Protein AF-A0A3M1ZW64-F1 (afdb_monomer_lite)

Radius of gyration: 29.31 Å; chains: 1; bounding box: 55×46×93 Å

Structure (mmCIF, N/CA/C/O backbone):
data_AF-A0A3M1ZW64-F1
#
_entry.id   AF-A0A3M1ZW64-F1
#
loop_
_atom_site.group_PDB
_atom_site.id
_atom_site.type_symbol
_atom_site.label_atom_id
_atom_site.label_alt_id
_atom_site.label_comp_id
_atom_site.label_asym_id
_atom_site.label_entity_id
_atom_site.label_seq_id
_atom_site.pdbx_PDB_ins_code
_atom_site.Cartn_x
_atom_site.Cartn_y
_atom_site.Cartn_z
_atom_site.occupancy
_atom_site.B_iso_or_equiv
_atom_site.auth_seq_id
_atom_site.auth_comp_id
_atom_site.auth_asym_id
_atom_site.auth_atom_id
_atom_site.pdbx_PDB_model_num
ATOM 1 N N . MET A 1 1 ? -16.477 -4.668 2.508 1.00 58.06 1 MET A N 1
ATOM 2 C CA . MET A 1 1 ? -15.696 -4.238 3.694 1.00 58.06 1 MET A CA 1
ATOM 3 C C . ME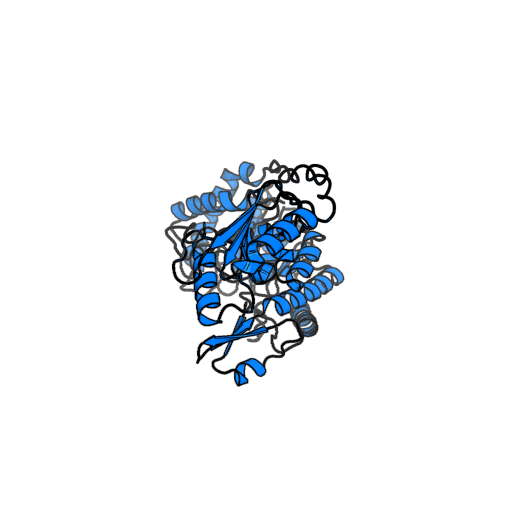T A 1 1 ? -16.080 -2.798 3.993 1.00 58.06 1 MET A C 1
ATOM 5 O O . MET A 1 1 ? -16.577 -2.151 3.082 1.00 58.06 1 MET A O 1
ATOM 9 N N . LEU A 1 2 ? -15.962 -2.327 5.237 1.00 82.50 2 LEU A N 1
ATOM 10 C CA . LEU A 1 2 ? -16.325 -0.945 5.584 1.00 82.50 2 LEU A CA 1
ATOM 11 C C . LEU A 1 2 ? -15.048 -0.119 5.725 1.00 82.50 2 LEU A C 1
ATOM 13 O O . LEU A 1 2 ? -14.116 -0.559 6.391 1.00 82.50 2 LEU A O 1
ATOM 17 N N . PHE A 1 3 ? -15.003 1.058 5.106 1.00 91.94 3 PHE A N 1
ATOM 18 C CA . PHE A 1 3 ? -13.885 1.981 5.274 1.00 91.94 3 PHE A CA 1
ATOM 19 C C . PHE A 1 3 ? -13.947 2.650 6.655 1.00 91.94 3 PHE A C 1
ATOM 21 O O . PHE A 1 3 ? -15.026 2.994 7.142 1.00 91.94 3 PHE A O 1
ATOM 28 N N . SER A 1 4 ? -12.791 2.870 7.282 1.00 96.00 4 SER A N 1
ATOM 29 C CA . SER A 1 4 ? -12.688 3.612 8.540 1.00 96.00 4 SER A CA 1
ATOM 30 C C . SER A 1 4 ? -11.299 4.228 8.726 1.00 96.00 4 SER A C 1
ATOM 32 O O . SER A 1 4 ? -10.337 3.849 8.052 1.00 96.00 4 SER A O 1
ATOM 34 N N . PHE A 1 5 ? -11.189 5.161 9.670 1.00 98.19 5 PHE A N 1
ATOM 35 C CA . PHE A 1 5 ? -9.908 5.689 10.129 1.00 98.19 5 PHE A CA 1
ATOM 36 C C . PHE A 1 5 ? -9.487 5.034 11.441 1.00 98.19 5 PHE A C 1
ATOM 38 O O . PHE A 1 5 ? -10.305 4.738 12.312 1.00 98.19 5 PHE A O 1
ATOM 45 N N . GLY A 1 6 ? -8.183 4.851 11.584 1.00 98.31 6 GLY A N 1
ATOM 46 C CA . GLY A 1 6 ? -7.541 4.387 12.801 1.00 98.31 6 GLY A CA 1
ATOM 47 C C . GLY A 1 6 ? -6.238 5.126 13.034 1.00 98.31 6 GLY A C 1
ATOM 48 O O . GLY A 1 6 ? -6.012 6.191 12.465 1.00 98.31 6 GLY A O 1
ATOM 49 N N . PHE A 1 7 ? -5.355 4.538 13.830 1.00 98.69 7 PHE A N 1
ATOM 50 C CA . PHE A 1 7 ? -4.045 5.118 14.112 1.00 98.69 7 PHE A CA 1
ATOM 51 C C . PHE A 1 7 ? -2.925 4.125 13.833 1.00 98.69 7 PHE A C 1
ATOM 53 O O . PHE A 1 7 ? -3.072 2.917 14.047 1.00 98.69 7 PHE A O 1
ATOM 60 N N . HIS A 1 8 ? -1.795 4.669 13.389 1.00 98.50 8 HIS A N 1
ATOM 61 C CA . HIS A 1 8 ? -0.516 3.985 13.378 1.00 98.50 8 HIS A CA 1
ATOM 62 C C . HIS A 1 8 ? 0.183 4.230 14.724 1.00 98.50 8 HIS A C 1
ATOM 64 O O . HIS A 1 8 ? 0.321 5.364 15.186 1.00 98.50 8 HIS A O 1
ATOM 70 N N . THR A 1 9 ? 0.610 3.155 15.377 1.00 97.69 9 THR A N 1
ATOM 71 C CA . THR A 1 9 ? 1.338 3.147 16.652 1.00 97.69 9 THR A CA 1
ATOM 72 C C . THR A 1 9 ? 2.708 2.489 16.504 1.00 97.69 9 THR A C 1
ATOM 74 O O . THR A 1 9 ? 2.943 1.740 15.563 1.00 97.69 9 THR A O 1
ATOM 77 N N . GLY A 1 10 ? 3.597 2.723 17.462 1.00 95.69 10 GLY A N 1
ATOM 78 C CA . GLY A 1 10 ? 4.817 1.938 17.587 1.00 95.69 10 GLY A CA 1
ATOM 79 C C . GLY A 1 10 ? 5.616 2.317 18.823 1.00 95.69 10 GLY A C 1
ATOM 80 O O . GLY A 1 10 ? 5.103 2.987 19.727 1.00 95.69 10 GLY A O 1
ATOM 81 N N . SER A 1 11 ? 6.862 1.860 18.882 1.00 94.06 11 SER A N 1
ATOM 82 C CA . SER A 1 11 ? 7.705 1.945 20.079 1.00 94.06 11 SER A CA 1
ATOM 83 C C . SER A 1 11 ? 7.890 3.375 20.598 1.00 94.06 11 SER A C 1
ATOM 85 O O . SER A 1 11 ? 8.070 4.316 19.829 1.00 94.06 11 SER A O 1
ATOM 87 N N . GLY A 1 12 ? 7.888 3.543 21.925 1.00 92.12 12 GLY A N 1
ATOM 88 C CA . GLY A 1 12 ? 8.275 4.794 22.592 1.00 92.12 12 GLY A CA 1
ATOM 89 C C . GLY A 1 12 ? 7.273 5.954 22.514 1.00 92.12 12 GLY A C 1
ATOM 90 O O . GLY A 1 12 ? 7.659 7.090 22.784 1.00 92.12 12 GLY A O 1
ATOM 91 N N . GLY A 1 13 ? 6.018 5.704 22.128 1.00 92.56 13 GLY A N 1
ATOM 92 C CA . GLY A 1 13 ? 4.963 6.723 22.108 1.00 92.56 13 GLY A CA 1
ATOM 93 C C . GLY A 1 13 ? 3.797 6.423 23.051 1.00 92.56 13 GLY A C 1
ATOM 94 O O . GLY A 1 13 ? 3.921 5.636 23.985 1.00 92.56 13 GLY A O 1
ATOM 95 N N . THR A 1 14 ? 2.664 7.089 22.830 1.00 93.50 14 THR A N 1
ATOM 96 C CA . THR A 1 14 ? 1.484 7.004 23.712 1.00 93.50 14 THR A CA 1
ATOM 97 C C . THR A 1 14 ? 0.597 5.801 23.422 1.00 93.50 14 THR A C 1
ATOM 99 O O . THR A 1 14 ? -0.190 5.417 24.282 1.00 93.50 14 THR A O 1
ATOM 102 N N . GLY A 1 15 ? 0.691 5.230 22.216 1.00 94.81 15 GLY A N 1
ATOM 103 C CA . GLY A 1 15 ? -0.252 4.215 21.751 1.00 94.81 15 GLY A CA 1
ATOM 104 C C . GLY A 1 15 ? -1.687 4.744 21.629 1.00 94.81 15 GLY A C 1
ATOM 105 O O . GLY A 1 15 ? -1.949 5.938 21.799 1.00 94.81 15 GLY A O 1
ATOM 106 N N . VAL A 1 16 ? -2.614 3.838 21.315 1.00 96.88 16 VAL A N 1
ATOM 107 C CA . VAL A 1 16 ? -4.061 4.102 21.311 1.00 96.88 16 VAL A CA 1
ATOM 108 C C . VAL A 1 16 ? -4.641 3.560 22.617 1.00 96.88 16 VAL A C 1
ATOM 110 O O . VAL A 1 16 ? -4.397 2.392 22.927 1.00 96.88 16 VAL A O 1
ATOM 113 N N . PRO A 1 17 ? -5.410 4.348 23.386 1.00 97.12 17 PRO A N 1
ATOM 114 C CA . PRO A 1 17 ? -6.016 3.861 24.613 1.00 97.12 17 PRO A CA 1
ATOM 115 C C . PRO A 1 17 ? -7.059 2.785 24.305 1.00 97.12 17 PRO A C 1
ATOM 117 O O . PRO A 1 17 ? -7.836 2.912 23.359 1.00 97.12 17 PRO A O 1
ATOM 120 N N . LYS A 1 18 ? -7.140 1.758 25.157 1.00 96.62 18 LYS A N 1
ATOM 121 C CA . LYS A 1 18 ? -8.123 0.672 25.032 1.00 96.62 18 LYS A CA 1
ATOM 122 C C . LYS A 1 18 ? -9.567 1.176 24.895 1.00 96.62 18 LYS A C 1
ATOM 124 O O . LYS A 1 18 ? -10.340 0.616 24.123 1.00 96.62 18 LYS A O 1
ATOM 129 N N . SER A 1 19 ? -9.909 2.277 25.570 1.00 97.44 19 SER A N 1
ATOM 130 C CA . SER A 1 19 ? -11.230 2.914 25.478 1.00 97.44 19 SER A CA 1
ATOM 131 C C . SER A 1 19 ? -11.608 3.336 24.055 1.00 97.44 19 SER A C 1
ATOM 133 O O . SER A 1 19 ? -12.792 3.340 23.722 1.00 97.44 19 SER A O 1
ATOM 135 N N . PHE A 1 20 ? -10.631 3.648 23.194 1.00 98.00 20 PHE A N 1
ATOM 136 C CA . PHE A 1 20 ? -10.895 3.937 21.787 1.00 98.00 20 PHE A CA 1
ATOM 137 C C . PHE A 1 20 ? -11.525 2.727 21.091 1.00 98.00 20 PHE A C 1
ATOM 139 O O . PHE A 1 20 ? -12.571 2.844 20.449 1.00 98.00 20 PHE A O 1
ATOM 146 N N . TYR A 1 21 ? -10.906 1.559 21.274 1.00 97.94 21 TYR A N 1
ATOM 147 C CA . TYR A 1 21 ? -11.357 0.294 20.706 1.00 97.94 21 TYR A CA 1
ATOM 148 C C . TYR A 1 21 ? -12.657 -0.191 21.344 1.00 97.94 21 TYR A C 1
ATOM 150 O O . TYR A 1 21 ? -13.556 -0.610 20.622 1.00 97.94 21 TYR A O 1
ATOM 158 N N . ASP A 1 22 ? -12.782 -0.084 22.669 1.00 97.19 22 ASP A N 1
ATOM 159 C CA . ASP A 1 22 ? -13.968 -0.535 23.402 1.00 97.19 22 ASP A CA 1
ATOM 160 C C . ASP A 1 22 ? -15.234 0.189 22.936 1.00 97.19 22 ASP A C 1
ATOM 162 O O . ASP A 1 22 ? -16.256 -0.450 22.702 1.00 97.19 22 ASP A O 1
ATOM 166 N N . VAL A 1 23 ? -15.167 1.509 22.736 1.00 97.06 23 VAL A N 1
ATOM 167 C CA . VAL A 1 23 ? -16.308 2.287 22.231 1.00 97.06 23 VAL A CA 1
ATOM 168 C C . VAL A 1 23 ? -16.680 1.848 20.817 1.00 97.06 23 VAL A C 1
ATOM 170 O O . VAL A 1 23 ? -17.849 1.561 20.560 1.00 97.06 23 VAL A O 1
ATOM 173 N N . LEU A 1 24 ? -15.712 1.746 19.899 1.00 96.00 24 LEU A N 1
ATOM 174 C CA . LEU A 1 24 ? -15.998 1.358 18.514 1.00 96.00 24 LEU A CA 1
ATOM 175 C C . LEU A 1 24 ? -16.513 -0.083 18.403 1.00 96.00 24 LEU A C 1
ATOM 177 O O . LEU A 1 24 ? -17.384 -0.344 17.574 1.00 96.00 24 LEU A O 1
ATOM 181 N N . ALA A 1 25 ? -16.059 -0.988 19.273 1.00 95.75 25 ALA A N 1
ATOM 182 C CA . ALA A 1 25 ? -16.512 -2.378 19.326 1.00 95.75 25 ALA A CA 1
ATOM 183 C C . ALA A 1 25 ? -18.003 -2.525 19.686 1.00 95.75 25 ALA A C 1
ATOM 185 O O . ALA A 1 25 ? -18.603 -3.552 19.380 1.00 95.75 25 ALA A O 1
ATOM 186 N N . THR A 1 26 ? -18.623 -1.504 20.291 1.00 94.75 26 THR A N 1
ATOM 187 C CA . THR A 1 26 ? -20.081 -1.468 20.532 1.00 94.75 26 THR A CA 1
ATOM 188 C C . THR A 1 26 ? -20.895 -1.020 19.313 1.00 94.75 26 THR A C 1
ATOM 190 O O . THR A 1 26 ? -22.124 -0.948 19.368 1.00 94.75 26 THR A O 1
ATOM 193 N N . THR A 1 27 ? -20.225 -0.708 18.203 1.00 92.81 27 THR A N 1
ATOM 194 C CA . THR A 1 27 ? -20.828 -0.207 16.965 1.00 92.81 27 THR A CA 1
ATOM 195 C C . THR A 1 27 ? -20.559 -1.161 15.798 1.00 92.81 27 THR A C 1
ATOM 197 O O . THR A 1 27 ? -19.902 -2.187 15.944 1.00 92.81 27 THR A O 1
ATOM 200 N N . ASP A 1 28 ? -21.062 -0.831 14.609 1.00 90.31 28 ASP A N 1
ATOM 201 C CA . ASP A 1 28 ? -20.736 -1.534 13.362 1.00 90.31 28 ASP A CA 1
ATOM 202 C C . ASP A 1 28 ? -19.615 -0.854 12.554 1.00 90.31 28 ASP A C 1
ATOM 204 O O . ASP A 1 28 ? -19.359 -1.274 11.421 1.00 90.31 28 ASP A O 1
ATOM 208 N N . ILE A 1 29 ? -18.959 0.167 13.120 1.00 93.12 29 ILE A N 1
ATOM 209 C CA . ILE A 1 29 ? -17.797 0.838 12.529 1.00 93.12 29 ILE A CA 1
ATOM 210 C C . ILE A 1 29 ? -16.619 -0.135 12.538 1.00 93.12 29 ILE A C 1
ATOM 212 O O . ILE A 1 29 ? -16.342 -0.786 13.544 1.00 93.12 29 ILE A O 1
ATOM 216 N N . GLN A 1 30 ? -15.900 -0.224 11.418 1.00 94.06 30 GLN A N 1
ATOM 217 C CA . GLN A 1 30 ? -14.687 -1.029 11.361 1.00 94.06 30 GLN A CA 1
ATOM 218 C C . GLN A 1 30 ? -13.573 -0.377 12.187 1.00 94.06 30 GLN A C 1
ATOM 220 O O . GLN A 1 30 ? -13.238 0.793 12.001 1.00 94.06 30 GLN A O 1
ATOM 225 N N . ILE A 1 31 ? -12.967 -1.148 13.076 1.00 96.75 31 ILE A N 1
ATOM 226 C CA . ILE A 1 31 ? -11.783 -0.753 13.828 1.00 96.75 31 ILE A CA 1
ATOM 227 C C . ILE A 1 31 ? -10.570 -0.874 12.913 1.00 96.75 31 ILE A C 1
ATOM 229 O O . ILE A 1 31 ? -10.338 -1.921 12.315 1.00 96.75 31 ILE A O 1
ATOM 233 N N . VAL A 1 32 ? -9.774 0.185 12.821 1.00 98.06 32 VAL A N 1
ATOM 234 C CA . VAL A 1 32 ? -8.512 0.183 12.080 1.00 98.06 32 VAL A CA 1
ATOM 235 C C . VAL A 1 32 ? -7.373 0.388 13.067 1.00 98.06 32 VAL A C 1
ATOM 237 O O . VAL A 1 32 ? -7.401 1.314 13.878 1.00 98.06 32 VAL A O 1
ATOM 240 N N . ALA A 1 33 ? -6.369 -0.479 13.004 1.00 98.31 33 ALA A N 1
ATOM 241 C CA . ALA A 1 33 ? -5.167 -0.360 13.817 1.00 98.31 33 ALA A CA 1
ATOM 242 C C . ALA A 1 33 ? -3.956 -0.796 13.000 1.00 98.31 33 ALA A C 1
ATOM 244 O O . ALA A 1 33 ? -3.936 -1.904 12.468 1.00 98.31 33 ALA A O 1
ATOM 245 N N . LYS A 1 34 ? -2.939 0.060 12.932 1.00 98.25 34 LYS A N 1
ATOM 246 C CA . LYS A 1 34 ? -1.621 -0.293 12.409 1.00 98.25 34 LYS A CA 1
ATOM 247 C C . LYS A 1 34 ? -0.609 -0.166 13.538 1.00 98.25 34 LYS A C 1
ATOM 249 O O . LYS A 1 34 ? -0.634 0.809 14.295 1.00 98.25 34 LYS A O 1
ATOM 254 N N . SER A 1 35 ? 0.294 -1.128 13.658 1.00 97.88 35 SER A N 1
ATOM 255 C CA . SER A 1 35 ? 1.419 -0.995 14.574 1.00 97.88 35 SER A CA 1
ATOM 256 C C . SER A 1 35 ? 2.728 -1.517 14.008 1.00 97.88 35 SER A C 1
ATOM 258 O O . SER A 1 35 ? 2.735 -2.528 13.302 1.00 97.88 35 SER A O 1
ATOM 260 N N . ALA A 1 36 ? 3.812 -0.823 14.347 1.00 96.81 36 ALA A N 1
ATOM 261 C CA . ALA A 1 36 ? 5.185 -1.226 14.093 1.00 96.81 36 ALA A CA 1
ATOM 262 C C . ALA A 1 36 ? 5.907 -1.513 15.421 1.00 96.81 36 ALA A C 1
ATOM 264 O O . ALA A 1 36 ? 5.884 -0.690 16.338 1.00 96.81 36 ALA A O 1
ATOM 265 N N . ASP A 1 37 ? 6.540 -2.684 15.522 1.00 95.69 37 ASP A N 1
ATOM 266 C CA . ASP A 1 37 ? 7.327 -3.194 16.662 1.00 95.69 37 ASP A CA 1
ATOM 267 C C . ASP A 1 37 ? 6.576 -3.402 17.994 1.00 95.69 37 ASP A C 1
ATOM 269 O O . ASP A 1 37 ? 6.985 -4.236 18.798 1.00 95.69 37 ASP A O 1
ATOM 273 N N . VAL A 1 38 ? 5.459 -2.712 18.234 1.00 94.75 38 VAL A N 1
ATOM 274 C CA . VAL A 1 38 ? 4.602 -2.896 19.415 1.00 94.75 38 VAL A CA 1
ATOM 275 C C . VAL A 1 38 ? 3.357 -3.667 19.005 1.00 94.75 38 VAL A C 1
ATOM 277 O O . VAL A 1 38 ? 2.623 -3.259 18.117 1.00 94.75 38 VAL A O 1
ATOM 280 N N . TYR A 1 39 ? 3.086 -4.808 19.627 1.00 96.56 39 TYR A N 1
ATOM 281 C CA . TYR A 1 39 ? 1.941 -5.610 19.208 1.00 96.56 39 TYR A CA 1
ATOM 282 C C . TYR A 1 39 ? 0.598 -4.984 19.661 1.00 96.56 39 TYR A C 1
ATOM 284 O O . TYR A 1 39 ? 0.435 -4.725 20.857 1.00 96.56 39 TYR A O 1
ATOM 292 N N . PRO A 1 40 ? -0.391 -4.743 18.766 1.00 96.56 40 PRO A N 1
ATOM 293 C CA . PRO A 1 40 ? -1.638 -4.047 19.104 1.00 96.56 40 PRO A CA 1
ATOM 294 C C . PRO A 1 40 ? -2.668 -4.989 19.757 1.00 96.56 40 PRO A C 1
ATOM 296 O O . PRO A 1 40 ? -3.752 -5.234 19.219 1.00 96.56 40 PRO A O 1
ATOM 299 N N . ILE A 1 41 ? -2.331 -5.528 20.933 1.00 97.31 41 ILE A N 1
ATOM 300 C CA . ILE A 1 41 ? -3.105 -6.587 21.599 1.00 97.31 41 ILE A CA 1
ATOM 301 C C . ILE A 1 41 ? -4.551 -6.184 21.920 1.00 97.31 41 ILE A C 1
ATOM 303 O O . ILE A 1 41 ? -5.463 -6.992 21.754 1.00 97.31 41 ILE A O 1
ATOM 307 N N . ASP A 1 42 ? -4.792 -4.929 22.308 1.00 97.75 42 ASP A N 1
ATOM 308 C CA . ASP A 1 42 ? -6.142 -4.445 22.622 1.00 97.75 42 ASP A CA 1
ATOM 309 C C . ASP A 1 42 ? -7.054 -4.442 21.389 1.00 97.75 42 ASP A C 1
ATOM 311 O O . ASP A 1 42 ? -8.196 -4.900 21.466 1.00 97.75 42 ASP A O 1
ATOM 315 N N . ALA A 1 43 ? -6.536 -4.006 20.235 1.00 97.75 43 ALA A N 1
ATOM 316 C CA . ALA A 1 43 ? -7.265 -4.057 18.971 1.00 97.75 43 ALA A CA 1
ATOM 317 C C . ALA A 1 43 ? -7.565 -5.510 18.576 1.00 97.75 43 ALA A C 1
ATOM 319 O O . ALA A 1 43 ? -8.681 -5.838 18.169 1.00 97.75 43 ALA A O 1
ATOM 320 N N . GLN A 1 44 ? -6.589 -6.409 18.742 1.00 97.75 44 GLN A N 1
ATOM 321 C CA . GLN A 1 44 ? -6.797 -7.828 18.470 1.00 97.75 44 GLN A CA 1
ATOM 322 C C . GLN A 1 44 ? -7.890 -8.425 19.360 1.00 97.75 44 GLN A C 1
ATOM 324 O O . GLN A 1 44 ? -8.749 -9.156 18.866 1.00 97.75 44 GLN A O 1
ATOM 329 N N . ASN A 1 45 ? -7.884 -8.120 20.655 1.00 98.00 45 ASN A N 1
ATOM 330 C CA . ASN A 1 45 ? -8.844 -8.687 21.596 1.00 98.00 45 ASN A CA 1
ATOM 331 C C . ASN A 1 45 ? -10.287 -8.310 21.242 1.00 98.00 45 ASN A C 1
ATOM 333 O O . ASN A 1 45 ? -11.161 -9.177 21.270 1.00 98.00 45 ASN A O 1
ATOM 337 N N . VAL A 1 46 ? -10.539 -7.063 20.830 1.00 97.31 46 VAL A N 1
ATOM 338 C CA . VAL A 1 46 ? -11.883 -6.671 20.374 1.00 97.31 46 VAL A CA 1
ATOM 339 C C . VAL A 1 46 ? -12.261 -7.329 19.042 1.00 97.31 46 VAL A C 1
ATOM 341 O O . VAL A 1 46 ? -13.414 -7.717 18.867 1.00 97.31 46 VAL A O 1
ATOM 344 N N . ALA A 1 47 ? -11.305 -7.553 18.130 1.00 96.31 47 ALA A N 1
ATOM 345 C CA . ALA A 1 47 ? -11.560 -8.304 16.896 1.00 96.31 47 ALA A CA 1
ATOM 346 C C . ALA A 1 47 ? -11.932 -9.768 17.175 1.00 96.31 47 ALA A C 1
ATOM 348 O O . ALA A 1 47 ? -12.883 -10.289 16.597 1.00 96.31 47 ALA A O 1
ATOM 349 N N . LYS A 1 48 ? -11.235 -10.423 18.112 1.00 96.56 48 LYS A N 1
ATOM 350 C CA . LYS A 1 48 ? -11.557 -11.792 18.556 1.00 96.56 48 LYS A CA 1
ATOM 351 C C . LYS A 1 48 ? -12.919 -11.879 19.243 1.00 96.56 48 LYS A C 1
ATOM 353 O O . LYS A 1 48 ? -13.573 -12.912 19.154 1.00 96.56 48 LYS A O 1
ATOM 358 N N . ALA A 1 49 ? -13.358 -10.797 19.884 1.00 96.50 49 ALA A N 1
ATOM 359 C CA . ALA A 1 49 ? -14.698 -10.674 20.450 1.00 96.50 49 ALA A CA 1
ATOM 360 C C . ALA A 1 49 ? -15.796 -10.419 19.392 1.00 96.50 49 ALA A C 1
ATOM 362 O O . ALA A 1 49 ? -16.967 -10.315 19.749 1.00 96.50 49 ALA A O 1
ATOM 363 N N . GLY A 1 50 ? -15.444 -10.339 18.103 1.00 94.19 50 GLY A N 1
ATOM 364 C CA . GLY A 1 50 ? -16.387 -10.211 16.991 1.00 94.19 50 GLY A CA 1
ATOM 365 C C . GLY A 1 50 ? -16.546 -8.794 16.438 1.00 94.19 50 GLY A C 1
ATOM 366 O O . GLY A 1 50 ? -17.356 -8.597 15.531 1.00 94.19 50 GLY A O 1
ATOM 367 N N . ALA A 1 51 ? -15.783 -7.811 16.932 1.00 94.44 51 ALA A N 1
ATOM 368 C CA . ALA A 1 51 ? -15.780 -6.480 16.332 1.00 94.44 51 ALA A CA 1
ATOM 369 C C . ALA A 1 51 ? -15.254 -6.543 14.889 1.00 94.44 51 ALA A C 1
ATOM 371 O O . ALA A 1 51 ? -14.301 -7.266 14.581 1.00 94.44 51 ALA A O 1
ATOM 372 N N . LYS A 1 52 ? -15.862 -5.758 13.992 1.00 92.81 52 LYS A N 1
ATOM 373 C CA . LYS A 1 52 ? -15.347 -5.589 12.629 1.00 92.81 52 LYS A CA 1
ATOM 374 C C . LYS A 1 52 ? -14.009 -4.871 12.715 1.00 92.81 52 LYS A C 1
ATOM 376 O O . LYS A 1 52 ? -13.967 -3.743 13.194 1.00 92.81 52 LYS A O 1
ATOM 381 N N . SER A 1 53 ? -12.945 -5.487 12.212 1.00 95.00 53 SER A N 1
ATOM 382 C CA . SER A 1 53 ? -11.596 -4.954 12.394 1.00 95.00 53 SER A CA 1
ATOM 383 C C . SER A 1 53 ? -10.698 -5.205 11.187 1.00 95.00 53 SER A C 1
ATOM 385 O O . SER A 1 53 ? -10.790 -6.239 10.527 1.00 95.00 53 SER A O 1
ATOM 387 N N . PHE A 1 54 ? -9.786 -4.269 10.949 1.00 97.12 54 PHE A N 1
ATOM 388 C CA . PHE A 1 54 ? -8.656 -4.395 10.042 1.00 97.12 54 PHE A CA 1
ATOM 389 C C . PHE A 1 54 ? -7.390 -4.000 10.807 1.00 97.12 54 PHE A C 1
ATOM 391 O O . PHE A 1 54 ? -7.083 -2.821 10.994 1.00 97.12 54 PHE A O 1
ATOM 398 N N . ILE A 1 55 ? -6.712 -5.016 11.336 1.00 98.31 55 ILE A N 1
ATOM 399 C CA . ILE A 1 55 ? -5.553 -4.862 12.215 1.00 98.31 55 ILE A CA 1
ATOM 400 C C . ILE A 1 55 ? -4.327 -5.284 11.437 1.00 98.31 55 ILE A C 1
ATOM 402 O O . ILE A 1 55 ? -4.311 -6.374 10.872 1.00 98.31 55 ILE A O 1
ATOM 406 N N . VAL A 1 56 ? -3.314 -4.431 11.432 1.00 98.62 56 VAL A N 1
ATOM 407 C CA . VAL A 1 56 ? -2.057 -4.657 10.736 1.00 98.62 56 VAL A CA 1
ATOM 408 C C . VAL A 1 56 ? -0.912 -4.531 11.722 1.00 98.62 56 VAL A C 1
ATOM 410 O O . VAL A 1 56 ? -0.801 -3.543 12.451 1.00 98.62 56 VAL A O 1
ATOM 413 N N . TYR A 1 57 ? -0.031 -5.516 11.705 1.00 98.56 57 TYR A N 1
ATOM 414 C CA . TYR A 1 57 ? 1.204 -5.518 12.465 1.00 98.56 57 TYR A CA 1
ATOM 415 C C . TYR A 1 57 ? 2.404 -5.619 11.520 1.00 98.56 57 TYR A C 1
ATOM 417 O O . TYR A 1 57 ? 2.355 -6.345 10.527 1.00 98.56 57 TYR A O 1
ATOM 425 N N . ARG A 1 58 ? 3.472 -4.882 11.829 1.00 97.69 58 ARG A N 1
ATOM 426 C CA . ARG A 1 58 ? 4.791 -5.013 11.202 1.00 97.69 58 ARG A CA 1
ATOM 427 C C . ARG A 1 58 ? 5.856 -5.121 12.285 1.00 97.69 58 ARG A C 1
ATOM 429 O O . ARG A 1 58 ? 5.906 -4.286 13.184 1.00 97.69 58 ARG A O 1
ATOM 436 N N . GLN A 1 59 ? 6.736 -6.104 12.165 1.00 96.94 59 GLN A N 1
ATOM 437 C CA . GLN A 1 59 ? 7.997 -6.112 12.900 1.00 96.94 59 GLN A CA 1
ATOM 438 C C . GLN A 1 59 ? 9.048 -5.425 12.020 1.00 96.94 59 GLN A C 1
ATOM 440 O O . GLN A 1 59 ? 9.468 -5.986 11.013 1.00 96.94 59 GLN A O 1
ATOM 445 N N . SER A 1 60 ? 9.433 -4.197 12.359 1.00 94.38 60 SER A N 1
ATOM 446 C CA . SER A 1 60 ? 10.425 -3.419 11.602 1.00 94.38 60 SER A CA 1
ATOM 447 C C . SER A 1 60 ? 11.843 -3.827 11.990 1.00 94.38 60 SER A C 1
ATOM 449 O O .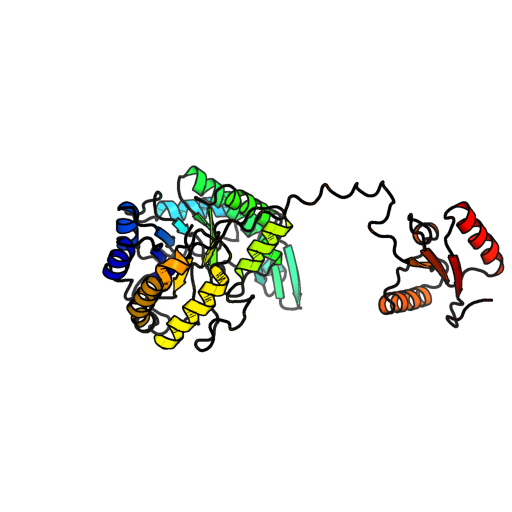 SER A 1 60 ? 12.702 -3.991 11.123 1.00 94.38 60 SER A O 1
ATOM 451 N N . GLN A 1 61 ? 12.091 -4.037 13.285 1.00 92.62 61 GLN A N 1
ATOM 452 C CA . GLN A 1 61 ? 13.434 -4.314 13.790 1.00 92.62 61 GLN A CA 1
ATOM 453 C C . GLN A 1 61 ? 13.449 -5.211 15.026 1.00 92.62 61 GLN A C 1
ATOM 455 O O . GLN A 1 61 ? 12.605 -5.091 15.911 1.00 92.62 61 GLN A O 1
ATOM 460 N N . ILE A 1 62 ? 14.475 -6.057 15.130 1.00 90.88 62 ILE A N 1
ATOM 461 C CA . ILE A 1 62 ? 14.801 -6.816 16.345 1.00 90.88 62 ILE A CA 1
ATOM 462 C C . ILE A 1 62 ? 16.308 -6.774 16.562 1.00 90.88 62 ILE A C 1
ATOM 464 O O . ILE A 1 62 ? 17.084 -7.015 15.641 1.00 90.88 62 ILE A O 1
ATOM 468 N N . ASN A 1 63 ? 16.737 -6.468 17.791 1.00 89.31 63 ASN A N 1
ATOM 469 C CA . ASN A 1 63 ? 18.154 -6.429 18.181 1.00 89.31 63 ASN A CA 1
ATOM 470 C C . ASN A 1 63 ? 19.037 -5.575 17.242 1.00 89.31 63 ASN A C 1
ATOM 472 O O . ASN A 1 63 ? 20.193 -5.907 16.995 1.00 89.31 63 ASN A O 1
ATOM 476 N N . GLY A 1 64 ? 18.485 -4.482 16.702 1.00 85.38 64 GLY A N 1
ATOM 477 C CA . GLY A 1 64 ? 19.178 -3.583 15.773 1.00 85.38 64 GLY A CA 1
ATOM 478 C C . GLY A 1 64 ? 19.251 -4.071 14.321 1.00 85.38 64 GLY A C 1
ATOM 479 O O . GLY A 1 64 ? 19.750 -3.339 13.470 1.00 85.38 64 GLY A O 1
ATOM 480 N N . GLN A 1 65 ? 18.740 -5.265 14.010 1.00 89.06 65 GLN A N 1
ATOM 481 C CA . GLN A 1 65 ? 18.553 -5.724 12.636 1.00 89.06 65 GLN A CA 1
ATOM 482 C C . GLN A 1 65 ? 17.191 -5.247 12.123 1.00 89.06 65 GLN A C 1
ATOM 484 O O . GLN A 1 65 ? 16.161 -5.628 12.679 1.00 89.06 65 GLN A O 1
ATOM 489 N N . SER A 1 66 ? 17.191 -4.434 11.064 1.00 93.00 66 SER A N 1
ATOM 490 C CA . SER A 1 66 ? 15.969 -4.032 10.356 1.00 93.00 66 SER A CA 1
ATOM 491 C C . SER A 1 66 ? 15.566 -5.082 9.318 1.00 93.00 66 SER A C 1
ATOM 493 O O . SER A 1 66 ? 16.422 -5.691 8.671 1.00 93.00 66 SER A O 1
ATOM 495 N N . ALA A 1 67 ? 14.259 -5.259 9.154 1.00 94.50 67 ALA A N 1
ATOM 496 C CA . ALA A 1 67 ? 13.623 -6.078 8.130 1.00 94.50 67 ALA A CA 1
ATOM 497 C C . ALA A 1 67 ? 12.570 -5.291 7.331 1.00 94.50 67 ALA A C 1
ATOM 499 O O . ALA A 1 67 ? 11.733 -5.895 6.662 1.00 94.50 67 ALA A O 1
ATOM 500 N N . ASP A 1 68 ? 12.609 -3.954 7.373 1.00 95.12 68 ASP A N 1
ATOM 501 C CA . ASP A 1 68 ? 11.671 -3.095 6.634 1.00 95.12 68 ASP A CA 1
ATOM 502 C C . ASP A 1 68 ? 11.805 -3.241 5.112 1.00 95.12 68 ASP A C 1
ATOM 504 O O . ASP A 1 68 ? 10.844 -3.026 4.378 1.00 95.12 68 ASP A O 1
ATOM 508 N N . VAL A 1 69 ? 12.972 -3.653 4.619 1.00 96.25 69 VAL A N 1
ATOM 509 C CA . VAL A 1 69 ? 13.190 -3.946 3.200 1.00 96.25 69 VAL A CA 1
ATOM 510 C C . VAL A 1 69 ? 13.795 -5.338 3.025 1.00 96.25 69 VAL A C 1
ATOM 512 O O . VAL A 1 69 ? 14.563 -5.787 3.882 1.00 96.25 69 VAL A O 1
ATOM 515 N N . PRO A 1 70 ? 13.466 -6.048 1.934 1.00 95.50 70 PRO A N 1
ATOM 516 C CA . PRO A 1 70 ? 14.110 -7.314 1.628 1.00 95.50 70 PRO A CA 1
ATOM 517 C C . PRO A 1 70 ? 15.543 -7.100 1.120 1.00 95.50 70 PRO A C 1
ATOM 519 O O . PRO A 1 70 ? 15.926 -6.005 0.707 1.00 95.50 70 PRO A O 1
ATOM 522 N N . ASP A 1 71 ? 16.336 -8.170 1.108 1.00 95.62 71 ASP A N 1
ATOM 523 C CA . ASP A 1 71 ? 17.686 -8.131 0.550 1.00 95.62 71 ASP A CA 1
ATOM 524 C C . ASP A 1 71 ? 17.638 -8.081 -0.985 1.00 95.62 71 ASP A C 1
ATOM 526 O O . ASP A 1 71 ? 17.438 -9.093 -1.664 1.00 95.62 71 ASP A O 1
ATOM 530 N N . TYR A 1 72 ? 17.838 -6.884 -1.539 1.00 95.12 72 TYR A N 1
ATOM 531 C CA . TYR A 1 72 ? 17.838 -6.653 -2.982 1.00 95.12 72 TYR A CA 1
ATOM 532 C C . TYR A 1 72 ? 19.005 -7.329 -3.720 1.00 95.12 72 TYR A C 1
ATOM 534 O O . TYR A 1 72 ? 18.968 -7.369 -4.952 1.00 95.12 72 TYR A O 1
ATOM 542 N N . MET A 1 73 ? 20.014 -7.862 -3.021 1.00 94.88 73 MET A N 1
ATOM 543 C CA . MET A 1 73 ? 21.133 -8.593 -3.632 1.00 94.88 73 MET A CA 1
ATOM 544 C C . MET A 1 73 ? 20.770 -10.022 -4.036 1.00 94.88 73 MET A C 1
ATOM 546 O O . MET A 1 73 ? 21.525 -10.658 -4.772 1.00 94.88 73 MET A O 1
ATOM 550 N N . LEU A 1 74 ? 19.653 -10.544 -3.534 1.00 95.88 74 LEU A N 1
ATOM 551 C CA . LEU A 1 74 ? 19.221 -11.910 -3.785 1.00 95.88 74 LEU A CA 1
ATOM 552 C C . LEU A 1 74 ? 18.257 -11.990 -4.974 1.00 95.88 74 LEU A C 1
ATOM 554 O O . LEU A 1 74 ? 17.611 -11.013 -5.368 1.00 95.88 74 LEU A O 1
ATOM 558 N N . ASP A 1 75 ? 18.116 -13.209 -5.495 1.00 96.06 75 ASP A N 1
ATOM 559 C CA . ASP A 1 75 ? 17.001 -13.560 -6.372 1.00 96.06 75 ASP A CA 1
ATOM 560 C C . ASP A 1 75 ? 15.677 -13.224 -5.668 1.00 96.06 75 ASP A C 1
ATOM 562 O O . ASP A 1 75 ? 15.563 -13.507 -4.473 1.00 96.06 75 ASP A O 1
ATOM 566 N N . PRO A 1 76 ? 14.674 -12.639 -6.351 1.00 97.69 76 PRO A N 1
ATOM 567 C CA . PRO A 1 76 ? 13.445 -12.199 -5.689 1.00 97.69 76 PRO A CA 1
ATOM 568 C C . PRO A 1 76 ? 12.709 -13.335 -4.966 1.00 97.69 76 PRO A C 1
ATOM 570 O O . PRO A 1 76 ? 12.108 -13.103 -3.918 1.00 97.69 76 PRO A O 1
ATOM 573 N N . THR A 1 77 ? 12.796 -14.568 -5.471 1.00 97.62 77 THR A N 1
ATOM 574 C CA . THR A 1 77 ? 12.188 -15.749 -4.838 1.00 97.62 77 THR A CA 1
ATOM 575 C C . THR A 1 77 ? 12.926 -16.118 -3.551 1.00 97.62 77 THR A C 1
ATOM 577 O O . THR A 1 77 ? 12.311 -16.386 -2.519 1.00 97.62 77 THR A O 1
ATOM 580 N N . GLU A 1 78 ? 14.259 -16.126 -3.593 1.00 98.00 78 GLU A N 1
ATOM 581 C CA . GLU A 1 78 ? 15.084 -16.430 -2.421 1.00 98.00 78 GLU A CA 1
ATOM 582 C C . GLU A 1 78 ? 14.973 -15.327 -1.362 1.00 98.00 78 GLU A C 1
ATOM 584 O O . GLU A 1 78 ? 14.827 -15.619 -0.173 1.00 98.00 78 GLU A O 1
ATOM 589 N N . ALA A 1 79 ? 14.970 -14.062 -1.790 1.00 98.12 79 ALA A N 1
ATOM 590 C CA . ALA A 1 79 ? 14.715 -12.916 -0.931 1.00 98.12 79 ALA A CA 1
ATOM 591 C C . ALA A 1 79 ? 13.362 -13.053 -0.225 1.00 98.12 79 ALA A C 1
ATOM 593 O O . ALA A 1 79 ? 13.305 -12.902 0.994 1.00 98.12 79 ALA A O 1
ATOM 594 N N . ALA A 1 80 ? 12.296 -13.393 -0.962 1.00 98.69 80 ALA A N 1
ATOM 595 C CA . ALA A 1 80 ? 10.960 -13.606 -0.407 1.00 98.69 80 ALA A CA 1
ATOM 596 C C . ALA A 1 80 ? 10.959 -14.692 0.668 1.00 98.69 80 ALA A C 1
ATOM 598 O O . ALA A 1 80 ? 10.447 -14.474 1.764 1.00 98.69 80 ALA A O 1
ATOM 599 N N . ARG A 1 81 ? 11.594 -15.838 0.406 1.00 98.69 81 ARG A N 1
ATOM 600 C CA . ARG A 1 81 ? 11.666 -16.947 1.369 1.00 98.69 81 ARG A CA 1
ATOM 601 C C . ARG A 1 81 ? 12.421 -16.575 2.634 1.00 98.69 81 ARG A C 1
ATOM 603 O O . ARG A 1 81 ? 11.924 -16.839 3.726 1.00 98.69 81 ARG A O 1
ATOM 610 N N . ARG A 1 82 ? 13.595 -15.949 2.505 1.00 98.44 82 ARG A N 1
ATOM 611 C CA . ARG A 1 82 ? 14.399 -15.536 3.667 1.00 98.44 82 ARG A CA 1
ATOM 612 C C . ARG A 1 82 ? 13.708 -14.459 4.483 1.00 98.44 82 ARG A C 1
ATOM 614 O O . ARG A 1 82 ? 13.677 -14.550 5.705 1.00 98.44 82 ARG A O 1
ATOM 621 N N . HIS A 1 83 ? 13.150 -13.459 3.810 1.00 98.25 83 HIS A N 1
ATOM 622 C CA . HIS A 1 83 ? 12.462 -12.349 4.457 1.00 98.25 83 HIS A CA 1
ATOM 623 C C . HIS A 1 83 ? 11.190 -12.825 5.161 1.00 98.25 83 HIS A C 1
ATOM 625 O O . HIS A 1 83 ? 10.992 -12.529 6.336 1.00 98.25 83 HIS A O 1
ATOM 631 N N . TRP A 1 84 ? 10.387 -13.660 4.500 1.00 98.62 84 TRP A N 1
ATOM 632 C CA . TRP A 1 84 ? 9.213 -14.284 5.107 1.00 98.62 84 TRP A CA 1
ATOM 633 C C . TRP A 1 84 ? 9.570 -15.156 6.312 1.00 98.62 84 TRP A C 1
ATOM 635 O O . TRP A 1 84 ? 8.926 -15.057 7.356 1.00 98.62 84 TRP A O 1
ATOM 645 N N . GLN A 1 85 ? 10.612 -15.986 6.194 1.00 98.25 85 GLN A N 1
ATOM 646 C CA . GLN A 1 85 ? 11.067 -16.827 7.298 1.00 98.25 85 GLN A CA 1
ATOM 647 C C . GLN A 1 85 ? 11.525 -15.985 8.491 1.00 98.25 85 GLN A C 1
ATOM 649 O O . GLN A 1 85 ? 11.110 -16.267 9.611 1.00 98.25 85 GLN A O 1
ATOM 654 N N . TRP A 1 86 ? 12.284 -14.910 8.246 1.00 97.88 86 TRP A N 1
ATOM 655 C CA . TRP A 1 86 ? 12.675 -13.974 9.297 1.00 97.88 86 TRP A CA 1
ATOM 656 C C . TRP A 1 86 ? 11.453 -13.418 10.025 1.00 97.88 86 TRP A C 1
ATOM 658 O O . TRP A 1 86 ? 11.422 -13.444 11.250 1.00 97.88 86 TRP A O 1
ATOM 668 N N . HIS A 1 87 ? 10.421 -12.969 9.302 1.00 98.06 87 HIS A N 1
ATOM 669 C CA . HIS A 1 87 ? 9.212 -12.443 9.942 1.00 98.06 87 HIS A CA 1
ATOM 670 C C . HIS A 1 87 ? 8.512 -13.505 10.787 1.00 98.06 87 HIS A C 1
ATOM 672 O O . HIS A 1 87 ? 8.171 -13.223 11.930 1.00 98.06 87 HIS A O 1
ATOM 678 N N . LYS A 1 88 ? 8.364 -14.736 10.283 1.00 97.00 88 LYS A N 1
ATOM 679 C CA . LYS A 1 88 ? 7.751 -15.839 11.043 1.00 97.00 88 LYS A CA 1
ATOM 680 C C . LYS A 1 88 ? 8.493 -16.172 12.331 1.00 97.00 88 LYS A C 1
ATOM 682 O O . LYS A 1 88 ? 7.847 -16.366 13.358 1.00 97.00 88 LYS A O 1
ATOM 687 N N . ASP A 1 89 ? 9.820 -16.215 12.280 1.00 96.50 89 ASP A N 1
ATOM 688 C CA . ASP A 1 89 ? 10.660 -16.529 13.442 1.00 96.50 89 ASP A CA 1
ATOM 689 C C . ASP A 1 89 ? 10.585 -15.448 14.530 1.00 96.50 89 ASP A C 1
ATOM 691 O O . ASP A 1 89 ? 10.926 -15.693 15.686 1.00 96.50 89 ASP A O 1
ATOM 695 N N . ASN A 1 90 ? 10.116 -14.258 14.156 1.00 96.69 90 ASN A N 1
ATOM 696 C CA . ASN A 1 90 ? 10.116 -13.058 14.976 1.00 96.69 90 ASN A CA 1
ATOM 697 C C . ASN A 1 90 ? 8.709 -12.516 15.268 1.00 96.69 90 ASN A C 1
ATOM 699 O O . ASN A 1 90 ? 8.571 -11.424 15.818 1.00 96.69 90 ASN A O 1
ATOM 703 N N . LEU A 1 91 ? 7.655 -13.267 14.932 1.00 96.06 91 LEU A N 1
ATOM 704 C CA . LEU A 1 91 ? 6.295 -12.885 15.295 1.00 96.06 91 LEU A CA 1
ATOM 705 C C . LEU A 1 91 ? 6.117 -12.895 16.825 1.00 96.06 91 LEU A C 1
ATOM 707 O O . LEU A 1 91 ? 6.556 -13.836 17.495 1.00 96.06 91 LEU A O 1
ATOM 711 N N . PRO A 1 92 ? 5.408 -11.902 17.394 1.00 95.75 92 PRO A N 1
ATOM 712 C CA . PRO A 1 92 ? 4.975 -11.951 18.784 1.00 95.75 92 PRO A CA 1
ATOM 713 C C . PRO A 1 92 ? 4.175 -13.223 19.063 1.00 95.75 92 PRO A C 1
ATOM 715 O O . PRO A 1 92 ? 3.388 -13.669 18.227 1.00 95.75 92 PRO A O 1
ATOM 718 N N . LYS A 1 93 ? 4.317 -13.785 20.267 1.00 96.31 93 LYS A N 1
ATOM 719 C CA . LYS A 1 93 ? 3.593 -15.009 20.665 1.00 96.31 93 LYS A CA 1
ATOM 720 C C . LYS A 1 93 ? 2.079 -14.818 20.641 1.00 96.31 93 LYS A C 1
ATOM 722 O O . LYS A 1 93 ? 1.329 -15.773 20.473 1.00 96.31 93 LYS A O 1
ATOM 727 N N . GLU A 1 94 ? 1.643 -13.584 20.842 1.00 96.31 94 GLU A N 1
ATOM 728 C CA . GLU A 1 94 ? 0.254 -13.165 20.847 1.00 96.31 94 GLU A CA 1
ATOM 729 C C . GLU A 1 94 ? -0.327 -13.032 19.434 1.00 96.31 94 GLU A C 1
ATOM 731 O O . GLU A 1 94 ? -1.538 -12.850 19.313 1.00 96.31 94 GLU A O 1
ATOM 736 N N . PHE A 1 95 ? 0.490 -13.103 18.375 1.00 97.88 95 PHE A N 1
ATOM 737 C CA . PHE A 1 95 ? 0.033 -12.920 17.001 1.00 97.88 95 PHE A CA 1
ATOM 738 C C . PHE A 1 95 ? -1.054 -13.932 16.616 1.00 97.88 95 PHE A C 1
ATOM 740 O O . PHE A 1 95 ? -0.802 -15.135 16.574 1.00 97.88 95 PHE A O 1
ATOM 747 N N . ASP A 1 96 ? -2.258 -13.446 16.289 1.00 97.19 96 ASP A N 1
ATOM 748 C CA . ASP A 1 96 ? -3.358 -14.289 15.815 1.00 97.19 96 ASP A CA 1
ATOM 749 C C . ASP A 1 96 ? -3.619 -14.068 14.308 1.00 97.19 96 ASP A C 1
ATOM 751 O O . ASP A 1 96 ? -4.213 -13.052 13.914 1.00 97.19 96 ASP A O 1
ATOM 755 N N . PRO A 1 97 ? -3.231 -15.017 13.431 1.00 96.12 97 PRO A N 1
ATOM 756 C CA . PRO A 1 97 ? -3.416 -14.881 11.983 1.00 96.12 97 PRO A CA 1
ATOM 757 C C . PRO A 1 97 ? -4.896 -14.847 11.564 1.00 96.12 97 PRO A C 1
ATOM 759 O O . PRO A 1 97 ? -5.240 -14.373 10.470 1.00 96.12 97 PRO A O 1
ATOM 762 N N . ALA A 1 98 ? -5.810 -15.309 12.427 1.00 95.38 98 ALA A N 1
ATOM 763 C CA . ALA A 1 98 ? -7.238 -15.301 12.139 1.00 95.38 98 ALA A CA 1
ATOM 764 C C . ALA A 1 98 ? -7.820 -13.883 12.112 1.00 95.38 98 ALA A C 1
ATOM 766 O O . ALA A 1 98 ? -8.811 -13.654 11.415 1.00 95.38 98 ALA A O 1
ATOM 767 N N . VAL A 1 99 ? -7.177 -12.904 12.757 1.00 96.06 99 VAL A N 1
ATOM 768 C CA . VAL A 1 99 ? -7.688 -11.522 12.855 1.00 96.06 99 VAL A CA 1
ATOM 769 C C . VAL A 1 99 ? -6.661 -10.441 12.513 1.00 96.06 99 VAL A C 1
ATOM 771 O O . VAL A 1 99 ? -7.067 -9.360 12.093 1.00 96.06 99 VAL A O 1
ATOM 774 N N . CYS A 1 100 ? -5.361 -10.729 12.595 1.00 98.31 100 CYS A N 1
ATOM 775 C CA . CYS A 1 100 ? -4.299 -9.771 12.293 1.00 98.31 100 CYS A CA 1
ATOM 776 C C . CYS A 1 100 ? -3.683 -10.009 10.904 1.00 98.31 100 CYS A C 1
ATOM 778 O O . CYS A 1 100 ? -3.465 -11.148 10.485 1.00 98.31 100 CYS A O 1
ATOM 780 N N . TRP A 1 101 ? -3.415 -8.921 10.187 1.00 98.69 101 TRP A N 1
ATOM 781 C CA . TRP A 1 101 ? -2.629 -8.900 8.959 1.00 98.69 101 TRP A CA 1
ATOM 782 C C . TRP A 1 101 ? -1.167 -8.625 9.283 1.00 98.69 101 TRP A C 1
ATOM 784 O O . TRP A 1 101 ? -0.851 -7.771 10.112 1.00 98.69 101 TRP A O 1
ATOM 794 N N . LEU A 1 102 ? -0.279 -9.322 8.587 1.00 98.69 102 LEU A N 1
ATOM 795 C CA . LEU A 1 102 ? 1.151 -9.085 8.631 1.00 98.69 102 LEU A CA 1
ATOM 796 C C . LEU A 1 102 ? 1.559 -8.210 7.444 1.00 98.69 102 LEU A C 1
ATOM 798 O O . LEU A 1 102 ? 1.306 -8.549 6.292 1.00 98.69 102 LEU A O 1
ATOM 802 N N . GLU A 1 103 ? 2.212 -7.094 7.717 1.00 98.56 103 GLU A N 1
ATOM 803 C CA . GLU A 1 103 ? 2.929 -6.312 6.714 1.00 98.56 103 GLU A CA 1
ATOM 804 C C . GLU A 1 103 ? 4.418 -6.523 6.958 1.00 98.56 103 GLU A C 1
ATOM 806 O O . GLU A 1 103 ? 4.890 -6.339 8.078 1.00 98.56 103 GLU A O 1
ATOM 811 N N . THR A 1 104 ? 5.151 -6.944 5.931 1.00 97.75 104 THR A N 1
ATOM 812 C CA . THR A 1 104 ? 6.561 -7.325 6.092 1.00 97.75 104 THR A CA 1
ATOM 813 C C . THR A 1 104 ? 7.532 -6.259 5.610 1.00 97.75 104 THR A C 1
ATOM 815 O O . THR A 1 104 ? 8.719 -6.375 5.883 1.00 97.75 104 THR A O 1
ATOM 818 N N . MET A 1 105 ? 7.061 -5.234 4.897 1.00 96.00 105 MET A N 1
ATOM 819 C CA . MET A 1 105 ? 7.929 -4.254 4.250 1.00 96.00 105 MET A CA 1
ATOM 820 C C . MET A 1 105 ? 7.401 -2.824 4.364 1.00 96.00 105 MET A C 1
ATOM 822 O O . MET A 1 105 ? 6.204 -2.617 4.554 1.00 96.00 105 MET A O 1
ATOM 826 N N . ASN A 1 106 ? 8.310 -1.860 4.251 1.00 96.81 106 ASN A N 1
ATOM 827 C CA . ASN A 1 106 ? 8.084 -0.439 4.470 1.00 96.81 106 ASN A CA 1
ATOM 828 C C . ASN A 1 106 ? 9.027 0.390 3.599 1.00 96.81 106 ASN A C 1
ATOM 830 O O . ASN A 1 106 ? 10.237 0.183 3.648 1.00 96.81 106 ASN A O 1
ATOM 834 N N . GLU A 1 107 ? 8.476 1.351 2.860 1.00 94.06 107 GLU A N 1
ATOM 835 C CA . GLU A 1 107 ? 9.230 2.321 2.054 1.00 94.06 107 GLU A CA 1
ATOM 836 C C . GLU A 1 107 ? 10.275 1.652 1.150 1.00 94.06 107 GLU A C 1
ATOM 838 O O . GLU A 1 107 ? 11.440 2.042 1.070 1.00 94.06 107 GLU A O 1
ATOM 843 N N . ILE A 1 108 ? 9.840 0.584 0.480 1.00 94.56 108 ILE A N 1
ATOM 844 C CA . ILE A 1 108 ? 10.678 -0.174 -0.442 1.00 94.56 108 ILE A CA 1
ATOM 845 C C . ILE A 1 108 ? 11.201 0.693 -1.592 1.00 94.56 108 ILE A C 1
ATOM 847 O O . ILE A 1 108 ? 10.561 1.636 -2.050 1.00 94.56 108 ILE A O 1
ATOM 851 N N . ALA A 1 109 ? 12.372 0.326 -2.104 1.00 92.88 109 ALA A N 1
ATOM 852 C CA . ALA A 1 109 ? 13.041 1.080 -3.146 1.00 92.88 109 ALA A CA 1
ATOM 853 C C . ALA A 1 109 ? 12.446 0.740 -4.516 1.00 92.88 109 ALA A C 1
ATOM 855 O O . ALA A 1 109 ? 12.663 -0.356 -5.045 1.00 92.88 109 ALA A O 1
ATOM 856 N N . LYS A 1 110 ? 11.746 1.700 -5.126 1.00 91.38 110 LYS A N 1
ATOM 857 C CA . LYS A 1 110 ? 11.272 1.596 -6.516 1.00 91.38 110 LYS A CA 1
ATOM 858 C C . LYS A 1 110 ? 12.414 1.452 -7.521 1.00 91.38 110 LYS A C 1
ATOM 860 O O . LYS A 1 110 ? 12.263 0.789 -8.545 1.00 91.38 110 LYS A O 1
ATOM 865 N N . HIS A 1 111 ? 13.563 2.042 -7.220 1.00 93.94 111 HIS A N 1
ATOM 866 C CA . HIS A 1 111 ? 14.786 1.907 -7.989 1.00 93.94 111 HIS A CA 1
ATOM 867 C C . HIS A 1 111 ? 16.012 2.033 -7.082 1.00 93.94 111 HIS A C 1
ATOM 869 O O . HIS A 1 111 ? 15.918 2.545 -5.968 1.00 93.94 111 HIS A O 1
ATOM 875 N N . LEU A 1 112 ? 17.163 1.575 -7.569 1.00 94.25 112 LEU A N 1
ATOM 876 C CA . LEU A 1 112 ? 18.453 1.698 -6.894 1.00 94.25 112 LEU A CA 1
ATOM 877 C C . LEU A 1 112 ? 19.381 2.566 -7.743 1.00 94.25 112 LEU A C 1
ATOM 879 O O . LEU A 1 112 ? 19.616 2.258 -8.911 1.00 94.25 112 LEU A O 1
ATOM 883 N N . ASP A 1 113 ? 19.910 3.631 -7.154 1.00 95.44 113 ASP A N 1
ATOM 884 C CA . ASP A 1 113 ? 20.718 4.629 -7.851 1.00 95.44 113 ASP A CA 1
ATOM 885 C C . ASP A 1 113 ? 22.207 4.497 -7.495 1.00 95.44 113 ASP A C 1
ATOM 887 O O . ASP A 1 113 ? 22.582 4.361 -6.330 1.00 95.44 113 ASP A O 1
ATOM 891 N N . TYR A 1 114 ? 23.069 4.561 -8.512 1.00 96.31 114 TYR A N 1
ATOM 892 C CA . TYR A 1 114 ? 24.519 4.403 -8.398 1.00 96.31 114 TYR A CA 1
ATOM 893 C C . TYR A 1 114 ? 25.265 5.481 -9.188 1.00 96.31 114 TYR A C 1
ATOM 895 O O . TYR A 1 114 ? 24.868 5.814 -10.302 1.00 96.31 114 TYR A O 1
ATOM 903 N N . PRO A 1 115 ? 26.413 5.972 -8.691 1.00 96.56 115 PRO A N 1
ATOM 904 C CA . PRO A 1 115 ? 27.181 7.000 -9.392 1.00 96.56 115 PRO A CA 1
ATOM 905 C C . PRO A 1 115 ? 27.895 6.475 -10.645 1.00 96.56 115 PRO A C 1
ATOM 907 O O . PRO A 1 115 ? 28.287 7.245 -11.515 1.00 96.56 115 PRO A O 1
ATOM 910 N N . THR A 1 116 ? 28.104 5.159 -10.743 1.00 95.06 116 THR A N 1
ATOM 911 C CA . THR A 1 116 ? 28.838 4.529 -11.847 1.00 95.06 116 THR A CA 1
ATOM 912 C C . THR A 1 116 ? 28.149 3.253 -12.305 1.00 95.06 116 THR A C 1
ATOM 914 O O . THR A 1 116 ? 27.546 2.538 -11.501 1.00 95.06 116 THR A O 1
ATOM 917 N N . ARG A 1 117 ? 28.326 2.918 -13.588 1.00 93.19 117 ARG A N 1
ATOM 918 C CA . ARG A 1 117 ? 27.843 1.661 -14.169 1.00 93.19 117 ARG A CA 1
ATOM 919 C C . ARG A 1 117 ? 28.375 0.443 -13.419 1.00 93.19 117 ARG A C 1
ATOM 921 O O . ARG A 1 117 ? 27.605 -0.434 -13.065 1.00 93.19 117 ARG A O 1
ATOM 928 N N . ALA A 1 118 ? 29.674 0.438 -13.114 1.00 93.88 118 ALA A N 1
ATOM 929 C CA . ALA A 1 118 ? 30.318 -0.650 -12.381 1.00 93.88 118 ALA A CA 1
ATOM 930 C C . ALA A 1 118 ? 29.754 -0.825 -10.960 1.00 93.88 118 ALA A C 1
ATOM 932 O O . ALA A 1 118 ? 29.797 -1.922 -10.412 1.00 93.88 118 ALA A O 1
ATOM 933 N N . GLY A 1 119 ? 29.233 0.244 -10.346 1.00 92.62 119 GLY A N 1
ATOM 934 C CA . GLY A 1 119 ? 28.477 0.159 -9.097 1.00 92.62 119 GLY A CA 1
ATOM 935 C C . GLY A 1 119 ? 27.130 -0.533 -9.294 1.00 92.62 119 GLY A C 1
ATOM 936 O O . GLY A 1 119 ? 26.825 -1.468 -8.560 1.00 92.62 119 GLY A O 1
ATOM 937 N N . ALA A 1 120 ? 26.374 -0.117 -10.314 1.00 92.00 120 ALA A N 1
ATOM 938 C CA . ALA A 1 120 ? 25.073 -0.700 -10.639 1.00 92.00 120 ALA A CA 1
ATOM 939 C C . ALA A 1 120 ? 25.172 -2.186 -11.035 1.00 92.00 120 ALA A C 1
ATOM 941 O O . ALA A 1 120 ? 24.374 -3.003 -10.592 1.00 92.00 120 ALA A O 1
ATOM 942 N N . GLU A 1 121 ? 26.197 -2.567 -11.798 1.00 92.19 121 GLU A N 1
ATOM 943 C CA . GLU A 1 121 ? 26.418 -3.950 -12.251 1.00 92.19 121 GLU A CA 1
ATOM 944 C C . GLU A 1 121 ? 26.744 -4.935 -11.114 1.00 92.19 121 GLU A C 1
ATOM 946 O O . GLU A 1 121 ? 26.734 -6.145 -11.333 1.00 92.19 121 GLU A O 1
ATOM 951 N N . LYS A 1 122 ? 26.986 -4.453 -9.885 1.00 92.12 122 LYS A N 1
ATOM 952 C CA . LYS A 1 122 ? 27.091 -5.322 -8.700 1.00 92.12 122 LYS A CA 1
ATOM 953 C C . LYS A 1 122 ? 25.747 -5.891 -8.267 1.00 92.12 122 LYS A C 1
ATOM 955 O O . LYS A 1 122 ? 25.736 -6.887 -7.549 1.00 92.12 122 LYS A O 1
ATOM 960 N N . ILE A 1 123 ? 24.641 -5.258 -8.653 1.00 91.00 123 ILE A N 1
ATOM 961 C CA . ILE A 1 123 ? 23.300 -5.726 -8.323 1.00 91.00 123 ILE A CA 1
ATOM 962 C C . ILE A 1 123 ? 22.865 -6.748 -9.367 1.00 91.00 123 ILE A C 1
ATOM 964 O O . ILE A 1 123 ? 22.751 -6.415 -10.551 1.00 91.00 123 ILE A O 1
ATOM 968 N N . PRO A 1 124 ? 22.575 -7.990 -8.954 1.00 88.75 124 PRO A N 1
ATOM 969 C CA . PRO A 1 124 ? 22.064 -8.988 -9.873 1.00 88.75 124 PRO A CA 1
ATOM 970 C C . PRO A 1 124 ? 20.710 -8.570 -10.466 1.00 88.75 124 PRO A C 1
ATOM 972 O O . PRO A 1 124 ? 19.788 -8.150 -9.756 1.00 88.75 124 PRO A O 1
ATOM 975 N N . LEU A 1 125 ? 20.580 -8.702 -11.789 1.00 89.62 125 LEU A N 1
ATOM 976 C CA . LEU A 1 125 ? 19.367 -8.286 -12.501 1.00 89.62 125 LEU A CA 1
ATOM 977 C C . LEU A 1 125 ? 18.268 -9.347 -12.524 1.00 89.62 125 LEU A C 1
ATOM 979 O O . LEU A 1 125 ? 17.098 -9.004 -12.680 1.00 89.62 125 LEU A O 1
ATOM 983 N N . HIS A 1 126 ? 18.636 -10.627 -12.406 1.00 87.94 126 HIS A N 1
ATOM 984 C CA . HIS A 1 126 ? 17.712 -11.771 -12.404 1.00 87.94 126 HIS A CA 1
ATOM 985 C C . HIS A 1 126 ? 16.711 -11.805 -13.578 1.00 87.94 126 HIS A C 1
ATOM 987 O O . HIS A 1 126 ? 15.651 -12.409 -13.476 1.00 87.94 126 HIS A O 1
ATOM 993 N N . GLY A 1 127 ? 17.013 -11.130 -14.694 1.00 81.94 127 GLY A N 1
ATOM 994 C CA . GLY A 1 127 ? 16.108 -11.013 -15.846 1.00 81.94 127 GLY A CA 1
ATOM 995 C C . GLY A 1 127 ? 14.844 -10.174 -15.604 1.00 81.94 127 GLY A C 1
ATOM 996 O O . GLY A 1 127 ? 14.011 -10.081 -16.500 1.00 81.94 127 GLY A O 1
ATOM 997 N N . VAL A 1 128 ? 14.700 -9.557 -14.428 1.00 85.44 128 VAL A N 1
ATOM 998 C CA . VAL A 1 128 ? 13.509 -8.788 -14.013 1.00 85.44 128 VAL A CA 1
ATOM 999 C C . VAL A 1 128 ? 13.828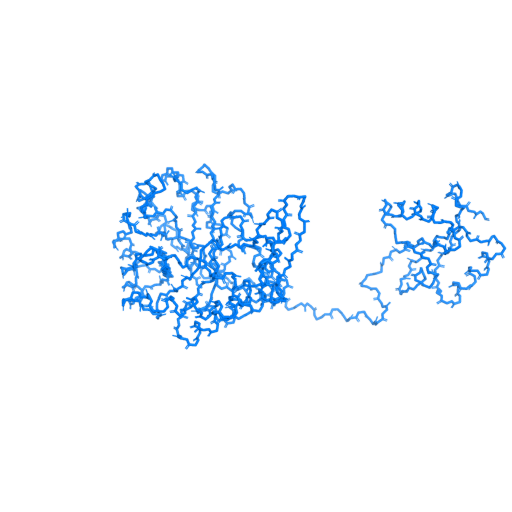 -7.344 -13.620 1.00 85.44 128 VAL A C 1
ATOM 1001 O O . VAL A 1 128 ? 12.930 -6.586 -13.261 1.00 85.44 128 VAL A O 1
ATOM 1004 N N . ARG A 1 129 ? 15.104 -6.955 -13.682 1.00 91.31 129 ARG A N 1
ATOM 1005 C CA . ARG A 1 129 ? 15.575 -5.580 -13.493 1.00 91.31 129 ARG A CA 1
ATOM 1006 C C . ARG A 1 129 ? 16.244 -5.063 -14.754 1.00 91.31 129 ARG A C 1
ATOM 1008 O O . ARG A 1 129 ? 16.836 -5.829 -15.516 1.00 91.31 129 ARG A O 1
ATOM 1015 N N . GLN A 1 130 ? 16.207 -3.749 -14.918 1.00 91.06 130 GLN A N 1
ATOM 1016 C CA . GLN A 1 130 ? 16.872 -3.041 -16.006 1.00 91.06 130 GLN A CA 1
ATOM 1017 C C . GLN A 1 130 ? 17.826 -1.999 -15.432 1.00 91.06 130 GLN A C 1
ATOM 1019 O O . GLN A 1 130 ? 17.502 -1.358 -14.434 1.00 91.06 130 GLN A O 1
ATOM 1024 N N . ILE A 1 131 ? 18.994 -1.847 -16.062 1.00 93.69 131 ILE A N 1
ATOM 1025 C CA . ILE A 1 131 ? 19.955 -0.785 -15.754 1.00 93.69 131 ILE A CA 1
ATOM 1026 C C . ILE A 1 131 ? 19.852 0.283 -16.839 1.00 93.69 131 ILE A C 1
ATOM 1028 O O . ILE A 1 131 ? 19.998 -0.026 -18.021 1.00 93.69 131 ILE A O 1
ATOM 1032 N N . GLU A 1 132 ? 19.693 1.537 -16.435 1.00 95.38 132 GLU A N 1
ATOM 1033 C CA . GLU A 1 132 ? 19.656 2.688 -17.333 1.00 95.38 132 GLU A CA 1
ATOM 1034 C C . GLU A 1 132 ? 20.653 3.762 -16.887 1.00 95.38 132 GLU A C 1
ATOM 1036 O O . GLU A 1 132 ? 20.817 4.030 -15.694 1.00 95.38 132 GLU A O 1
ATOM 1041 N N . LYS A 1 133 ? 21.329 4.402 -17.848 1.00 96.75 133 LYS A N 1
ATOM 1042 C CA . LYS A 1 133 ? 22.110 5.614 -17.580 1.00 96.75 133 LYS A CA 1
ATOM 1043 C C . LYS A 1 133 ? 21.158 6.806 -17.578 1.00 96.75 133 LYS A C 1
ATOM 1045 O O . LYS A 1 133 ? 20.685 7.200 -18.637 1.00 96.75 133 LYS A O 1
ATOM 1050 N N . ILE A 1 134 ? 20.933 7.407 -16.414 1.00 97.25 134 ILE A N 1
ATOM 1051 C CA . ILE A 1 134 ? 20.072 8.589 -16.278 1.00 97.25 134 ILE A CA 1
ATOM 1052 C C . ILE A 1 134 ? 20.832 9.858 -16.673 1.00 97.25 134 ILE A C 1
ATOM 1054 O O . ILE A 1 134 ? 20.306 10.717 -17.374 1.00 97.25 134 ILE A O 1
ATOM 1058 N N . ASN A 1 135 ? 22.084 9.983 -16.229 1.00 95.69 135 ASN A N 1
ATOM 1059 C CA . ASN A 1 135 ? 23.007 11.043 -16.639 1.00 95.69 135 ASN A CA 1
ATOM 1060 C C . ASN A 1 135 ? 24.464 10.601 -16.404 1.00 95.69 135 ASN A C 1
ATOM 1062 O O . ASN A 1 135 ? 24.727 9.447 -16.067 1.00 95.69 135 ASN A O 1
ATOM 1066 N N . ASP A 1 136 ? 25.434 11.495 -16.610 1.00 94.44 136 ASP A N 1
ATOM 1067 C CA . ASP A 1 136 ? 26.864 11.167 -16.493 1.00 94.44 136 ASP A CA 1
ATOM 1068 C C . ASP A 1 136 ? 27.296 10.670 -15.110 1.00 94.44 136 ASP A C 1
ATOM 1070 O O . ASP A 1 136 ? 28.264 9.918 -15.021 1.00 94.44 136 ASP A O 1
ATOM 1074 N N . ASN A 1 137 ? 26.540 11.007 -14.065 1.00 95.00 137 ASN A N 1
ATOM 1075 C CA . ASN A 1 137 ? 26.841 10.664 -12.677 1.00 95.00 137 ASN A CA 1
ATOM 1076 C C . ASN A 1 137 ? 25.750 9.800 -12.031 1.00 95.00 137 ASN A C 1
ATOM 1078 O O . ASN A 1 137 ? 25.704 9.704 -10.806 1.00 95.00 137 ASN A O 1
ATOM 1082 N N . LEU A 1 138 ? 24.842 9.216 -12.822 1.00 96.31 138 LEU A N 1
ATOM 1083 C CA . LEU A 1 138 ? 23.714 8.458 -12.293 1.00 96.31 138 LEU A CA 1
ATOM 1084 C C . LEU A 1 138 ? 23.323 7.298 -13.206 1.00 96.31 138 LEU A C 1
ATOM 1086 O O . LEU A 1 138 ? 22.903 7.483 -14.350 1.00 96.31 138 LEU A O 1
ATOM 1090 N N . TRP A 1 139 ? 23.415 6.102 -12.645 1.00 97.12 139 TRP A N 1
ATOM 1091 C CA . TRP A 1 139 ? 22.918 4.849 -13.187 1.00 97.12 139 TRP A CA 1
ATOM 1092 C C . TRP A 1 139 ? 21.814 4.336 -12.281 1.00 97.12 139 TRP A C 1
ATOM 1094 O O . TRP A 1 139 ? 21.997 4.266 -11.068 1.00 97.12 139 TRP A O 1
ATOM 1104 N N . ARG A 1 140 ? 20.685 3.970 -12.872 1.00 96.19 140 ARG A N 1
ATOM 1105 C CA . ARG A 1 140 ? 19.495 3.533 -12.157 1.00 96.19 140 ARG A CA 1
ATOM 1106 C C . ARG A 1 140 ? 19.198 2.083 -12.460 1.00 96.19 140 ARG A C 1
ATOM 1108 O O . ARG A 1 140 ? 19.267 1.663 -13.612 1.00 96.19 140 ARG A O 1
ATOM 1115 N N . ILE A 1 141 ? 18.830 1.343 -11.426 1.00 95.88 141 ILE A N 1
ATOM 1116 C CA . ILE A 1 141 ? 18.306 -0.010 -11.533 1.00 95.88 141 ILE A CA 1
ATOM 1117 C C . ILE A 1 141 ? 16.833 0.021 -11.177 1.00 95.88 141 ILE A C 1
ATOM 1119 O O . ILE A 1 141 ? 16.475 0.294 -10.033 1.00 95.88 141 ILE A O 1
ATOM 1123 N N . TYR A 1 142 ? 15.991 -0.273 -12.152 1.00 93.94 142 TYR A N 1
ATOM 1124 C CA . TYR A 1 142 ? 14.549 -0.356 -11.974 1.00 93.94 142 TYR A CA 1
ATOM 1125 C C . TYR A 1 142 ? 14.173 -1.651 -11.254 1.00 93.94 142 TYR A C 1
ATOM 1127 O O . TYR A 1 142 ? 14.639 -2.733 -11.627 1.00 93.94 142 TYR A O 1
ATOM 1135 N N . ASN A 1 143 ? 13.381 -1.535 -10.186 1.00 93.75 143 ASN A N 1
ATOM 1136 C CA . ASN A 1 143 ? 13.125 -2.630 -9.250 1.00 93.75 143 ASN A CA 1
ATOM 1137 C C . ASN A 1 143 ? 11.710 -3.219 -9.380 1.00 93.75 143 ASN A C 1
ATOM 1139 O O . ASN A 1 143 ? 11.414 -4.207 -8.714 1.00 93.75 143 ASN A O 1
ATOM 1143 N N . GLU A 1 144 ? 10.835 -2.667 -10.228 1.00 93.19 144 GLU A N 1
ATOM 1144 C CA . GLU A 1 144 ? 9.425 -3.072 -10.324 1.00 93.19 144 GLU A CA 1
ATOM 1145 C C . GLU A 1 144 ? 9.224 -4.560 -10.641 1.00 93.19 144 GLU A C 1
ATOM 1147 O O . GLU A 1 144 ? 8.379 -5.213 -10.025 1.00 93.19 144 GLU A O 1
ATOM 1152 N N . GLY A 1 145 ? 10.020 -5.129 -11.553 1.00 95.25 145 GLY A N 1
ATOM 1153 C CA . GLY A 1 145 ? 9.920 -6.545 -11.894 1.00 95.25 145 GLY A CA 1
ATOM 1154 C C . GLY A 1 145 ? 10.401 -7.460 -10.781 1.00 95.25 145 GLY A C 1
ATOM 1155 O O . GLY A 1 145 ? 9.759 -8.467 -10.484 1.00 95.25 145 GLY A O 1
ATOM 1156 N N . TRP A 1 146 ? 11.481 -7.071 -10.106 1.00 97.62 146 TRP A N 1
ATOM 1157 C CA . TRP A 1 146 ? 11.985 -7.796 -8.945 1.00 97.62 146 TRP A CA 1
ATOM 1158 C C . TRP A 1 146 ? 10.993 -7.748 -7.778 1.00 97.62 146 TRP A C 1
ATOM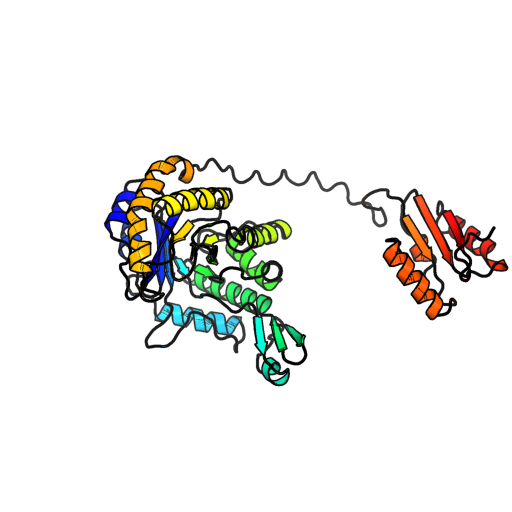 1160 O O . TRP A 1 146 ? 10.689 -8.783 -7.192 1.00 97.62 146 TRP A O 1
ATOM 1170 N N . LEU A 1 147 ? 10.429 -6.574 -7.482 1.00 97.56 147 LEU A N 1
ATOM 1171 C CA . LEU A 1 147 ? 9.440 -6.387 -6.419 1.00 97.56 147 LEU A CA 1
ATOM 1172 C C . LEU A 1 147 ? 8.143 -7.151 -6.699 1.00 97.56 147 LEU A C 1
ATOM 1174 O O . LEU A 1 147 ? 7.583 -7.749 -5.782 1.00 97.56 147 LEU A O 1
ATOM 1178 N N . GLY A 1 148 ? 7.688 -7.180 -7.955 1.00 97.94 148 GLY A N 1
ATOM 1179 C CA . GLY A 1 148 ? 6.538 -7.985 -8.366 1.00 97.94 148 GLY A CA 1
ATOM 1180 C C . GLY A 1 148 ? 6.764 -9.483 -8.141 1.00 97.94 148 GLY A C 1
ATOM 1181 O O . GLY A 1 148 ? 5.924 -10.149 -7.534 1.00 97.94 148 GLY A O 1
ATOM 1182 N N . ALA A 1 149 ? 7.928 -10.003 -8.547 1.00 98.38 149 ALA A N 1
ATOM 1183 C CA . ALA A 1 149 ? 8.287 -11.409 -8.356 1.00 98.38 149 ALA A CA 1
ATOM 1184 C C . ALA A 1 149 ? 8.435 -11.770 -6.865 1.00 98.38 149 ALA A C 1
ATOM 1186 O O . ALA A 1 149 ? 7.914 -12.793 -6.415 1.00 98.38 149 ALA A O 1
ATOM 1187 N N . PHE A 1 150 ? 9.075 -10.894 -6.085 1.00 98.56 150 PHE A N 1
ATOM 1188 C CA . PHE A 1 150 ? 9.202 -11.022 -4.633 1.00 98.56 150 PHE A CA 1
ATOM 1189 C C . PHE A 1 150 ? 7.827 -11.072 -3.951 1.00 98.56 150 PHE A C 1
ATOM 1191 O O . PHE A 1 150 ? 7.562 -11.943 -3.117 1.00 98.56 150 PHE A O 1
ATOM 1198 N N . ALA A 1 151 ? 6.933 -10.147 -4.311 1.00 98.69 151 ALA A N 1
ATOM 1199 C CA . ALA A 1 151 ? 5.609 -10.063 -3.710 1.00 98.69 151 ALA A CA 1
ATOM 1200 C C . ALA A 1 151 ? 4.736 -11.264 -4.080 1.00 98.69 151 ALA A C 1
ATOM 1202 O O . ALA A 1 151 ? 4.005 -11.772 -3.232 1.00 98.69 151 ALA A O 1
ATOM 1203 N N . TYR A 1 152 ? 4.847 -11.761 -5.314 1.00 98.81 152 TYR A N 1
ATOM 1204 C CA . TYR A 1 152 ? 4.147 -12.966 -5.745 1.00 98.81 152 TYR A CA 1
ATOM 1205 C C . TYR A 1 152 ? 4.577 -14.207 -4.947 1.00 98.81 152 TYR A C 1
ATOM 1207 O O . TYR A 1 152 ? 3.715 -14.949 -4.471 1.00 98.81 152 TYR A O 1
ATOM 1215 N N . GLU A 1 153 ? 5.882 -14.423 -4.738 1.00 98.81 153 GLU A N 1
ATOM 1216 C CA . GLU A 1 153 ? 6.358 -15.552 -3.923 1.00 98.81 153 GLU A CA 1
ATOM 1217 C C . GLU A 1 153 ? 5.969 -15.382 -2.446 1.00 98.81 153 GLU A C 1
ATOM 1219 O O . GLU A 1 153 ? 5.448 -16.317 -1.838 1.00 98.81 153 GLU A O 1
ATOM 1224 N N . THR A 1 154 ? 6.121 -14.182 -1.873 1.00 98.88 154 THR A N 1
ATOM 1225 C CA . THR A 1 154 ? 5.732 -13.920 -0.473 1.00 98.88 154 THR A CA 1
ATOM 1226 C C . THR A 1 154 ? 4.235 -14.149 -0.252 1.00 98.88 154 THR A C 1
ATOM 1228 O O . THR A 1 154 ? 3.840 -14.777 0.729 1.00 98.88 154 THR A O 1
ATOM 1231 N N . ALA A 1 155 ? 3.391 -13.730 -1.198 1.00 98.88 155 ALA A N 1
ATOM 1232 C CA . ALA A 1 155 ? 1.956 -13.988 -1.160 1.00 98.88 155 ALA A CA 1
ATOM 1233 C C . ALA A 1 155 ? 1.629 -15.490 -1.149 1.00 98.88 155 ALA A C 1
ATOM 1235 O O . ALA A 1 155 ? 0.761 -15.924 -0.389 1.00 98.88 155 ALA A O 1
ATOM 1236 N N . ARG A 1 156 ? 2.331 -16.303 -1.951 1.00 98.81 156 ARG A N 1
ATOM 1237 C CA . ARG A 1 156 ? 2.159 -17.765 -1.944 1.00 98.81 156 ARG A CA 1
ATOM 1238 C C . ARG A 1 156 ? 2.544 -18.379 -0.601 1.00 98.81 156 ARG A C 1
ATOM 1240 O O . ARG A 1 156 ? 1.824 -19.250 -0.117 1.00 98.81 156 ARG A O 1
ATOM 1247 N N . LEU A 1 157 ? 3.640 -17.916 0.001 1.00 98.81 157 LEU A N 1
ATOM 1248 C CA . LEU A 1 157 ? 4.076 -18.360 1.327 1.00 98.81 157 LEU A CA 1
ATOM 1249 C C . LEU A 1 157 ? 3.055 -17.974 2.409 1.00 98.81 157 LEU A C 1
ATOM 1251 O O . LEU A 1 157 ? 2.657 -18.823 3.201 1.00 98.81 157 LEU A O 1
ATOM 1255 N N . ALA A 1 158 ? 2.552 -16.737 2.389 1.00 98.81 158 ALA A N 1
ATOM 1256 C CA . ALA A 1 158 ? 1.531 -16.269 3.326 1.00 98.81 158 ALA A CA 1
ATOM 1257 C C . ALA A 1 158 ? 0.227 -17.076 3.236 1.00 98.81 158 ALA A C 1
ATOM 1259 O O . ALA A 1 158 ? -0.354 -17.447 4.260 1.00 98.81 158 ALA A O 1
ATOM 1260 N N . LEU A 1 159 ? -0.221 -17.392 2.015 1.00 98.38 159 LEU A N 1
ATOM 1261 C CA . LEU A 1 159 ? -1.378 -18.260 1.794 1.00 98.38 159 LEU A CA 1
ATOM 1262 C C . LEU A 1 159 ? -1.138 -19.671 2.342 1.00 98.38 159 LEU A C 1
ATOM 1264 O O . LEU A 1 159 ? -2.000 -20.183 3.058 1.00 98.38 159 LEU A O 1
ATOM 1268 N N . ALA A 1 160 ? 0.022 -20.267 2.045 1.00 98.12 160 ALA A N 1
ATOM 1269 C CA . ALA A 1 160 ? 0.391 -21.598 2.524 1.00 98.12 160 ALA A CA 1
ATOM 1270 C C . ALA A 1 160 ? 0.436 -21.674 4.060 1.00 98.12 160 ALA A C 1
ATOM 1272 O O . ALA A 1 160 ? -0.038 -22.648 4.638 1.00 98.12 160 ALA A O 1
ATOM 1273 N N . ASP A 1 161 ? 0.926 -20.619 4.711 1.00 97.69 161 ASP A N 1
ATOM 1274 C CA . ASP A 1 161 ? 1.057 -20.544 6.168 1.00 97.69 161 ASP A CA 1
ATOM 1275 C C . ASP A 1 161 ? -0.225 -20.081 6.881 1.00 97.69 161 ASP A C 1
ATOM 1277 O O . ASP A 1 161 ? -0.250 -19.951 8.104 1.00 97.69 161 ASP A O 1
ATOM 1281 N N . GLY A 1 162 ? -1.319 -19.817 6.160 1.00 97.06 162 GLY A N 1
ATOM 1282 C CA . GLY A 1 162 ? -2.562 -19.413 6.816 1.00 97.06 162 GLY A CA 1
ATOM 1283 C C . GLY A 1 162 ? -2.550 -17.973 7.360 1.00 97.06 162 GLY A C 1
ATOM 1284 O O . GLY A 1 162 ? -3.496 -17.594 8.050 1.00 97.06 162 GLY A O 1
ATOM 1285 N N . ILE A 1 163 ? -1.573 -17.144 6.973 1.00 98.31 163 ILE A N 1
ATOM 1286 C CA . ILE A 1 163 ? -1.410 -15.753 7.422 1.00 98.31 163 ILE A CA 1
ATOM 1287 C C . ILE A 1 163 ? -2.036 -14.777 6.409 1.00 98.31 163 ILE A C 1
ATOM 1289 O O . ILE A 1 163 ? -2.047 -15.029 5.200 1.00 98.31 163 ILE A O 1
ATOM 1293 N N . LYS A 1 164 ? -2.621 -13.672 6.892 1.00 98.62 164 LYS A N 1
ATOM 1294 C CA . LYS A 1 164 ? -3.047 -12.561 6.026 1.00 98.62 164 LYS A CA 1
ATOM 1295 C C . LYS A 1 164 ? -1.886 -11.603 5.806 1.00 98.62 164 LYS A C 1
ATOM 1297 O O . LYS A 1 164 ? -1.202 -11.282 6.774 1.00 98.62 164 LYS A O 1
ATOM 1302 N N . TRP A 1 165 ? -1.678 -11.128 4.583 1.00 98.81 165 TRP A N 1
ATOM 1303 C CA . TRP A 1 165 ? -0.473 -10.376 4.236 1.00 98.81 165 TRP A CA 1
ATOM 1304 C C . TRP A 1 165 ? -0.734 -9.130 3.388 1.00 98.81 165 TRP A C 1
ATOM 1306 O O . TRP A 1 165 ? -1.563 -9.151 2.474 1.00 98.81 165 TRP A O 1
ATOM 1316 N N . LEU A 1 166 ? -0.007 -8.052 3.693 1.00 98.56 166 LEU A N 1
ATOM 1317 C CA . LEU A 1 166 ? 0.012 -6.806 2.927 1.00 98.56 166 LEU A CA 1
ATOM 1318 C C . LEU A 1 166 ? 1.392 -6.552 2.322 1.00 98.56 166 LEU A C 1
ATOM 1320 O O . LEU A 1 166 ? 2.407 -6.604 3.019 1.00 98.56 166 LEU A O 1
ATOM 1324 N N . ALA A 1 167 ? 1.406 -6.221 1.032 1.00 98.00 167 ALA A N 1
ATOM 1325 C CA . ALA A 1 167 ? 2.619 -5.912 0.289 1.00 98.00 167 ALA A CA 1
ATOM 1326 C C . ALA A 1 167 ? 2.969 -4.412 0.283 1.00 98.00 167 ALA A C 1
ATOM 1328 O O . ALA A 1 167 ? 2.093 -3.550 0.326 1.00 98.00 167 ALA A O 1
ATOM 1329 N N . PHE A 1 168 ? 4.256 -4.135 0.083 1.00 96.38 168 PHE A N 1
ATOM 1330 C CA . PHE A 1 168 ? 4.880 -2.866 -0.309 1.00 96.38 168 PHE A CA 1
ATOM 1331 C C . PHE A 1 168 ? 5.043 -1.773 0.747 1.00 96.38 168 PHE A C 1
ATOM 1333 O O . PHE A 1 168 ? 6.181 -1.374 0.986 1.00 96.38 168 PHE A O 1
ATOM 1340 N N . GLY A 1 169 ? 3.969 -1.263 1.354 1.00 93.94 169 GLY A N 1
ATOM 1341 C CA . GLY A 1 169 ? 4.094 -0.129 2.287 1.00 93.94 169 GLY A CA 1
ATOM 1342 C C . GLY A 1 169 ? 4.820 1.057 1.637 1.00 93.94 169 GLY A C 1
ATOM 1343 O O . GLY A 1 169 ? 5.766 1.608 2.191 1.00 93.94 169 GLY A O 1
ATOM 1344 N N . TRP A 1 170 ? 4.464 1.360 0.388 1.00 94.75 170 TRP A N 1
ATOM 1345 C CA . TRP A 1 170 ? 5.183 2.332 -0.429 1.00 94.75 170 TRP A CA 1
ATOM 1346 C C . TRP A 1 170 ? 5.174 3.734 0.189 1.00 94.75 170 TRP A C 1
ATOM 1348 O O . TRP A 1 170 ? 4.107 4.203 0.592 1.00 94.75 170 TRP A O 1
ATOM 1358 N N . ALA A 1 171 ? 6.315 4.429 0.134 1.00 93.62 171 ALA A N 1
ATOM 1359 C CA . ALA A 1 171 ? 6.445 5.817 0.571 1.00 93.62 171 ALA A CA 1
ATOM 1360 C C . ALA A 1 171 ? 5.452 6.755 -0.145 1.00 93.62 171 ALA A C 1
ATOM 1362 O O . ALA A 1 171 ? 4.935 6.455 -1.228 1.00 93.62 171 ALA A O 1
ATOM 1363 N N . THR A 1 172 ? 5.171 7.915 0.459 1.00 92.44 172 THR A N 1
ATOM 1364 C CA . THR A 1 172 ? 4.282 8.903 -0.173 1.00 92.44 172 THR A CA 1
ATOM 1365 C C . THR A 1 172 ? 4.856 9.369 -1.509 1.00 92.44 172 THR A C 1
ATOM 1367 O O . THR A 1 172 ? 6.054 9.618 -1.623 1.00 92.44 172 THR A O 1
ATOM 1370 N N . GLY A 1 173 ? 4.003 9.487 -2.527 1.00 89.94 173 GLY A N 1
ATOM 1371 C CA . GLY A 1 173 ? 4.435 9.821 -3.887 1.00 89.94 173 GLY A CA 1
ATOM 1372 C C . GLY A 1 173 ? 5.049 8.660 -4.682 1.00 89.94 173 GLY A C 1
ATOM 1373 O O . GLY A 1 173 ? 5.410 8.861 -5.839 1.00 89.94 173 GLY A O 1
ATOM 1374 N N . GLU A 1 174 ? 5.143 7.452 -4.115 1.00 92.50 174 GLU A N 1
ATOM 1375 C CA . GLU A 1 174 ? 5.743 6.284 -4.776 1.00 92.50 174 GLU A CA 1
ATOM 1376 C C . GLU A 1 174 ? 4.829 5.060 -4.750 1.00 92.50 174 GLU A C 1
ATOM 1378 O O . GLU A 1 174 ? 4.126 4.867 -3.776 1.00 92.50 174 GLU A O 1
ATOM 1383 N N . PRO A 1 175 ? 4.831 4.172 -5.748 1.00 91.69 175 PRO A N 1
ATOM 1384 C CA . PRO A 1 175 ? 5.650 4.235 -6.934 1.00 91.69 175 PRO A CA 1
ATOM 1385 C C . PRO A 1 175 ? 4.903 4.977 -8.044 1.00 91.69 175 PRO A C 1
ATOM 1387 O O . PRO A 1 175 ? 3.691 5.214 -7.972 1.00 91.69 175 PRO A O 1
ATOM 1390 N N . GLU A 1 176 ? 5.621 5.306 -9.106 1.00 90.81 176 GLU A N 1
ATOM 1391 C CA . GLU A 1 176 ? 5.020 5.798 -10.334 1.00 90.81 176 GLU A CA 1
ATOM 1392 C C . GLU A 1 176 ? 4.067 4.744 -10.938 1.00 90.81 176 GLU A C 1
ATOM 1394 O O . GLU A 1 176 ? 4.292 3.536 -10.790 1.00 90.81 176 GLU A O 1
ATOM 1399 N N . PRO A 1 177 ? 3.017 5.165 -11.672 1.00 92.38 177 PRO A N 1
ATOM 1400 C CA . PRO A 1 177 ? 2.019 4.257 -12.241 1.00 92.38 177 PRO A CA 1
ATOM 1401 C C . PRO A 1 177 ? 2.594 3.090 -13.055 1.00 92.38 177 PRO A C 1
ATOM 1403 O O . PRO A 1 177 ? 2.035 1.996 -13.052 1.00 92.38 177 PRO A O 1
ATOM 1406 N N . GLN A 1 178 ? 3.717 3.305 -13.739 1.00 90.44 178 GLN A N 1
ATOM 1407 C CA . GLN A 1 178 ? 4.371 2.309 -14.585 1.00 90.44 178 GLN A CA 1
ATOM 1408 C C . GLN A 1 178 ? 4.887 1.109 -13.783 1.00 90.44 178 GLN A C 1
ATOM 1410 O O . GLN A 1 178 ? 4.890 -0.003 -14.306 1.00 90.44 178 GLN A O 1
ATOM 1415 N N . GLN A 1 179 ? 5.252 1.291 -12.510 1.00 92.31 179 GLN A N 1
ATOM 1416 C CA . GLN A 1 179 ? 5.701 0.175 -11.677 1.00 92.31 179 GLN A CA 1
ATOM 1417 C C . GLN A 1 179 ? 4.577 -0.819 -11.390 1.00 92.31 179 GLN A C 1
ATOM 1419 O O . GLN A 1 179 ? 4.813 -2.026 -11.353 1.00 92.31 179 GLN A O 1
ATOM 1424 N N . TRP A 1 180 ? 3.339 -0.333 -11.261 1.00 95.88 180 TRP A N 1
ATOM 1425 C CA . TRP A 1 180 ? 2.168 -1.198 -11.122 1.00 95.88 180 TRP A CA 1
ATOM 1426 C C . TRP A 1 180 ? 1.906 -2.031 -12.381 1.00 95.88 180 TRP A C 1
ATOM 1428 O O . TRP A 1 180 ? 1.386 -3.140 -12.284 1.00 95.88 180 TRP A O 1
ATOM 1438 N N . ALA A 1 181 ? 2.262 -1.504 -13.555 1.00 95.81 181 ALA A N 1
ATOM 1439 C CA . ALA A 1 181 ? 1.982 -2.116 -14.852 1.00 95.81 181 ALA A CA 1
ATOM 1440 C C . ALA A 1 181 ? 2.977 -3.220 -15.250 1.00 95.81 181 ALA A C 1
ATOM 1442 O O . ALA A 1 181 ? 2.772 -3.890 -16.263 1.00 95.81 181 ALA A O 1
ATOM 1443 N N . HIS A 1 182 ? 4.058 -3.416 -14.490 1.00 95.62 182 HIS A N 1
ATOM 1444 C CA . HIS A 1 182 ? 5.067 -4.412 -14.829 1.00 95.62 182 HIS A CA 1
ATOM 1445 C C . HIS A 1 182 ? 4.479 -5.842 -14.800 1.00 95.62 182 HIS A C 1
ATOM 1447 O O . HIS A 1 182 ? 3.768 -6.176 -13.851 1.00 95.62 182 HIS A O 1
ATOM 1453 N N . PRO A 1 183 ? 4.805 -6.740 -15.754 1.00 96.44 183 PRO A N 1
ATOM 1454 C CA . PRO A 1 183 ? 4.223 -8.087 -15.815 1.00 96.44 183 PRO A CA 1
ATOM 1455 C C . PRO A 1 183 ? 4.306 -8.899 -14.512 1.00 96.44 183 PRO A C 1
ATOM 1457 O O . PRO A 1 183 ? 3.321 -9.502 -14.098 1.00 96.44 183 PRO A O 1
ATOM 1460 N N . GLU A 1 184 ? 5.453 -8.888 -13.826 1.00 97.06 184 GLU A N 1
ATOM 1461 C CA . GLU A 1 184 ? 5.595 -9.562 -12.522 1.00 97.06 184 GLU A CA 1
ATOM 1462 C C . GLU A 1 184 ? 4.724 -8.935 -11.422 1.00 97.06 184 GLU A C 1
ATOM 1464 O O . GLU A 1 184 ? 4.200 -9.644 -10.565 1.00 97.06 184 GLU A O 1
ATOM 1469 N N . MET A 1 185 ? 4.508 -7.618 -11.468 1.00 97.94 185 MET A N 1
ATOM 1470 C CA . MET A 1 185 ? 3.605 -6.932 -10.546 1.00 97.94 185 MET A CA 1
ATOM 1471 C C . MET A 1 185 ? 2.155 -7.354 -10.807 1.00 97.94 185 MET A C 1
ATOM 1473 O O . MET A 1 185 ? 1.434 -7.705 -9.875 1.00 97.94 185 MET A O 1
ATOM 1477 N N . LEU A 1 186 ? 1.748 -7.430 -12.078 1.00 98.44 186 LEU A N 1
ATOM 1478 C CA . LEU A 1 186 ? 0.413 -7.890 -12.471 1.00 98.44 186 LEU A CA 1
ATOM 1479 C C . LEU A 1 186 ? 0.128 -9.332 -12.019 1.00 98.44 186 LEU A C 1
ATOM 1481 O O . LEU A 1 186 ? -1.008 -9.632 -11.645 1.00 98.44 186 LEU A O 1
ATOM 1485 N N . LYS A 1 187 ? 1.135 -10.220 -11.979 1.00 98.50 187 LYS A N 1
ATOM 1486 C CA . LYS A 1 187 ? 0.979 -11.575 -11.408 1.00 98.50 187 LYS A CA 1
ATOM 1487 C C . LYS A 1 187 ? 0.613 -11.526 -9.926 1.00 98.50 187 LYS A C 1
ATOM 1489 O O . LYS A 1 187 ? -0.329 -12.201 -9.508 1.00 98.50 187 LYS A O 1
ATOM 1494 N N . PHE A 1 188 ? 1.325 -10.718 -9.138 1.00 98.69 188 PHE A N 1
ATOM 1495 C CA . PHE A 1 188 ? 1.001 -10.516 -7.726 1.00 98.69 188 PHE A CA 1
ATOM 1496 C C . PHE A 1 188 ? -0.395 -9.905 -7.549 1.00 98.69 188 PHE A C 1
ATOM 1498 O O . PHE A 1 188 ? -1.196 -10.441 -6.785 1.00 98.69 188 PHE A O 1
ATOM 1505 N N . LEU A 1 189 ? -0.720 -8.839 -8.287 1.00 98.75 189 LEU A N 1
ATOM 1506 C CA . LEU A 1 189 ? -2.025 -8.176 -8.195 1.00 98.75 189 LEU A CA 1
ATOM 1507 C C . LEU A 1 189 ? -3.177 -9.121 -8.557 1.00 98.75 189 LEU A C 1
ATOM 1509 O O . LEU A 1 189 ? -4.196 -9.135 -7.868 1.00 98.75 189 LEU A O 1
ATOM 1513 N N . THR A 1 190 ? -2.986 -9.976 -9.565 1.00 98.69 190 THR A N 1
ATOM 1514 C CA . THR A 1 190 ? -3.945 -11.033 -9.914 1.00 98.69 190 THR A CA 1
ATOM 1515 C C . THR A 1 190 ? -4.161 -11.980 -8.734 1.00 98.69 190 THR A C 1
ATOM 1517 O O . THR A 1 190 ? -5.302 -12.183 -8.318 1.00 98.69 190 THR A O 1
ATOM 1520 N N . LEU A 1 191 ? -3.086 -12.504 -8.135 1.00 98.62 191 LEU A N 1
ATOM 1521 C CA . LEU A 1 191 ? -3.184 -13.402 -6.980 1.00 98.62 191 LEU A CA 1
ATOM 1522 C C . LEU A 1 191 ? -3.857 -12.723 -5.774 1.00 98.62 191 LEU A C 1
ATOM 1524 O O . LEU A 1 191 ? -4.695 -13.338 -5.111 1.00 98.62 191 LEU A O 1
ATOM 1528 N N . ALA A 1 192 ? -3.530 -11.457 -5.507 1.00 98.69 192 ALA A N 1
ATOM 1529 C CA . ALA A 1 192 ? -4.126 -10.685 -4.422 1.00 98.69 192 ALA A CA 1
ATOM 1530 C C . ALA A 1 192 ? -5.627 -10.435 -4.645 1.00 98.69 192 ALA A C 1
ATOM 1532 O O . ALA A 1 192 ? -6.423 -10.607 -3.722 1.00 98.69 192 ALA A O 1
ATOM 1533 N N . SER A 1 193 ? -6.034 -10.112 -5.877 1.00 97.94 193 SER A N 1
ATOM 1534 C CA . SER A 1 193 ? -7.444 -9.905 -6.244 1.00 97.94 193 SER A CA 1
ATOM 1535 C C . SER A 1 193 ? -8.305 -11.165 -6.087 1.00 97.94 193 SER A C 1
ATOM 1537 O O . SER A 1 193 ? -9.461 -11.096 -5.673 1.00 97.94 193 SER A O 1
ATOM 1539 N N . GLN A 1 194 ? -7.722 -12.342 -6.321 1.00 97.38 194 GLN A N 1
ATOM 1540 C CA . GLN A 1 194 ? -8.394 -13.633 -6.142 1.00 97.38 194 GLN A CA 1
ATOM 1541 C C . GLN A 1 194 ? -8.499 -14.048 -4.666 1.00 97.38 194 GLN A C 1
ATOM 1543 O O . GLN A 1 194 ? -9.253 -14.958 -4.332 1.00 97.38 194 GLN A O 1
ATOM 1548 N N . ASN A 1 195 ? -7.760 -13.382 -3.772 1.00 97.81 195 ASN A N 1
ATOM 1549 C CA . ASN A 1 195 ? -7.648 -13.724 -2.354 1.00 97.81 195 ASN A CA 1
ATOM 1550 C C . ASN A 1 195 ? -7.811 -12.482 -1.460 1.00 97.81 195 ASN A C 1
ATOM 1552 O O . ASN A 1 195 ? -7.096 -12.325 -0.471 1.00 97.81 195 ASN A O 1
ATOM 1556 N N . ARG A 1 196 ? -8.756 -11.588 -1.785 1.00 95.25 196 ARG A N 1
ATOM 1557 C CA . ARG A 1 196 ? -8.948 -10.278 -1.119 1.00 95.25 196 ARG A CA 1
ATOM 1558 C C . ARG A 1 196 ? -9.093 -10.335 0.406 1.00 95.25 196 ARG A C 1
ATOM 1560 O O . ARG A 1 196 ? -8.759 -9.380 1.098 1.00 95.25 196 ARG A O 1
ATOM 1567 N N . ASN A 1 197 ? -9.579 -11.439 0.963 1.00 94.88 197 ASN A N 1
ATOM 1568 C CA . ASN A 1 197 ? -9.700 -11.633 2.412 1.00 94.88 197 ASN A CA 1
ATOM 1569 C C . ASN A 1 197 ? -8.391 -12.079 3.096 1.00 94.88 197 ASN A C 1
ATOM 1571 O O . ASN A 1 197 ? -8.376 -12.262 4.315 1.00 94.88 197 ASN A O 1
ATOM 1575 N N . ARG A 1 198 ? -7.320 -12.302 2.328 1.00 97.38 198 ARG A N 1
ATOM 1576 C CA . ARG A 1 198 ? -6.038 -12.858 2.782 1.00 97.38 198 ARG A CA 1
ATOM 1577 C C . ARG A 1 198 ? -4.825 -12.084 2.277 1.00 97.38 198 ARG A C 1
ATOM 1579 O O . ARG A 1 198 ? -3.797 -12.117 2.941 1.00 97.38 198 ARG A O 1
ATOM 1586 N N . LEU A 1 199 ? -4.929 -11.419 1.133 1.00 98.69 199 LEU A N 1
ATOM 1587 C CA . LEU A 1 199 ? -3.845 -10.688 0.488 1.00 98.69 199 LEU A CA 1
ATOM 1588 C C . LEU A 1 199 ? -4.296 -9.270 0.137 1.00 98.69 199 LEU A C 1
ATOM 1590 O O . LEU A 1 199 ? -5.453 -9.048 -0.227 1.00 98.69 199 LEU A O 1
ATOM 1594 N N . GLY A 1 200 ? -3.372 -8.319 0.224 1.00 98.31 200 GLY A N 1
ATOM 1595 C CA . GLY A 1 200 ? -3.633 -6.931 -0.130 1.00 98.31 200 GLY A CA 1
ATOM 1596 C C . GLY A 1 200 ? -2.366 -6.108 -0.326 1.00 98.31 200 GLY A C 1
ATOM 1597 O O . GLY A 1 200 ? -1.244 -6.613 -0.262 1.00 98.31 200 GLY A O 1
ATOM 1598 N N . VAL A 1 201 ? -2.568 -4.821 -0.575 1.00 98.50 201 VAL A N 1
ATOM 1599 C CA . VAL A 1 201 ? -1.522 -3.832 -0.827 1.00 98.50 201 VAL A CA 1
ATOM 1600 C C . VAL A 1 201 ? -1.584 -2.745 0.236 1.00 98.50 201 VAL A C 1
ATOM 1602 O O . VAL A 1 201 ? -2.654 -2.204 0.509 1.00 98.50 201 VAL A O 1
ATOM 1605 N N . ALA A 1 202 ? -0.432 -2.416 0.811 1.00 98.06 202 ALA A N 1
ATOM 1606 C CA . ALA A 1 202 ? -0.243 -1.279 1.694 1.00 98.06 202 ALA A CA 1
ATOM 1607 C C . ALA A 1 202 ? 0.365 -0.094 0.925 1.00 98.06 202 ALA A C 1
ATOM 1609 O O . ALA A 1 202 ? 1.305 -0.258 0.140 1.00 98.06 202 ALA A O 1
ATOM 1610 N N . VAL A 1 203 ? -0.165 1.106 1.162 1.00 97.12 203 VAL A N 1
ATOM 1611 C CA . VAL A 1 203 ? 0.361 2.372 0.629 1.00 97.12 203 VAL A CA 1
ATOM 1612 C C . VAL A 1 203 ? 0.406 3.434 1.720 1.00 97.12 203 VAL A C 1
ATOM 1614 O O . VAL A 1 203 ? -0.470 3.479 2.584 1.00 97.12 203 VAL A O 1
ATOM 1617 N N . HIS A 1 204 ? 1.410 4.308 1.665 1.00 97.75 204 HIS A N 1
ATOM 1618 C CA . HIS A 1 204 ? 1.472 5.499 2.506 1.00 97.75 204 HIS A CA 1
ATOM 1619 C C . HIS A 1 204 ? 0.972 6.710 1.725 1.00 97.75 204 HIS A C 1
ATOM 1621 O O . HIS A 1 204 ? 1.371 6.923 0.574 1.00 97.75 204 HIS A O 1
ATOM 1627 N N . GLU A 1 205 ? 0.107 7.503 2.349 1.00 97.31 205 GLU A N 1
ATOM 1628 C CA . GLU A 1 205 ? -0.488 8.703 1.767 1.00 97.31 205 GLU A CA 1
ATOM 1629 C C . GLU A 1 205 ? -0.396 9.878 2.750 1.00 97.31 205 GLU A C 1
ATOM 1631 O O . GLU A 1 205 ? -1.206 10.050 3.663 1.00 97.31 205 GLU A O 1
ATOM 1636 N N . TYR A 1 206 ? 0.614 10.714 2.529 1.00 97.38 206 TYR A N 1
ATOM 1637 C CA . TYR A 1 206 ? 0.870 11.942 3.274 1.00 97.38 206 TYR A CA 1
ATOM 1638 C C . TYR A 1 206 ? 0.753 13.141 2.348 1.00 97.38 206 TYR A C 1
ATOM 1640 O O . TYR A 1 206 ? 1.443 13.171 1.329 1.00 97.38 206 TYR A O 1
ATOM 1648 N N . SER A 1 207 ? -0.037 14.151 2.715 1.00 97.44 207 SER A N 1
ATOM 1649 C CA . SER A 1 207 ? -0.173 15.376 1.907 1.00 97.44 207 SER A CA 1
ATOM 1650 C C . SER A 1 207 ? 1.080 16.256 1.895 1.00 97.44 207 SER A C 1
ATOM 1652 O O . SER A 1 207 ? 1.206 17.154 1.069 1.00 97.44 207 SER A O 1
ATOM 1654 N N . LEU A 1 208 ? 1.991 16.030 2.842 1.00 96.56 208 LEU A N 1
ATOM 1655 C CA . LEU A 1 208 ? 3.175 16.838 3.139 1.00 96.56 208 LEU A CA 1
ATOM 1656 C C . LEU A 1 208 ? 2.869 18.295 3.542 1.00 96.56 208 LEU A C 1
ATOM 1658 O O . LEU A 1 208 ? 3.790 19.085 3.739 1.00 96.56 208 LEU A O 1
ATOM 1662 N N . ASP A 1 209 ? 1.595 18.632 3.761 1.00 96.75 209 ASP A N 1
ATOM 1663 C CA . ASP A 1 209 ? 1.117 19.962 4.150 1.00 96.75 209 ASP A CA 1
ATOM 1664 C C . ASP A 1 209 ? 0.051 19.850 5.251 1.00 96.75 209 ASP A C 1
ATOM 1666 O O . ASP A 1 209 ? -1.036 19.304 5.046 1.00 96.75 209 ASP A O 1
ATOM 1670 N N . THR A 1 210 ? 0.333 20.406 6.433 1.00 96.69 210 THR A N 1
ATOM 1671 C CA . THR A 1 210 ? -0.607 20.412 7.568 1.00 96.69 210 THR A CA 1
ATOM 1672 C C . THR A 1 210 ? -1.858 21.242 7.310 1.00 96.69 210 THR A C 1
ATOM 1674 O O . THR A 1 210 ? -2.905 20.955 7.888 1.00 96.69 210 THR A O 1
ATOM 1677 N N . ASN A 1 211 ? -1.807 22.226 6.416 1.00 96.62 211 ASN A N 1
ATOM 1678 C CA . ASN A 1 211 ? -2.936 23.105 6.123 1.00 96.62 211 ASN A CA 1
ATOM 1679 C C . ASN A 1 211 ? -3.838 22.577 5.004 1.00 96.62 211 ASN A C 1
ATOM 1681 O O . ASN A 1 211 ? -4.958 23.065 4.853 1.00 96.62 211 ASN A O 1
ATOM 1685 N N . ASN A 1 212 ? -3.391 21.569 4.252 1.00 96.88 212 ASN A N 1
ATOM 1686 C CA . ASN A 1 212 ? -4.144 21.012 3.137 1.00 96.88 212 ASN A CA 1
ATOM 1687 C C . ASN A 1 212 ? -3.895 19.503 2.983 1.00 96.88 212 ASN A C 1
ATOM 1689 O O . ASN A 1 212 ? -2.862 19.083 2.471 1.00 96.88 212 ASN A O 1
ATOM 1693 N N . ILE A 1 213 ? -4.871 18.672 3.370 1.00 97.69 213 ILE A N 1
ATOM 1694 C CA . ILE A 1 213 ? -4.773 17.211 3.173 1.00 97.69 213 ILE A CA 1
ATOM 1695 C C . ILE A 1 213 ? -4.814 16.804 1.695 1.00 97.69 213 ILE A C 1
ATOM 1697 O O . ILE A 1 213 ? -4.376 15.718 1.344 1.00 97.69 213 ILE A O 1
ATOM 1701 N N . LEU A 1 214 ? -5.324 17.674 0.822 1.00 95.88 214 LEU A N 1
ATOM 1702 C CA . LEU A 1 214 ? -5.397 17.440 -0.621 1.00 95.88 214 LEU A CA 1
ATOM 1703 C C . LEU A 1 214 ? -4.213 18.068 -1.367 1.00 95.88 214 LEU A C 1
ATOM 1705 O O . LEU A 1 214 ? -4.245 18.198 -2.591 1.00 95.88 214 LEU A O 1
ATOM 1709 N N . ALA A 1 215 ? -3.168 18.497 -0.651 1.00 93.88 215 ALA A N 1
ATOM 1710 C CA . ALA A 1 215 ? -1.924 18.886 -1.293 1.00 93.88 215 ALA A CA 1
ATOM 1711 C C . ALA A 1 215 ? -1.369 17.682 -2.070 1.00 93.88 215 ALA A C 1
ATOM 1713 O O . ALA A 1 215 ? -1.250 16.580 -1.536 1.00 93.88 215 ALA A O 1
ATOM 1714 N N . GLY A 1 216 ? -1.096 17.891 -3.360 1.00 86.62 216 GLY A N 1
ATOM 1715 C CA . GLY A 1 216 ? -0.679 16.818 -4.261 1.00 86.62 216 GLY A CA 1
ATOM 1716 C C . GLY A 1 216 ? -1.767 15.782 -4.565 1.00 86.62 216 GLY A C 1
ATOM 1717 O O . GLY A 1 216 ? -1.417 14.628 -4.794 1.00 86.62 216 GLY A O 1
ATOM 1718 N N . ASP A 1 217 ? -3.057 16.154 -4.548 1.00 89.12 217 ASP A N 1
ATOM 1719 C CA . ASP A 1 217 ? -4.177 15.253 -4.884 1.00 89.12 217 ASP A CA 1
ATOM 1720 C C . ASP A 1 217 ? -3.901 14.406 -6.139 1.00 89.12 217 ASP A C 1
ATOM 1722 O O . ASP A 1 217 ? -3.408 14.890 -7.163 1.00 89.12 217 ASP A O 1
ATOM 1726 N N . GLY A 1 218 ? -4.192 13.112 -6.025 1.00 88.06 218 GLY A N 1
ATOM 1727 C CA . GLY A 1 218 ? -3.931 12.099 -7.044 1.00 88.06 218 GLY A CA 1
ATOM 1728 C C . GLY A 1 218 ? -2.504 11.547 -7.048 1.00 88.06 218 GLY A C 1
ATOM 1729 O O . GLY A 1 218 ? -2.321 10.421 -7.493 1.00 88.06 218 GLY A O 1
ATOM 1730 N N . TRP A 1 219 ? -1.522 12.273 -6.508 1.00 91.50 219 TRP A N 1
ATOM 1731 C CA . TRP A 1 219 ? -0.112 11.857 -6.470 1.00 91.50 219 TRP A CA 1
ATOM 1732 C C . TRP A 1 219 ? 0.389 11.529 -5.062 1.00 91.50 219 TRP A C 1
ATOM 1734 O O . TRP A 1 219 ? 1.199 10.620 -4.892 1.00 91.50 219 TRP A O 1
ATOM 1744 N N . LEU A 1 220 ? -0.116 12.238 -4.053 1.00 94.94 220 LEU A N 1
ATOM 1745 C CA . LEU A 1 220 ? 0.159 12.002 -2.639 1.00 94.94 220 LEU A CA 1
ATOM 1746 C C . LEU A 1 220 ? -1.022 11.276 -1.986 1.00 94.94 220 LEU A C 1
ATOM 1748 O O . LEU A 1 220 ? -0.964 10.067 -1.782 1.00 94.94 220 LEU A O 1
ATOM 1752 N N . VAL A 1 221 ? -2.118 11.995 -1.730 1.00 96.00 221 VAL A N 1
ATOM 1753 C CA . VAL A 1 221 ? -3.384 11.418 -1.256 1.00 96.00 221 VAL A CA 1
ATOM 1754 C C . VAL A 1 221 ? -4.256 11.030 -2.451 1.00 96.00 221 VAL A C 1
ATOM 1756 O O . VAL A 1 221 ? -4.390 11.785 -3.414 1.00 96.00 221 VAL A O 1
ATOM 1759 N N . GLY A 1 222 ? -4.851 9.838 -2.405 1.00 95.44 222 GLY A N 1
ATOM 1760 C CA . GLY A 1 222 ? -5.641 9.258 -3.489 1.00 95.44 222 GLY A CA 1
ATOM 1761 C C . GLY A 1 222 ? -4.823 8.540 -4.565 1.00 95.44 222 GLY A C 1
ATOM 1762 O O . GLY A 1 222 ? -5.383 8.159 -5.595 1.00 95.44 222 GLY A O 1
ATOM 1763 N N . ARG A 1 223 ? -3.522 8.334 -4.354 1.00 94.00 223 ARG A N 1
ATOM 1764 C CA . ARG A 1 223 ? -2.618 7.718 -5.339 1.00 94.00 223 ARG A CA 1
ATOM 1765 C C . ARG A 1 223 ? -2.883 6.230 -5.556 1.00 94.00 223 ARG A C 1
ATOM 1767 O O . ARG A 1 223 ? -2.549 5.699 -6.616 1.00 94.00 223 ARG A O 1
ATOM 1774 N N . PHE A 1 224 ? -3.545 5.553 -4.613 1.00 96.19 224 PHE A N 1
ATOM 1775 C CA . PHE A 1 224 ? -4.025 4.180 -4.816 1.00 96.19 224 PHE A CA 1
ATOM 1776 C C . PHE A 1 224 ? -4.900 4.040 -6.082 1.00 96.19 224 PHE A C 1
ATOM 1778 O O . PHE A 1 224 ? -4.991 2.958 -6.663 1.00 96.19 224 PHE A O 1
ATOM 1785 N N . LYS A 1 225 ? -5.504 5.137 -6.570 1.00 96.75 225 LYS A N 1
ATOM 1786 C CA . LYS A 1 225 ? -6.250 5.165 -7.836 1.00 96.75 225 LYS A CA 1
ATOM 1787 C C . LYS A 1 225 ? -5.396 4.734 -9.030 1.00 96.75 225 LYS A C 1
ATOM 1789 O O . LYS A 1 225 ? -5.936 4.165 -9.974 1.00 96.75 225 LYS A O 1
ATOM 1794 N N . HIS A 1 226 ? -4.079 4.954 -9.005 1.00 96.44 226 HIS A N 1
ATOM 1795 C CA . HIS A 1 226 ? -3.181 4.451 -10.047 1.00 96.44 226 HIS A CA 1
ATOM 1796 C C . HIS A 1 226 ? -3.146 2.922 -10.072 1.00 96.44 226 HIS A C 1
ATOM 1798 O O . HIS A 1 226 ? -3.322 2.336 -11.137 1.00 96.44 226 HIS A O 1
ATOM 1804 N N . LEU A 1 227 ? -3.012 2.286 -8.906 1.00 97.12 227 LEU A N 1
ATOM 1805 C CA . LEU A 1 227 ? -3.096 0.832 -8.764 1.00 97.12 227 LEU A CA 1
ATOM 1806 C C . LEU A 1 227 ? -4.447 0.306 -9.276 1.00 97.12 227 LEU A C 1
ATOM 1808 O O . LEU A 1 227 ? -4.482 -0.616 -10.091 1.00 97.12 227 LEU A O 1
ATOM 1812 N N . VAL A 1 228 ? -5.554 0.924 -8.850 1.00 97.31 228 VAL A N 1
ATOM 1813 C CA . VAL A 1 228 ? -6.911 0.554 -9.290 1.00 97.31 228 VAL A CA 1
ATOM 1814 C C . VAL A 1 228 ? -7.056 0.665 -10.810 1.00 97.31 228 VAL A C 1
ATOM 1816 O O . VAL A 1 228 ? -7.551 -0.256 -11.460 1.00 97.31 228 VAL A O 1
ATOM 1819 N N . ASN A 1 229 ? -6.591 1.768 -11.400 1.00 97.00 229 ASN A N 1
ATOM 1820 C CA . ASN A 1 229 ? -6.657 1.983 -12.842 1.00 97.00 229 ASN A CA 1
ATOM 1821 C C . ASN A 1 229 ? -5.843 0.941 -13.614 1.00 97.00 229 ASN A C 1
ATOM 1823 O O . ASN A 1 229 ? -6.331 0.428 -14.619 1.00 97.00 229 ASN A O 1
ATOM 1827 N N . ILE A 1 230 ? -4.648 0.589 -13.134 1.00 97.25 230 ILE A N 1
ATOM 1828 C CA . ILE A 1 230 ? -3.830 -0.463 -13.745 1.00 97.25 230 ILE A CA 1
ATOM 1829 C C . ILE A 1 230 ? -4.516 -1.829 -13.656 1.00 97.25 230 ILE A C 1
ATOM 1831 O O . ILE A 1 230 ? -4.537 -2.548 -14.655 1.00 97.25 230 ILE A O 1
ATOM 1835 N N . CYS A 1 231 ? -5.137 -2.174 -12.523 1.00 97.81 231 CYS A N 1
ATOM 1836 C CA . CYS A 1 231 ? -5.894 -3.425 -12.402 1.00 97.81 231 CYS A CA 1
ATOM 1837 C C . CYS A 1 231 ? -7.026 -3.478 -13.441 1.00 97.81 231 CYS A C 1
ATOM 1839 O O . CYS A 1 231 ? -7.088 -4.404 -14.249 1.00 97.81 231 CYS A O 1
ATOM 1841 N N . ARG A 1 232 ? -7.845 -2.420 -13.513 1.00 96.19 232 ARG A N 1
ATOM 1842 C CA . ARG A 1 232 ? -8.963 -2.314 -14.468 1.00 96.19 232 ARG A CA 1
ATOM 1843 C C . ARG A 1 232 ? -8.507 -2.396 -15.927 1.00 96.19 232 ARG A C 1
ATOM 1845 O O . ARG A 1 232 ? -9.131 -3.098 -16.717 1.00 96.19 232 ARG A O 1
ATOM 1852 N N . GLN A 1 233 ? -7.415 -1.720 -16.286 1.00 96.06 233 GLN A N 1
ATOM 1853 C CA . GLN A 1 233 ? -6.852 -1.751 -17.644 1.00 96.06 233 GLN A CA 1
ATOM 1854 C C . GLN A 1 233 ? -6.373 -3.145 -18.064 1.00 96.06 233 GLN A C 1
ATOM 1856 O O . GLN A 1 233 ? -6.364 -3.447 -19.254 1.00 96.06 233 GLN A O 1
ATOM 1861 N N . ASN A 1 234 ? -6.007 -3.991 -17.100 1.00 96.06 234 ASN A N 1
ATOM 1862 C CA . ASN A 1 234 ? -5.516 -5.346 -17.339 1.00 96.06 234 ASN A CA 1
ATOM 1863 C C . ASN A 1 234 ? -6.569 -6.429 -17.045 1.00 96.06 234 ASN A C 1
ATOM 1865 O O . ASN A 1 234 ? -6.236 -7.610 -17.033 1.00 96.06 234 ASN A O 1
ATOM 1869 N N . GLY A 1 235 ? -7.833 -6.051 -16.811 1.00 96.31 235 GLY A N 1
ATOM 1870 C CA . GLY A 1 235 ? -8.906 -7.005 -16.509 1.00 96.31 235 GLY A CA 1
ATOM 1871 C C . GLY A 1 235 ? -8.736 -7.730 -15.169 1.00 96.31 235 GLY A C 1
ATOM 1872 O O . GLY A 1 235 ? -9.238 -8.839 -15.008 1.00 96.31 235 GLY A O 1
ATOM 1873 N N . ILE A 1 236 ? -8.017 -7.125 -14.222 1.00 97.25 236 ILE A N 1
ATOM 1874 C CA . ILE A 1 236 ? -7.780 -7.646 -12.873 1.00 97.25 236 ILE A CA 1
ATOM 1875 C C . ILE A 1 236 ? -8.769 -6.965 -11.919 1.00 97.25 236 ILE A C 1
ATOM 1877 O O . ILE A 1 236 ? -8.906 -5.738 -11.936 1.00 97.25 236 ILE A O 1
ATOM 1881 N N . GLU A 1 237 ? -9.466 -7.747 -11.089 1.00 96.44 237 GLU A N 1
ATOM 1882 C CA . GLU A 1 237 ? -10.286 -7.185 -10.009 1.00 96.44 237 GLU A CA 1
ATOM 1883 C C . GLU A 1 237 ? -9.407 -6.400 -9.025 1.00 96.44 237 GLU A C 1
ATOM 1885 O O . GLU A 1 237 ? -8.237 -6.706 -8.815 1.00 96.44 237 GLU A O 1
ATOM 1890 N N . GLU A 1 238 ? -9.957 -5.371 -8.392 1.00 95.75 238 GLU A N 1
ATOM 1891 C CA . GLU A 1 238 ? -9.191 -4.555 -7.448 1.00 95.75 238 GLU A CA 1
ATOM 1892 C C . GLU A 1 238 ? -8.785 -5.388 -6.215 1.00 95.75 238 GLU A C 1
ATOM 1894 O O . GLU A 1 238 ? -9.659 -5.991 -5.590 1.00 95.75 238 GLU A O 1
ATOM 1899 N N . PRO A 1 239 ? -7.496 -5.444 -5.822 1.00 97.56 239 PRO A N 1
ATOM 1900 C CA . PRO A 1 239 ? -7.086 -6.122 -4.594 1.00 97.56 239 PRO A CA 1
ATOM 1901 C C . PRO A 1 239 ? -7.545 -5.332 -3.363 1.00 97.56 239 PRO A C 1
ATOM 1903 O O . PRO A 1 239 ? -7.896 -4.161 -3.462 1.00 97.56 239 PRO A O 1
ATOM 1906 N N . THR A 1 240 ? -7.481 -5.941 -2.179 1.00 98.06 240 THR A N 1
ATOM 1907 C CA . THR A 1 240 ? -7.633 -5.198 -0.919 1.00 98.06 240 THR A CA 1
ATOM 1908 C C . THR A 1 240 ? -6.516 -4.165 -0.788 1.00 98.06 240 THR A C 1
ATOM 1910 O O . THR A 1 240 ? -5.343 -4.506 -0.935 1.00 98.06 240 THR A O 1
ATOM 1913 N N . ILE A 1 241 ? -6.871 -2.917 -0.491 1.00 98.19 241 ILE A N 1
ATOM 1914 C CA . ILE A 1 241 ? -5.942 -1.798 -0.329 1.00 98.19 241 ILE A CA 1
ATOM 1915 C C . ILE A 1 241 ? -6.080 -1.254 1.089 1.00 98.19 241 ILE A C 1
ATOM 1917 O O . ILE A 1 241 ? -7.182 -0.976 1.562 1.00 98.19 241 ILE A O 1
ATOM 1921 N N . PHE A 1 242 ? -4.948 -1.067 1.756 1.00 98.25 242 PHE A N 1
ATOM 1922 C CA . PHE A 1 242 ? -4.879 -0.444 3.066 1.00 98.25 242 PHE A CA 1
ATOM 1923 C C . PHE A 1 242 ? -3.951 0.766 3.018 1.00 98.25 242 PHE A C 1
ATOM 1925 O O . PHE A 1 242 ? -2.802 0.661 2.587 1.00 98.25 242 PHE A O 1
ATOM 1932 N N . ILE A 1 243 ? -4.442 1.917 3.475 1.00 98.38 243 ILE A N 1
ATOM 1933 C CA . ILE A 1 243 ? -3.607 3.105 3.640 1.00 98.38 243 ILE A CA 1
ATOM 1934 C C . ILE A 1 243 ? -2.906 2.962 4.999 1.00 98.38 243 ILE A C 1
ATOM 1936 O O . ILE A 1 243 ? -3.391 3.443 6.027 1.00 98.38 243 ILE A O 1
ATOM 1940 N N . SER A 1 244 ? -1.816 2.188 5.025 1.00 97.88 244 SER A N 1
ATOM 1941 C CA . SER A 1 244 ? -1.121 1.790 6.259 1.00 97.88 244 SER A CA 1
ATOM 1942 C C . SER A 1 244 ? -0.513 2.965 7.004 1.00 97.88 244 SER A C 1
ATOM 1944 O O . SER A 1 244 ? -0.328 2.886 8.216 1.00 97.88 244 SER A O 1
ATOM 1946 N N . GLU A 1 245 ? -0.275 4.067 6.301 1.00 97.94 245 GLU A N 1
ATOM 1947 C CA . GLU A 1 245 ? 0.100 5.339 6.889 1.00 97.94 245 GLU A CA 1
ATOM 1948 C C . GLU A 1 245 ? -0.617 6.476 6.168 1.00 97.94 245 GLU A C 1
ATOM 1950 O O . GLU A 1 245 ? -0.555 6.593 4.946 1.00 97.94 245 GLU A O 1
ATOM 1955 N N . PHE A 1 246 ? -1.312 7.312 6.929 1.00 98.31 246 PHE A N 1
ATOM 1956 C CA . PHE A 1 246 ? -2.081 8.437 6.424 1.00 98.31 246 PHE A CA 1
ATOM 1957 C C . PHE A 1 246 ? -1.807 9.684 7.256 1.00 98.31 246 PHE A C 1
ATOM 1959 O O . PHE A 1 246 ? -1.761 9.624 8.487 1.00 98.31 246 PHE A O 1
ATOM 1966 N N . GLY A 1 247 ? -1.698 10.841 6.610 1.00 97.56 247 GLY A N 1
ATOM 1967 C CA . GLY A 1 247 ? -1.684 12.099 7.343 1.00 97.56 247 GLY A CA 1
ATOM 1968 C C . GLY A 1 247 ? -1.160 13.276 6.545 1.00 97.56 247 GLY A C 1
ATOM 1969 O O . GLY A 1 247 ? -1.375 13.401 5.342 1.00 97.56 247 GLY A O 1
ATOM 1970 N N . TRP A 1 248 ? -0.487 14.169 7.259 1.00 97.62 248 TRP A N 1
ATOM 1971 C CA . TRP A 1 248 ? -0.033 15.447 6.733 1.00 97.62 248 TRP A CA 1
ATOM 1972 C C . TRP A 1 248 ? 1.461 15.381 6.460 1.00 97.62 248 TRP A C 1
ATOM 1974 O O . TRP A 1 248 ? 1.856 15.012 5.365 1.00 97.62 248 TRP A O 1
ATOM 1984 N N . ASN A 1 249 ? 2.308 15.634 7.455 1.00 94.12 249 ASN A N 1
ATOM 1985 C CA . ASN A 1 249 ? 3.746 15.406 7.347 1.00 94.12 249 ASN A CA 1
ATOM 1986 C C . ASN A 1 249 ? 4.250 14.551 8.519 1.00 94.12 249 ASN A C 1
ATOM 1988 O O . ASN A 1 249 ? 3.508 14.254 9.454 1.00 94.12 249 ASN A O 1
ATOM 1992 N N . ALA A 1 250 ? 5.525 14.167 8.475 1.00 94.12 250 ALA A N 1
ATOM 1993 C CA . ALA A 1 250 ? 6.099 13.251 9.454 1.00 94.12 250 ALA A CA 1
ATOM 1994 C C . ALA A 1 250 ? 6.189 13.824 10.884 1.00 94.12 250 ALA A C 1
ATOM 1996 O O . ALA A 1 250 ? 6.292 13.054 11.836 1.00 94.12 250 ALA A O 1
ATOM 1997 N N . HIS A 1 251 ? 6.178 15.150 11.054 1.00 96.75 251 HIS A N 1
ATOM 1998 C CA . HIS A 1 251 ? 6.563 15.839 12.296 1.00 96.75 251 HIS A CA 1
ATOM 1999 C C . HIS A 1 251 ? 5.444 16.659 12.944 1.00 96.75 251 HIS A C 1
ATOM 2001 O O . HIS A 1 251 ? 5.628 17.224 14.035 1.00 96.75 251 HIS A O 1
ATOM 2007 N N . ASP A 1 252 ? 4.298 16.777 12.279 1.00 97.44 252 ASP A N 1
ATOM 2008 C CA . ASP A 1 252 ? 3.216 17.629 12.736 1.00 97.44 252 ASP A CA 1
ATOM 2009 C C . ASP A 1 252 ? 1.838 17.188 12.236 1.00 97.44 252 ASP A C 1
ATOM 2011 O O . ASP A 1 252 ? 1.690 16.562 11.187 1.00 97.44 252 ASP A O 1
ATOM 2015 N N . VAL A 1 253 ? 0.819 17.568 13.004 1.00 98.00 253 VAL A N 1
ATOM 2016 C CA . VAL A 1 253 ? -0.598 17.410 12.659 1.00 98.00 253 VAL A CA 1
ATOM 2017 C C . VAL A 1 253 ? -1.288 18.766 12.794 1.00 98.00 253 VAL A C 1
ATOM 2019 O O . VAL A 1 253 ? -0.834 19.605 13.577 1.00 98.00 253 VAL A O 1
ATOM 2022 N N . PRO A 1 254 ? -2.380 19.026 12.062 1.00 98.19 254 PRO A N 1
ATOM 2023 C CA . PRO A 1 254 ? -3.113 20.269 12.231 1.00 98.19 254 PRO A CA 1
ATOM 2024 C C . PRO A 1 254 ? -3.885 20.304 13.556 1.00 98.19 254 PRO A C 1
ATOM 2026 O O . PRO A 1 254 ? -3.940 19.331 14.308 1.00 98.19 254 PRO A O 1
ATOM 2029 N N . SER A 1 255 ? -4.542 21.437 13.818 1.00 98.12 255 SER A N 1
ATOM 2030 C CA . SER A 1 255 ? -5.506 21.537 14.919 1.00 98.12 255 SER A CA 1
ATOM 2031 C C . SER A 1 255 ? -6.606 20.475 14.806 1.00 98.12 255 SER A C 1
ATOM 2033 O O . SER A 1 255 ? -6.975 20.083 13.700 1.00 98.12 255 SER A O 1
ATOM 2035 N N . GLU A 1 256 ? -7.192 20.075 15.933 1.00 98.25 256 GLU A N 1
ATOM 2036 C CA . GLU A 1 256 ? -8.254 19.059 16.012 1.00 98.25 256 GLU A CA 1
ATOM 2037 C C . GLU A 1 256 ? -9.418 19.350 15.050 1.00 98.25 256 GLU A C 1
ATOM 2039 O O . GLU A 1 256 ? -9.836 18.486 14.280 1.00 98.25 256 GLU A O 1
ATOM 2044 N N . LYS A 1 257 ? -9.887 20.604 15.011 1.00 97.75 257 LYS A N 1
ATOM 2045 C CA . LYS A 1 257 ? -10.963 21.041 14.107 1.00 97.75 257 LYS A CA 1
ATOM 2046 C C . LYS A 1 257 ? -10.573 20.900 12.633 1.00 97.75 257 LYS A C 1
ATOM 2048 O O . LYS A 1 257 ? -11.382 20.464 11.814 1.00 97.75 257 LYS A O 1
ATOM 2053 N N . THR A 1 258 ? -9.347 21.288 12.287 1.00 98.44 258 THR A N 1
ATOM 2054 C CA . THR A 1 258 ? -8.830 21.161 10.919 1.00 98.44 258 THR A CA 1
ATOM 2055 C C . THR A 1 258 ? -8.635 19.692 10.547 1.00 98.44 258 THR A C 1
ATOM 2057 O O . THR A 1 258 ? -9.025 19.295 9.452 1.00 98.44 258 THR A O 1
ATOM 2060 N N . ALA A 1 259 ? -8.111 18.871 11.462 1.00 98.38 259 ALA A N 1
ATOM 2061 C CA . ALA A 1 259 ? -7.927 17.439 11.259 1.00 98.38 259 ALA A CA 1
ATOM 2062 C C . ALA A 1 259 ? -9.255 16.761 10.911 1.00 98.38 259 ALA A C 1
ATOM 2064 O O . ALA A 1 259 ? -9.349 16.098 9.886 1.00 98.38 259 ALA A O 1
ATOM 2065 N N . VAL A 1 260 ? -10.307 17.011 11.695 1.00 98.38 260 VAL A N 1
ATOM 2066 C CA . VAL A 1 260 ? -11.647 16.454 11.457 1.00 98.38 260 VAL A CA 1
ATOM 2067 C C . VAL A 1 260 ? -12.208 16.858 10.086 1.00 98.38 260 VAL A C 1
ATOM 2069 O O . VAL A 1 260 ? -12.753 16.018 9.372 1.00 98.38 260 VAL A O 1
ATOM 2072 N N . LYS A 1 261 ? -12.021 18.117 9.661 1.00 98.31 261 LYS A N 1
ATOM 2073 C CA . LYS A 1 261 ? -12.390 18.555 8.301 1.00 98.31 261 LYS A CA 1
ATOM 2074 C C . LYS A 1 261 ? -11.615 17.782 7.228 1.00 98.31 261 LYS A C 1
ATOM 2076 O O . LYS A 1 261 ? -12.184 17.399 6.210 1.00 98.31 261 LYS A O 1
ATOM 2081 N N . HIS A 1 262 ? -10.325 17.562 7.447 1.00 98.44 262 HIS A N 1
ATOM 2082 C CA . HIS A 1 262 ? -9.467 16.850 6.504 1.00 98.44 262 HIS A CA 1
ATOM 2083 C C . HIS A 1 262 ? -9.818 15.357 6.414 1.00 98.44 262 HIS A C 1
ATOM 2085 O O . HIS A 1 262 ? -9.766 14.795 5.323 1.00 98.44 262 HIS A O 1
ATOM 2091 N N . LEU A 1 263 ? -10.252 14.725 7.512 1.00 97.88 263 LEU A N 1
ATOM 2092 C CA . LEU A 1 263 ? -10.774 13.351 7.490 1.00 97.88 263 LEU A CA 1
ATOM 2093 C C . LEU A 1 263 ? -12.015 13.231 6.609 1.00 97.88 263 LEU A C 1
ATOM 2095 O O . LEU A 1 263 ? -12.147 12.254 5.876 1.00 97.88 263 LEU A O 1
ATOM 2099 N N . ASP A 1 264 ? -12.899 14.230 6.626 1.00 96.62 264 ASP A N 1
ATOM 2100 C CA . ASP A 1 264 ? -14.061 14.250 5.737 1.00 96.62 264 ASP A CA 1
ATOM 2101 C C . ASP A 1 264 ? -13.658 14.349 4.261 1.00 96.62 264 ASP A C 1
ATOM 2103 O O . ASP A 1 264 ? -14.116 13.562 3.430 1.00 96.62 264 ASP A O 1
ATOM 2107 N N . GLN A 1 265 ? -12.713 15.239 3.948 1.00 97.50 265 GLN A N 1
ATOM 2108 C CA . GLN A 1 265 ? -12.158 15.379 2.600 1.00 97.50 265 GLN A CA 1
ATOM 2109 C C . GLN A 1 265 ? -11.496 14.083 2.111 1.00 97.50 265 GLN A C 1
ATOM 2111 O O . GLN A 1 265 ? -11.772 13.640 0.997 1.00 97.50 265 GLN A O 1
ATOM 2116 N N . ALA A 1 266 ? -10.673 13.448 2.946 1.00 97.19 266 ALA A N 1
ATOM 2117 C CA . ALA A 1 266 ? -10.016 12.189 2.615 1.00 97.19 266 ALA A CA 1
ATOM 2118 C C . ALA A 1 266 ? -11.022 11.030 2.492 1.00 97.19 266 ALA A C 1
ATOM 2120 O O . ALA A 1 266 ? -10.948 10.239 1.556 1.00 97.19 266 ALA A O 1
ATOM 2121 N N . ALA A 1 267 ? -12.036 10.962 3.360 1.00 95.69 267 ALA A N 1
ATOM 2122 C CA . ALA A 1 267 ? -13.103 9.969 3.243 1.00 95.69 267 ALA A CA 1
ATOM 2123 C C . ALA A 1 267 ? -13.845 10.068 1.902 1.00 95.69 267 ALA A C 1
ATOM 2125 O O . ALA A 1 267 ? -14.187 9.040 1.327 1.00 95.69 267 ALA A O 1
ATOM 2126 N N . ASN A 1 268 ? -14.054 11.275 1.367 1.00 94.12 268 ASN A N 1
ATOM 2127 C CA . ASN A 1 268 ? -14.678 11.460 0.049 1.00 94.12 268 ASN A CA 1
ATOM 2128 C C . ASN A 1 268 ? -13.820 10.913 -1.107 1.00 94.12 268 ASN A C 1
ATOM 2130 O O . ASN A 1 268 ? -14.350 10.622 -2.178 1.00 94.12 268 ASN A O 1
ATOM 2134 N N . ILE A 1 269 ? -12.513 10.738 -0.893 1.00 95.25 269 ILE A N 1
ATOM 2135 C CA . ILE A 1 269 ? -11.605 10.094 -1.846 1.00 95.25 269 ILE A CA 1
ATOM 2136 C C . ILE A 1 269 ? -11.669 8.570 -1.728 1.00 95.25 269 ILE A C 1
ATOM 2138 O O . ILE A 1 269 ? -11.689 7.893 -2.757 1.00 95.25 269 ILE A O 1
ATOM 2142 N N . TYR A 1 270 ? -11.685 8.040 -0.503 1.00 95.56 270 TYR A N 1
ATOM 2143 C CA . TYR A 1 270 ? -11.580 6.599 -0.253 1.00 95.56 270 TYR A CA 1
ATOM 2144 C C . TYR A 1 270 ? -12.906 5.860 -0.384 1.00 95.56 270 TYR A C 1
ATOM 2146 O O . TYR A 1 270 ? -12.937 4.782 -0.968 1.00 95.56 270 TYR A O 1
ATOM 2154 N N . LEU A 1 271 ? -14.001 6.441 0.118 1.00 93.00 271 LEU A N 1
ATOM 2155 C CA . LEU A 1 271 ? -15.300 5.770 0.167 1.00 93.00 271 LEU A CA 1
ATOM 2156 C C . LEU A 1 271 ? -15.747 5.204 -1.183 1.00 93.00 271 LEU A C 1
ATOM 2158 O O . LEU A 1 271 ? -16.179 4.062 -1.173 1.00 93.00 271 LEU A O 1
ATOM 2162 N N . PRO A 1 272 ? -15.587 5.883 -2.339 1.00 92.62 272 PRO A N 1
ATOM 2163 C CA . PRO A 1 272 ? -15.983 5.330 -3.639 1.00 92.62 272 PRO A CA 1
ATOM 2164 C C . PRO A 1 272 ? -15.301 4.013 -4.058 1.00 92.62 272 PRO A C 1
ATOM 2166 O O . PRO A 1 272 ? -15.651 3.474 -5.106 1.00 92.62 272 PRO A O 1
ATOM 2169 N N . TYR A 1 273 ? -14.329 3.508 -3.292 1.00 93.38 273 TYR A N 1
ATOM 2170 C CA . TYR A 1 273 ? -13.551 2.309 -3.594 1.00 93.38 273 TYR A CA 1
ATOM 2171 C C . TYR A 1 273 ? -13.742 1.261 -2.485 1.00 93.38 273 TYR A C 1
ATOM 2173 O O . TYR A 1 273 ? -13.023 1.288 -1.485 1.00 93.38 273 TYR A O 1
ATOM 2181 N N . PRO A 1 274 ? -14.672 0.297 -2.648 1.00 90.81 274 PRO A N 1
ATOM 2182 C CA . PRO A 1 274 ? -14.998 -0.710 -1.624 1.00 90.81 274 PRO A CA 1
ATOM 2183 C C . PRO A 1 274 ? -13.830 -1.605 -1.187 1.00 90.81 274 PRO A C 1
ATOM 2185 O O . PRO A 1 274 ? -13.914 -2.308 -0.175 1.00 90.81 274 PRO A O 1
ATOM 2188 N N . THR A 1 275 ? -12.762 -1.620 -1.981 1.00 94.56 275 THR A N 1
ATOM 2189 C CA . THR A 1 275 ? -11.527 -2.364 -1.741 1.00 94.56 275 THR A CA 1
ATOM 2190 C C . THR A 1 275 ? -10.538 -1.621 -0.844 1.00 94.56 275 THR A C 1
ATOM 2192 O O . THR A 1 275 ? -9.625 -2.257 -0.318 1.00 94.56 275 THR A O 1
ATOM 2195 N N . VAL A 1 276 ? -10.739 -0.321 -0.598 1.00 96.44 276 VAL A N 1
ATOM 2196 C CA . VAL A 1 276 ? -9.971 0.462 0.377 1.00 96.44 276 VAL A CA 1
ATOM 2197 C C . VAL A 1 276 ? -10.571 0.252 1.767 1.00 96.44 276 VAL A C 1
ATOM 2199 O O . VAL A 1 276 ? -11.663 0.727 2.076 1.00 96.44 276 VAL A O 1
ATOM 2202 N N . THR A 1 277 ? -9.868 -0.484 2.625 1.00 94.25 277 THR A N 1
ATOM 2203 C CA . THR A 1 277 ? -10.430 -0.965 3.900 1.00 94.25 277 THR A CA 1
ATOM 2204 C C . THR A 1 277 ? -10.246 0.006 5.052 1.00 94.25 277 THR A C 1
ATOM 2206 O O . THR A 1 277 ? -11.025 -0.014 6.002 1.00 94.25 277 THR A O 1
ATOM 2209 N N . GLY A 1 278 ? -9.248 0.879 4.992 1.00 96.38 278 GLY A N 1
ATOM 2210 C CA . GLY A 1 278 ? -9.032 1.866 6.034 1.00 96.38 278 GLY A CA 1
ATOM 2211 C C . GLY A 1 278 ? -7.759 2.667 5.854 1.00 96.38 278 GLY A C 1
ATOM 2212 O O . GLY A 1 278 ? -6.942 2.374 4.979 1.00 96.38 278 GLY A O 1
ATOM 2213 N N . ALA A 1 279 ? -7.617 3.674 6.711 1.00 98.25 279 ALA A N 1
ATOM 2214 C CA . ALA A 1 279 ? -6.450 4.537 6.763 1.00 98.25 279 ALA A CA 1
ATOM 2215 C C . ALA A 1 279 ? -5.977 4.753 8.204 1.00 98.25 279 ALA A C 1
ATOM 2217 O O . ALA A 1 279 ? -6.773 5.103 9.079 1.00 98.25 279 ALA A O 1
ATOM 2218 N N . ALA A 1 280 ? -4.686 4.542 8.463 1.00 98.62 280 ALA A N 1
ATOM 2219 C CA . ALA A 1 280 ? -4.104 4.672 9.795 1.00 98.62 280 ALA A CA 1
ATOM 2220 C C . ALA A 1 280 ? -3.344 5.997 9.947 1.00 98.62 280 ALA A C 1
ATOM 2222 O O . ALA A 1 280 ? -2.312 6.216 9.320 1.00 98.62 280 ALA A O 1
ATOM 2223 N N . ILE A 1 281 ? -3.850 6.878 10.811 1.00 98.75 281 ILE A N 1
ATOM 2224 C CA . ILE A 1 281 ? -3.276 8.198 11.075 1.00 98.75 281 ILE A CA 1
ATOM 2225 C C . ILE A 1 281 ? -1.882 8.056 11.696 1.00 98.75 281 ILE A C 1
ATOM 2227 O O . ILE A 1 281 ? -1.720 7.445 12.757 1.00 98.75 281 ILE A O 1
ATOM 2231 N N . TRP A 1 282 ? -0.892 8.669 11.058 1.00 97.94 282 TRP A N 1
ATOM 2232 C CA . TRP A 1 282 ? 0.465 8.834 11.574 1.00 97.94 282 TRP A CA 1
ATOM 2233 C C . TRP A 1 282 ? 0.498 9.886 12.702 1.00 97.94 282 TRP A C 1
ATOM 2235 O O . TRP A 1 282 ? -0.053 10.972 12.558 1.00 97.94 282 TRP A O 1
ATOM 2245 N N . TYR A 1 283 ? 1.134 9.690 13.855 1.00 97.19 283 TYR A N 1
ATOM 2246 C CA . TYR A 1 283 ? 1.696 8.468 14.423 1.00 97.19 283 TYR A CA 1
ATOM 2247 C C . TYR A 1 283 ? 1.780 8.612 15.937 1.00 97.19 283 TYR A C 1
ATOM 2249 O O . TYR A 1 283 ? 2.092 9.684 16.458 1.00 97.19 283 TYR A O 1
ATOM 2257 N N . LEU A 1 284 ? 1.497 7.525 16.648 1.00 97.56 284 LEU A N 1
ATOM 2258 C CA . LEU A 1 284 ? 1.441 7.473 18.109 1.00 97.56 284 LEU A CA 1
ATOM 2259 C C . LEU A 1 284 ? 2.654 6.767 18.731 1.00 97.56 284 LEU A C 1
ATOM 2261 O O . LEU A 1 284 ? 2.610 6.436 19.916 1.00 97.56 284 LEU A O 1
ATOM 2265 N N . GLY A 1 285 ? 3.722 6.541 17.958 1.00 95.00 285 GLY A N 1
ATOM 2266 C CA . GLY A 1 285 ? 5.030 6.101 18.452 1.00 95.00 285 GLY A CA 1
ATOM 2267 C C . GLY A 1 285 ? 6.025 7.249 18.697 1.00 95.00 285 GLY A C 1
ATOM 2268 O O . GLY A 1 285 ? 5.760 8.428 18.443 1.00 95.00 285 GLY A O 1
ATOM 2269 N N . GLY A 1 286 ? 7.185 6.907 19.251 1.00 93.19 286 GLY A N 1
ATOM 2270 C CA . GLY A 1 286 ? 8.254 7.844 19.596 1.00 93.19 286 GLY A CA 1
ATOM 2271 C C . GLY A 1 286 ? 8.938 8.481 18.379 1.00 93.19 286 GLY A C 1
ATOM 2272 O O . GLY A 1 286 ? 8.735 8.075 17.239 1.00 93.19 286 GLY A O 1
ATOM 2273 N N . GLY A 1 287 ? 9.784 9.486 18.630 1.00 93.94 287 GLY A N 1
ATOM 2274 C CA . GLY A 1 287 ? 10.560 10.168 17.587 1.00 93.94 287 GLY A CA 1
ATOM 2275 C C . GLY A 1 287 ? 9.802 11.288 16.865 1.00 93.94 287 GLY A C 1
ATOM 2276 O O . GLY A 1 287 ? 8.856 11.867 17.406 1.00 93.94 287 GLY A O 1
ATOM 2277 N N . PHE A 1 288 ? 10.287 11.645 15.670 1.00 94.69 288 PHE A N 1
ATOM 2278 C CA . PHE A 1 288 ? 9.653 12.582 14.730 1.00 94.69 288 PHE A CA 1
ATOM 2279 C C . PHE A 1 288 ? 9.123 13.882 15.363 1.00 94.69 288 PHE A C 1
ATOM 2281 O O . PHE A 1 288 ? 7.982 14.276 15.146 1.00 94.69 288 PHE A O 1
ATOM 2288 N N . ASN A 1 289 ? 9.948 14.561 16.162 1.00 95.56 289 ASN A N 1
ATOM 2289 C CA . ASN A 1 289 ? 9.566 15.795 16.861 1.00 95.56 289 ASN A CA 1
ATOM 2290 C C . ASN A 1 289 ? 8.361 15.633 17.819 1.00 95.56 289 ASN A C 1
ATOM 2292 O O . ASN A 1 289 ? 7.479 16.489 17.901 1.00 95.56 289 ASN A O 1
ATOM 2296 N N . ASN A 1 290 ? 8.337 14.525 18.571 1.00 95.75 290 ASN A N 1
ATOM 2297 C CA . ASN A 1 290 ? 7.278 14.190 19.528 1.00 95.75 290 ASN A CA 1
ATOM 2298 C C . ASN A 1 290 ? 5.879 14.142 18.890 1.00 95.75 290 ASN A C 1
ATOM 2300 O O . ASN A 1 290 ? 4.899 14.546 19.524 1.00 95.75 290 ASN A O 1
ATOM 2304 N N . ILE A 1 291 ? 5.782 13.651 17.650 1.00 96.81 291 ILE A N 1
ATOM 2305 C CA . ILE A 1 291 ? 4.522 13.591 16.898 1.00 96.81 291 ILE A CA 1
ATOM 2306 C C . ILE A 1 291 ? 3.403 12.894 17.679 1.00 96.81 291 ILE A C 1
ATOM 2308 O O . ILE A 1 291 ? 2.282 13.397 17.690 1.00 96.81 291 ILE A O 1
ATOM 2312 N N . HIS A 1 292 ? 3.714 11.845 18.452 1.00 97.38 292 HIS A N 1
ATOM 2313 C CA . HIS A 1 292 ? 2.740 11.150 19.301 1.00 97.38 292 HIS A CA 1
ATOM 2314 C C . HIS A 1 292 ? 1.991 12.070 20.266 1.00 97.38 292 HIS A C 1
ATOM 2316 O O . HIS A 1 292 ? 0.801 11.872 20.471 1.00 97.38 292 HIS A O 1
ATOM 2322 N N . LYS A 1 293 ? 2.632 13.109 20.825 1.00 97.75 293 LYS A N 1
ATOM 2323 C CA . LYS A 1 293 ? 1.962 14.058 21.740 1.00 97.75 293 LYS A CA 1
ATOM 2324 C C . LYS A 1 293 ? 0.971 14.966 21.021 1.00 97.75 293 LYS A C 1
ATOM 2326 O O . LYS A 1 293 ? 0.091 15.545 21.654 1.00 97.75 293 LYS A O 1
ATOM 2331 N N . LYS A 1 294 ? 1.176 15.175 19.722 1.00 97.69 294 LYS A N 1
ATOM 2332 C CA . LYS A 1 294 ? 0.313 16.009 18.888 1.00 97.69 294 LYS A CA 1
ATOM 2333 C C . LYS A 1 294 ? -0.815 15.164 18.302 1.00 97.69 294 LYS A C 1
ATOM 2335 O O . LYS A 1 294 ? -1.974 15.528 18.452 1.00 97.69 294 LYS A O 1
ATOM 2340 N N . ALA A 1 295 ? -0.481 14.007 17.729 1.00 97.88 295 ALA A N 1
ATOM 2341 C CA . ALA A 1 295 ? -1.438 13.055 17.179 1.00 97.88 295 ALA A CA 1
ATOM 2342 C C . ALA A 1 295 ? -2.370 12.466 18.253 1.00 97.88 295 ALA A C 1
ATOM 2344 O O . ALA A 1 295 ? -3.541 12.238 17.964 1.00 97.88 295 ALA A O 1
ATOM 2345 N N . SER A 1 296 ? -1.917 12.293 19.504 1.00 98.19 296 SER A N 1
ATOM 2346 C CA . SER A 1 296 ? -2.778 11.796 20.590 1.00 98.19 296 SER A CA 1
ATOM 2347 C C . SER A 1 296 ? -3.971 12.709 20.879 1.00 98.19 296 SER A C 1
ATOM 2349 O O . SER A 1 296 ? -5.031 12.223 21.264 1.00 98.19 296 SER A O 1
ATOM 2351 N N . LYS A 1 297 ? -3.840 14.018 20.626 1.00 98.31 297 LYS A N 1
ATOM 2352 C CA . LYS A 1 297 ? -4.942 14.985 20.759 1.00 98.31 297 LYS A CA 1
ATOM 2353 C C . LYS A 1 297 ? -6.055 14.753 19.738 1.00 98.31 297 LYS A C 1
ATOM 2355 O O . LYS A 1 297 ? -7.166 15.226 19.929 1.00 98.31 297 LYS A O 1
ATOM 2360 N N . LEU A 1 298 ? -5.775 14.013 18.663 1.00 98.62 298 LEU A N 1
ATOM 2361 C CA . LEU A 1 298 ? -6.760 13.683 17.637 1.00 98.62 298 LEU A CA 1
ATOM 2362 C C . LEU A 1 298 ? -7.608 12.459 17.993 1.00 98.62 298 LEU A C 1
ATOM 2364 O O . LEU A 1 298 ? -8.615 12.242 17.332 1.00 98.62 298 LEU A O 1
ATOM 2368 N N . ILE A 1 299 ? -7.253 11.670 19.014 1.00 98.62 299 ILE A N 1
ATOM 2369 C CA . ILE A 1 299 ? -7.943 10.407 19.338 1.00 98.62 299 ILE A CA 1
ATOM 2370 C C . ILE A 1 299 ? -9.430 10.635 19.629 1.00 98.62 299 ILE A C 1
ATOM 2372 O O . ILE A 1 299 ? -10.280 10.007 18.996 1.00 98.62 299 ILE A O 1
ATOM 2376 N N . GLU A 1 300 ? -9.750 11.556 20.538 1.00 98.44 300 GLU A N 1
ATOM 2377 C CA . GLU A 1 300 ? -11.138 11.884 20.883 1.00 98.44 300 GLU A CA 1
ATOM 2378 C C . GLU A 1 300 ? -11.895 12.537 19.707 1.00 98.44 300 GLU A C 1
ATOM 2380 O O . GLU A 1 300 ? -12.968 12.038 19.357 1.00 98.44 300 GLU A O 1
ATOM 2385 N N . PRO A 1 301 ? -11.361 13.572 19.017 1.00 98.56 301 PRO A N 1
ATOM 2386 C CA . PRO A 1 301 ? -12.004 14.138 17.829 1.00 98.56 301 PRO A CA 1
ATOM 2387 C C . PRO A 1 301 ? -12.255 13.128 16.704 1.00 98.56 301 PRO A C 1
ATOM 2389 O O . PRO A 1 301 ? -13.320 13.154 16.087 1.00 98.56 301 PRO A O 1
ATOM 2392 N N . VAL A 1 302 ? -11.304 12.227 16.438 1.00 98.50 302 VAL A N 1
ATOM 2393 C CA . VAL A 1 302 ? -11.446 11.165 15.429 1.00 98.50 302 VAL A CA 1
ATOM 2394 C C . VAL A 1 302 ? -12.543 10.195 15.845 1.00 98.50 302 VAL A C 1
ATOM 2396 O O . VAL A 1 302 ? -13.421 9.904 15.037 1.00 98.50 302 VAL A O 1
ATOM 2399 N N . GLN A 1 303 ? -12.548 9.730 17.099 1.00 98.38 303 GLN A N 1
ATOM 2400 C CA . GLN A 1 303 ? -13.603 8.846 17.599 1.00 98.38 303 GLN A CA 1
ATOM 2401 C C . GLN A 1 303 ? -14.984 9.500 17.481 1.00 98.38 303 GLN A C 1
ATOM 2403 O O . GLN A 1 303 ? -15.915 8.886 16.959 1.00 98.38 303 GLN A O 1
ATOM 2408 N N . ALA A 1 304 ? -15.116 10.756 17.914 1.00 98.38 304 ALA A N 1
ATOM 2409 C CA . ALA A 1 304 ? -16.366 11.501 17.819 1.00 98.38 304 ALA A CA 1
ATOM 2410 C C . ALA A 1 304 ? -16.827 11.650 16.361 1.00 98.38 304 ALA A C 1
ATOM 2412 O O . ALA A 1 304 ? -18.001 11.432 16.059 1.00 98.38 304 ALA A O 1
ATOM 2413 N N . TRP A 1 305 ? -15.909 11.963 15.443 1.00 98.00 305 TRP A N 1
ATOM 2414 C CA . TRP A 1 305 ? -16.217 12.065 14.020 1.00 98.00 305 TRP A CA 1
ATOM 2415 C C . TRP A 1 305 ? -16.654 10.725 13.418 1.00 98.00 305 TRP A C 1
ATOM 2417 O O . TRP A 1 305 ? -17.632 10.697 12.671 1.00 98.00 305 TRP A O 1
ATOM 2427 N N . LEU A 1 306 ? -15.985 9.618 13.766 1.00 97.44 306 LEU A N 1
ATOM 2428 C CA . LEU A 1 306 ? -16.357 8.269 13.324 1.00 97.44 306 LEU A CA 1
ATOM 2429 C C . LEU A 1 306 ? -17.785 7.927 13.764 1.00 97.44 306 LEU A C 1
ATOM 2431 O O . LEU A 1 306 ? -18.589 7.485 12.946 1.00 97.44 306 LEU A O 1
ATOM 2435 N N . LEU A 1 307 ? -18.124 8.195 15.028 1.00 96.81 307 LEU A N 1
ATOM 2436 C CA . LEU A 1 307 ? -19.467 7.966 15.570 1.00 96.81 307 LEU A CA 1
ATOM 2437 C C . LEU A 1 307 ? -20.528 8.833 14.876 1.00 96.81 307 LEU A C 1
ATOM 2439 O O . LEU A 1 307 ? -21.599 8.334 14.539 1.00 96.81 307 LEU A O 1
ATOM 2443 N N . GLN A 1 308 ? -20.226 10.107 14.610 1.00 96.81 308 GLN A N 1
ATOM 2444 C CA . GLN A 1 308 ? -21.128 11.020 13.893 1.00 96.81 308 GLN A CA 1
ATOM 2445 C C . GLN A 1 308 ? -21.337 10.621 12.426 1.00 96.81 308 GLN A C 1
ATOM 2447 O O . GLN A 1 308 ? -22.409 10.848 11.873 1.00 96.81 308 GLN A O 1
ATOM 2452 N N . ASN A 1 309 ? -20.328 10.016 11.794 1.00 94.88 309 ASN A N 1
ATOM 2453 C CA . ASN A 1 309 ? -20.352 9.612 10.386 1.00 94.88 309 ASN A CA 1
ATOM 2454 C C . ASN A 1 309 ? -20.647 8.123 10.192 1.00 94.88 309 ASN A C 1
ATOM 2456 O O . ASN A 1 309 ? -20.516 7.616 9.078 1.00 94.88 309 ASN A O 1
ATOM 2460 N N . ARG A 1 310 ? -21.058 7.426 11.255 1.00 92.12 310 ARG A N 1
ATOM 2461 C CA . ARG A 1 310 ? -21.273 5.979 11.285 1.00 92.12 310 ARG A CA 1
ATOM 2462 C C . ARG A 1 310 ? -22.057 5.470 10.080 1.00 92.12 310 ARG A C 1
ATOM 2464 O O . ARG A 1 310 ? -21.581 4.580 9.393 1.00 92.12 310 ARG A O 1
ATOM 2471 N N . GLU A 1 311 ? -23.214 6.065 9.794 1.00 89.81 311 GLU A N 1
ATOM 2472 C CA . GLU A 1 311 ? -24.068 5.651 8.673 1.00 89.81 311 GLU A CA 1
ATOM 2473 C C . GLU A 1 311 ? -23.384 5.837 7.316 1.00 89.81 311 GLU A C 1
ATOM 2475 O O . GLU A 1 311 ? -23.525 5.012 6.420 1.00 89.81 311 GLU A O 1
ATOM 2480 N N . ARG A 1 312 ? -22.609 6.914 7.152 1.00 89.69 312 ARG A N 1
ATOM 2481 C CA . ARG A 1 312 ? -21.868 7.184 5.915 1.00 89.69 312 ARG A CA 1
ATOM 2482 C C . ARG A 1 312 ? -20.752 6.163 5.698 1.00 89.69 312 ARG A C 1
ATOM 2484 O O . ARG A 1 312 ? -20.520 5.761 4.565 1.00 89.69 312 ARG A O 1
ATOM 2491 N N . LEU A 1 313 ? -20.088 5.750 6.778 1.00 86.56 313 LEU A N 1
ATOM 2492 C CA . LEU A 1 313 ? -19.004 4.764 6.766 1.00 86.56 313 LEU A CA 1
ATOM 2493 C C . LEU A 1 313 ? -19.520 3.320 6.681 1.00 86.56 313 LEU A C 1
ATOM 2495 O O . LEU A 1 313 ? -18.812 2.447 6.183 1.00 86.56 313 LEU A O 1
ATOM 2499 N N . SER A 1 314 ? -20.740 3.062 7.164 1.00 75.50 314 SER A N 1
ATOM 2500 C CA . SER A 1 314 ? -21.360 1.735 7.172 1.00 75.50 314 SER A CA 1
ATOM 2501 C C . SER A 1 314 ? -22.149 1.406 5.907 1.00 75.50 314 SER A C 1
ATOM 2503 O O . SER A 1 314 ? -22.482 0.235 5.707 1.00 75.50 314 SER A O 1
ATOM 2505 N N . ARG A 1 315 ? -22.439 2.397 5.048 1.00 61.16 315 ARG A N 1
ATOM 2506 C CA . ARG A 1 315 ? -23.168 2.191 3.789 1.00 61.16 315 ARG A CA 1
ATOM 2507 C C . ARG A 1 315 ? -22.466 1.153 2.912 1.00 61.16 315 ARG A C 1
ATOM 2509 O O . ARG A 1 315 ? -21.498 1.435 2.214 1.00 61.16 315 ARG A O 1
ATOM 2516 N N . GLN A 1 316 ? -23.050 -0.042 2.918 1.00 51.62 316 GLN A N 1
ATOM 2517 C CA . GLN A 1 316 ? -22.862 -1.104 1.929 1.00 51.62 316 GLN A CA 1
ATOM 2518 C C . GLN A 1 316 ? -23.468 -0.732 0.563 1.00 51.62 316 GLN A C 1
ATOM 2520 O O . GLN A 1 316 ? -23.256 -1.451 -0.404 1.00 51.62 316 GLN A O 1
ATOM 2525 N N . ASP A 1 317 ? -24.185 0.398 0.476 1.00 44.06 317 ASP A N 1
ATOM 2526 C CA . ASP A 1 317 ? -24.870 0.886 -0.731 1.00 44.06 317 ASP A CA 1
ATOM 2527 C C . ASP A 1 317 ? -23.932 1.442 -1.804 1.00 44.06 317 ASP A C 1
ATOM 2529 O O . ASP A 1 317 ? -24.388 1.929 -2.841 1.00 44.06 317 ASP A O 1
ATOM 2533 N N . ILE A 1 318 ? -22.618 1.323 -1.613 1.00 43.56 318 ILE A N 1
ATOM 2534 C CA . ILE A 1 318 ? -21.744 1.209 -2.773 1.00 43.56 318 ILE A CA 1
ATOM 2535 C C . ILE A 1 318 ? -21.982 -0.196 -3.302 1.00 43.56 318 ILE A C 1
ATOM 2537 O O . ILE A 1 318 ? -21.215 -1.121 -3.044 1.00 43.56 318 ILE A O 1
ATOM 2541 N N . VAL A 1 319 ? -23.108 -0.326 -4.017 1.00 36.59 319 VAL A N 1
ATOM 2542 C CA . VAL A 1 319 ? -23.272 -1.277 -5.109 1.00 36.59 319 VAL A CA 1
ATOM 2543 C C . VAL A 1 319 ? -21.892 -1.359 -5.729 1.00 36.59 319 VAL A C 1
ATOM 2545 O O . VAL A 1 319 ? -21.380 -0.302 -6.123 1.00 36.59 319 VAL A O 1
ATOM 2548 N N . ASP A 1 320 ? -21.274 -2.551 -5.716 1.00 36.03 320 ASP A N 1
ATOM 2549 C CA . ASP A 1 320 ? -20.077 -2.821 -6.517 1.00 36.03 320 ASP A CA 1
ATOM 2550 C C . ASP A 1 320 ? -20.236 -1.981 -7.774 1.00 36.03 320 ASP A C 1
ATOM 2552 O O . ASP A 1 320 ? -21.315 -2.111 -8.369 1.00 36.03 320 ASP A O 1
ATOM 2556 N N . PRO A 1 321 ? -19.322 -1.035 -8.097 1.00 39.88 321 PRO A N 1
ATOM 2557 C CA . PRO A 1 321 ? -19.520 -0.167 -9.248 1.00 39.88 321 PRO A CA 1
ATOM 2558 C C . PRO A 1 321 ? -19.954 -1.094 -10.356 1.00 39.88 321 PRO A C 1
ATOM 2560 O O . PRO A 1 321 ? -19.187 -2.016 -10.647 1.00 39.88 321 PRO A O 1
ATOM 2563 N N . VAL A 1 322 ? -21.224 -0.950 -10.789 1.00 36.00 322 VAL A N 1
ATOM 2564 C CA . VAL A 1 322 ? -21.912 -1.970 -11.592 1.00 36.00 322 VAL A CA 1
ATOM 2565 C C . VAL A 1 322 ? -20.871 -2.415 -12.589 1.00 36.00 322 VAL A C 1
ATOM 2567 O O . VAL A 1 322 ? -20.369 -1.510 -13.274 1.00 36.00 322 VAL A O 1
ATOM 2570 N N . PRO A 1 323 ? -20.436 -3.701 -12.578 1.00 40.94 323 PRO A N 1
ATOM 2571 C CA . PRO A 1 323 ? -19.383 -4.134 -13.479 1.00 40.94 323 PRO A CA 1
ATOM 2572 C C . PRO A 1 323 ? -19.789 -3.555 -14.819 1.00 40.94 323 PRO A C 1
ATOM 2574 O O . PRO A 1 323 ? -20.968 -3.726 -15.169 1.00 40.94 323 PRO A O 1
ATOM 2577 N N . PRO A 1 324 ? -18.927 -2.724 -15.450 1.00 41.41 324 PRO A N 1
ATOM 2578 C CA . PRO A 1 324 ? -19.325 -1.961 -16.621 1.00 41.41 324 PRO A CA 1
ATOM 2579 C C . PRO A 1 324 ? -20.091 -2.936 -17.497 1.00 41.41 324 PRO A C 1
ATOM 2581 O O . PRO A 1 324 ? -19.594 -4.064 -17.636 1.00 41.41 324 PRO A O 1
ATOM 2584 N N . PRO A 1 325 ? -21.325 -2.585 -17.928 1.00 40.69 325 PRO A N 1
ATOM 2585 C CA . PRO A 1 325 ? -22.220 -3.533 -18.579 1.00 40.69 325 PRO A CA 1
ATOM 2586 C C . PRO A 1 325 ? -21.368 -4.353 -19.532 1.00 40.69 325 PRO A C 1
ATOM 2588 O O . PRO A 1 325 ? -20.560 -3.716 -20.227 1.00 40.69 325 PRO A O 1
ATOM 2591 N N . PRO A 1 326 ? -21.439 -5.705 -19.468 1.00 40.50 326 PRO A N 1
ATOM 2592 C CA . PRO A 1 326 ? -20.513 -6.577 -20.181 1.00 40.50 326 PRO A CA 1
ATOM 2593 C C . PRO A 1 326 ? -20.309 -5.957 -21.548 1.00 40.50 326 PRO A C 1
ATOM 2595 O O . PRO A 1 326 ? -21.333 -5.607 -22.156 1.00 40.50 326 PRO A O 1
ATOM 2598 N N . PRO A 1 327 ? -19.047 -5.675 -21.942 1.00 47.81 327 PRO A N 1
ATOM 2599 C CA . PRO A 1 327 ? -18.770 -4.829 -23.089 1.00 47.81 327 PRO A CA 1
ATOM 2600 C C . PRO A 1 327 ? -19.720 -5.272 -24.189 1.00 47.81 327 PRO A C 1
ATOM 2602 O O . PRO A 1 327 ? -19.804 -6.491 -24.406 1.00 47.81 327 PRO A O 1
ATOM 2605 N N . PRO A 1 328 ? -20.515 -4.348 -24.778 1.00 51.72 328 PRO A N 1
ATOM 2606 C CA . PRO A 1 328 ? -21.480 -4.721 -25.802 1.00 51.72 328 PRO A CA 1
ATOM 2607 C C . PRO A 1 328 ? -20.761 -5.691 -26.731 1.00 51.72 328 PRO A C 1
ATOM 2609 O O . PRO A 1 328 ? -19.604 -5.388 -27.057 1.00 51.72 328 PRO A O 1
ATOM 2612 N N . PRO A 1 329 ? -21.359 -6.873 -27.012 1.00 48.09 329 PRO A N 1
ATOM 2613 C CA . PRO A 1 329 ? -20.668 -8.003 -27.624 1.00 48.09 329 PRO A CA 1
ATOM 2614 C C . PRO A 1 329 ? -19.741 -7.449 -28.677 1.00 48.09 329 PRO A C 1
ATOM 2616 O O . PRO A 1 329 ? -20.227 -6.679 -29.513 1.00 48.09 329 PRO A O 1
ATOM 2619 N N . ALA A 1 330 ? -18.435 -7.720 -28.508 1.00 44.34 330 ALA A N 1
ATOM 2620 C CA . ALA A 1 330 ? -17.375 -6.998 -29.198 1.00 44.34 330 ALA A CA 1
ATOM 2621 C C . ALA A 1 330 ? -17.854 -6.706 -30.618 1.00 44.34 330 ALA A C 1
ATOM 2623 O O . ALA A 1 330 ? -18.227 -7.673 -31.300 1.00 44.34 330 ALA A O 1
ATOM 2624 N N . PRO A 1 331 ? -17.967 -5.419 -31.027 1.00 51.78 331 PRO A N 1
ATOM 2625 C CA . PRO A 1 331 ? -18.451 -5.099 -32.359 1.00 51.78 331 PRO A CA 1
ATOM 2626 C C . PRO A 1 331 ? -17.668 -5.998 -33.302 1.00 51.78 331 PRO A C 1
ATOM 2628 O O . PRO A 1 331 ? -16.450 -6.095 -33.103 1.00 51.78 331 PRO A O 1
ATOM 2631 N N . PRO A 1 332 ? -18.364 -6.741 -34.189 1.00 54.50 332 PRO A N 1
ATOM 2632 C CA . PRO A 1 332 ? -17.779 -7.851 -34.924 1.00 54.50 332 PRO A CA 1
ATOM 2633 C C . PRO A 1 332 ? -16.414 -7.402 -35.385 1.00 54.50 332 PRO A C 1
ATOM 2635 O O . PRO A 1 332 ? -16.332 -6.346 -36.026 1.00 54.50 332 PRO A O 1
ATOM 2638 N N . GLN A 1 333 ? -15.370 -8.110 -34.925 1.00 54.09 333 GLN A N 1
ATOM 2639 C CA . GLN A 1 333 ? -14.012 -7.650 -35.167 1.00 54.09 333 GLN A CA 1
ATOM 2640 C C . GLN A 1 333 ? -13.924 -7.302 -36.648 1.00 54.09 333 GLN A C 1
ATOM 2642 O O . GLN A 1 333 ? -14.410 -8.092 -37.472 1.00 54.09 333 GLN A O 1
ATOM 2647 N N . PRO A 1 334 ? -13.438 -6.093 -36.989 1.00 58.22 334 PRO A N 1
ATOM 2648 C CA . PRO A 1 334 ? -13.298 -5.725 -38.378 1.00 58.22 334 PRO A CA 1
ATOM 2649 C C . PRO A 1 334 ? -12.556 -6.881 -39.044 1.00 58.22 334 PRO A C 1
ATOM 2651 O O . PRO A 1 334 ? -11.489 -7.259 -38.566 1.00 58.22 334 PRO A O 1
ATOM 2654 N N . LYS A 1 335 ? -13.163 -7.503 -40.066 1.00 70.56 335 LYS A N 1
ATOM 2655 C CA . LYS A 1 335 ? -12.506 -8.585 -40.814 1.00 70.56 335 LYS A CA 1
ATOM 2656 C C . LYS A 1 335 ? -11.083 -8.137 -41.138 1.00 70.56 335 LYS A C 1
ATOM 2658 O O . LYS A 1 335 ? -10.911 -6.956 -41.441 1.00 70.56 335 LYS A O 1
ATOM 2663 N N . ASP A 1 336 ? -10.108 -9.038 -41.086 1.00 72.69 336 ASP A N 1
ATOM 2664 C CA . ASP A 1 336 ? -8.698 -8.707 -41.312 1.00 72.69 336 ASP A CA 1
ATOM 2665 C C . ASP A 1 336 ? -8.521 -7.683 -42.451 1.00 72.69 336 ASP A C 1
ATOM 2667 O O . ASP A 1 336 ? -9.044 -7.845 -43.556 1.00 72.69 336 ASP A O 1
ATOM 2671 N N . GLY A 1 337 ? -7.854 -6.565 -42.145 1.00 74.31 337 GLY A N 1
ATOM 2672 C CA . GLY A 1 337 ? -7.650 -5.448 -43.078 1.00 74.31 337 GLY A CA 1
ATOM 2673 C C . GLY A 1 337 ? -8.734 -4.354 -43.088 1.00 74.31 337 GLY A C 1
ATOM 2674 O O . GLY A 1 337 ? -8.583 -3.355 -43.802 1.00 74.31 337 GLY A O 1
ATOM 2675 N N . GLN A 1 338 ? -9.805 -4.482 -42.297 1.00 82.75 338 GLN A N 1
ATOM 2676 C CA . GLN A 1 338 ? -10.812 -3.432 -42.105 1.00 82.75 338 GLN A CA 1
ATOM 2677 C C . GLN A 1 338 ? -10.383 -2.428 -41.020 1.00 82.75 338 GLN A C 1
ATOM 2679 O O . GLN A 1 338 ? -9.969 -2.830 -39.932 1.00 82.75 338 GLN A O 1
ATOM 2684 N N . PRO A 1 339 ? -10.502 -1.110 -41.260 1.00 80.94 339 PRO A N 1
ATOM 2685 C CA . PRO A 1 339 ? -10.157 -0.117 -40.253 1.00 80.94 339 PRO A CA 1
ATOM 2686 C C . PRO A 1 339 ? -11.218 -0.074 -39.146 1.00 80.94 339 PRO A C 1
ATOM 2688 O O . PRO A 1 339 ? -12.411 -0.236 -39.403 1.00 80.94 339 PRO A O 1
ATOM 2691 N N . ARG A 1 340 ? -10.792 0.236 -37.914 1.00 82.00 340 ARG A N 1
ATOM 2692 C CA . ARG A 1 340 ? -11.693 0.403 -36.757 1.00 82.00 340 ARG A CA 1
ATOM 2693 C C . ARG A 1 340 ? -12.780 1.460 -36.996 1.00 82.00 340 ARG A C 1
ATOM 2695 O O . ARG A 1 340 ? -13.893 1.317 -36.506 1.00 82.00 340 ARG A O 1
ATOM 2702 N N . VAL A 1 341 ? -12.450 2.525 -37.729 1.00 82.62 341 VAL A N 1
ATOM 2703 C CA . VAL A 1 341 ? -13.364 3.605 -38.134 1.00 82.62 341 VAL A CA 1
ATOM 2704 C C . VAL A 1 341 ? -12.997 4.026 -39.558 1.00 82.62 341 VAL A C 1
ATOM 2706 O O . VAL A 1 341 ? -11.829 3.967 -39.929 1.00 82.62 341 VAL A O 1
ATOM 2709 N N . GLN A 1 342 ? -13.962 4.463 -40.368 1.00 90.88 342 GLN A N 1
ATOM 2710 C CA . GLN A 1 342 ? -13.671 5.063 -41.674 1.00 90.88 342 GLN A CA 1
ATOM 2711 C C . GLN A 1 342 ? -13.196 6.506 -41.477 1.00 90.88 342 GLN A C 1
ATOM 2713 O O . GLN A 1 342 ? -14.007 7.390 -41.216 1.00 90.88 342 GLN A O 1
ATOM 2718 N N . TYR A 1 343 ? -11.889 6.739 -41.586 1.00 88.00 343 TYR A N 1
ATOM 2719 C CA . TYR A 1 343 ? -11.281 8.069 -41.493 1.00 88.00 343 TYR A CA 1
ATOM 2720 C C . TYR A 1 343 ? -10.543 8.433 -42.786 1.00 88.00 343 TYR A C 1
ATOM 2722 O O . TYR A 1 343 ? -10.212 7.569 -43.600 1.00 88.00 343 TYR A O 1
ATOM 2730 N N . ARG A 1 344 ? -10.278 9.727 -42.981 1.00 91.81 344 ARG A N 1
ATOM 2731 C CA . ARG A 1 344 ? -9.448 10.205 -44.091 1.00 91.81 344 ARG A CA 1
ATOM 2732 C C . ARG A 1 344 ? -7.980 9.918 -43.792 1.00 91.81 344 ARG A C 1
ATOM 2734 O O . ARG A 1 344 ? -7.462 10.411 -42.793 1.00 91.81 344 ARG A O 1
ATOM 2741 N N . ARG A 1 345 ? -7.299 9.179 -44.671 1.00 93.69 345 ARG A N 1
ATOM 2742 C CA . ARG A 1 345 ? -5.854 8.922 -44.565 1.00 93.69 345 ARG A CA 1
ATOM 2743 C C . ARG A 1 345 ? -5.103 9.658 -45.666 1.00 93.69 345 ARG A C 1
ATOM 2745 O O . ARG A 1 345 ? -5.400 9.483 -46.847 1.00 93.69 345 ARG A O 1
ATOM 2752 N N . VAL A 1 346 ? -4.116 10.453 -45.259 1.00 96.25 346 VAL A N 1
ATOM 2753 C CA . VAL A 1 346 ? -3.104 11.030 -46.147 1.00 96.25 346 VAL A CA 1
ATOM 2754 C C . VAL A 1 346 ? -1.780 10.334 -45.852 1.00 96.25 346 VAL A C 1
ATOM 2756 O O . VAL A 1 346 ? -1.399 10.221 -44.688 1.00 96.25 346 VAL A O 1
ATOM 2759 N N . TYR A 1 347 ? -1.110 9.847 -46.893 1.00 97.69 347 TYR A N 1
ATOM 2760 C CA . TYR A 1 347 ? 0.217 9.249 -46.808 1.00 97.69 347 TYR A CA 1
ATOM 2761 C C . TYR A 1 347 ? 1.182 10.012 -47.711 1.00 97.69 347 TYR A C 1
ATOM 2763 O O . TYR A 1 347 ? 0.869 10.279 -48.873 1.00 97.69 347 TYR A O 1
ATOM 2771 N N . TRP A 1 348 ? 2.347 10.370 -47.186 1.00 97.88 348 TRP A N 1
ATOM 2772 C CA . TRP A 1 348 ? 3.428 10.975 -47.956 1.00 97.88 348 TRP A CA 1
ATOM 2773 C C . TRP A 1 348 ? 4.398 9.888 -48.408 1.00 97.88 348 TRP A C 1
ATOM 2775 O O . TRP A 1 348 ? 5.126 9.319 -47.597 1.00 97.88 348 TRP A O 1
ATOM 2785 N N . LEU A 1 349 ? 4.372 9.585 -49.705 1.00 97.81 349 LEU A N 1
ATOM 2786 C CA . LEU A 1 349 ? 5.283 8.638 -50.334 1.00 97.81 349 LEU A CA 1
ATOM 2787 C C . LEU A 1 349 ? 6.571 9.367 -50.716 1.00 97.81 349 LEU A C 1
ATOM 2789 O O . LEU A 1 349 ? 6.547 10.248 -51.580 1.00 97.81 349 LEU A O 1
ATOM 2793 N N . VAL A 1 350 ? 7.677 8.992 -50.076 1.00 96.75 350 VAL A N 1
ATOM 2794 C CA . VAL A 1 350 ? 9.004 9.560 -50.337 1.00 96.75 350 VAL A CA 1
ATOM 2795 C C . VAL A 1 350 ? 9.966 8.434 -50.727 1.00 96.75 350 VAL A C 1
ATOM 2797 O O . VAL A 1 350 ? 10.500 7.771 -49.841 1.00 96.75 350 VAL A O 1
ATOM 2800 N N . PRO A 1 351 ? 10.161 8.182 -52.032 1.00 93.69 351 PRO A N 1
ATOM 2801 C CA . PRO A 1 351 ? 10.913 7.029 -52.524 1.00 93.69 351 PRO A CA 1
ATOM 2802 C C . PRO A 1 351 ? 12.374 7.030 -52.078 1.00 93.69 351 PRO A C 1
ATOM 2804 O O . PRO A 1 351 ? 12.971 8.089 -51.886 1.00 93.69 351 PRO A O 1
ATOM 2807 N N . ASP A 1 352 ? 12.987 5.849 -52.021 1.00 92.44 352 ASP A N 1
ATOM 2808 C CA . ASP A 1 352 ? 14.375 5.698 -51.561 1.00 92.44 352 ASP A CA 1
ATOM 2809 C C . ASP A 1 352 ? 15.411 6.371 -52.476 1.00 92.44 352 ASP A C 1
ATOM 2811 O O . ASP A 1 352 ? 16.504 6.701 -52.023 1.00 92.44 352 ASP A O 1
ATOM 2815 N N . PHE A 1 353 ? 15.072 6.637 -53.744 1.00 92.12 353 PHE A N 1
ATOM 2816 C CA . PHE A 1 353 ? 15.935 7.396 -54.657 1.00 92.12 353 PHE A CA 1
ATOM 2817 C C . PHE A 1 353 ? 15.923 8.914 -54.399 1.00 92.12 353 PHE A C 1
ATOM 2819 O O . PHE A 1 353 ? 16.708 9.642 -55.009 1.00 92.12 353 PHE A O 1
ATOM 2826 N N . VAL A 1 354 ? 15.045 9.417 -53.522 1.00 92.12 354 VAL A N 1
ATOM 2827 C CA . VAL A 1 354 ? 15.109 10.806 -53.046 1.00 92.12 354 VAL A CA 1
ATOM 2828 C C . VAL A 1 354 ? 16.324 10.942 -52.117 1.00 92.12 354 VAL A C 1
ATOM 2830 O O . VAL A 1 354 ? 16.448 10.142 -51.185 1.00 92.12 354 VAL A O 1
ATOM 2833 N N . PRO A 1 355 ? 17.202 11.948 -52.321 1.00 93.00 355 PRO A N 1
ATOM 2834 C CA . PRO A 1 355 ? 18.377 12.151 -51.476 1.00 93.00 355 PRO A CA 1
ATOM 2835 C C . PRO A 1 3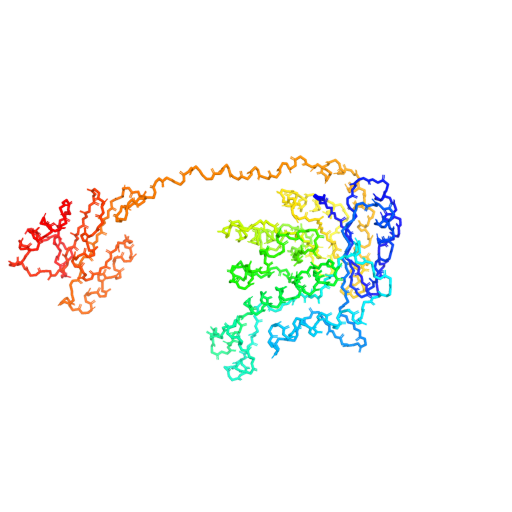55 ? 18.035 12.223 -49.982 1.00 93.00 355 PRO A C 1
ATOM 2837 O O . PRO A 1 355 ? 17.037 12.836 -49.598 1.00 93.00 355 PRO A O 1
ATOM 2840 N N . ASP A 1 356 ? 18.887 11.638 -49.135 1.00 90.44 356 ASP A N 1
ATOM 2841 C CA . ASP A 1 356 ? 18.641 11.495 -47.691 1.00 90.44 356 ASP A CA 1
ATOM 2842 C C . ASP A 1 356 ? 18.326 12.824 -46.989 1.00 90.44 356 ASP A C 1
ATOM 2844 O O . ASP A 1 356 ? 17.452 12.875 -46.121 1.00 90.44 356 ASP A O 1
ATOM 2848 N N . GLU A 1 357 ? 19.002 13.909 -47.377 1.00 88.62 357 GLU A N 1
ATOM 2849 C CA . GLU A 1 357 ? 18.785 15.243 -46.806 1.00 88.62 357 GLU A CA 1
ATOM 2850 C C . GLU A 1 357 ? 17.359 15.756 -47.068 1.00 88.62 357 GLU A C 1
ATOM 2852 O O . GLU A 1 357 ? 16.686 16.247 -46.153 1.00 88.62 357 GLU A O 1
ATOM 2857 N N . GLU A 1 358 ? 16.853 15.555 -48.286 1.00 89.38 358 GLU A N 1
ATOM 2858 C CA . GLU A 1 358 ? 15.485 15.917 -48.661 1.00 89.38 358 GLU A CA 1
ATOM 2859 C C . GLU A 1 358 ? 14.459 14.995 -48.005 1.00 89.38 358 GLU A C 1
ATOM 2861 O O . GLU A 1 358 ? 13.438 15.461 -47.491 1.00 89.38 358 GLU A O 1
ATOM 2866 N N . ARG A 1 359 ? 14.759 13.694 -47.924 1.00 93.50 359 ARG A N 1
ATOM 2867 C CA . ARG A 1 359 ? 13.924 12.720 -47.209 1.00 93.50 359 ARG A CA 1
ATOM 2868 C C . ARG A 1 359 ? 13.754 13.121 -45.742 1.00 93.50 359 ARG A C 1
ATOM 2870 O O . ARG A 1 359 ? 12.630 13.185 -45.244 1.00 93.50 359 ARG A O 1
ATOM 2877 N N . ALA A 1 360 ? 14.846 13.494 -45.073 1.00 90.12 360 ALA A N 1
ATOM 2878 C CA . ALA A 1 360 ? 14.825 13.965 -43.691 1.00 90.12 360 ALA A CA 1
ATOM 2879 C C . ALA A 1 360 ? 14.022 15.266 -43.524 1.00 90.12 360 ALA A C 1
ATOM 2881 O O . ALA A 1 360 ? 13.293 15.416 -42.540 1.00 90.12 360 ALA A O 1
ATOM 2882 N N . ARG A 1 361 ? 14.115 16.205 -44.475 1.00 92.00 361 ARG A N 1
ATOM 2883 C CA . ARG A 1 361 ? 13.312 17.439 -44.460 1.00 92.00 361 ARG A CA 1
ATOM 2884 C C . ARG A 1 361 ? 11.817 17.139 -44.577 1.00 92.00 361 ARG A C 1
ATOM 2886 O O . ARG A 1 361 ? 11.041 17.654 -43.772 1.00 92.00 361 ARG A O 1
ATOM 2893 N N . ILE A 1 362 ? 11.426 16.275 -45.513 1.00 92.56 362 ILE A N 1
ATOM 2894 C CA . ILE A 1 362 ? 10.026 15.876 -45.713 1.00 92.56 362 ILE A CA 1
ATOM 2895 C C . ILE A 1 362 ? 9.495 15.118 -44.488 1.00 92.56 362 ILE A C 1
ATOM 2897 O O . ILE A 1 362 ? 8.370 15.366 -44.063 1.00 92.56 362 ILE A O 1
ATOM 2901 N N . TYR A 1 363 ? 10.305 14.259 -43.859 1.00 95.06 363 TYR A N 1
ATOM 2902 C CA . TYR A 1 363 ? 9.903 13.518 -42.654 1.00 95.06 363 TYR A CA 1
ATOM 2903 C C . TYR A 1 363 ? 9.688 14.445 -41.455 1.00 95.06 363 TYR A C 1
ATOM 2905 O O . TYR A 1 363 ? 8.706 14.294 -40.727 1.00 95.06 363 TYR A O 1
ATOM 2913 N N . ARG A 1 364 ? 10.561 15.447 -41.272 1.00 92.00 364 ARG A N 1
ATOM 2914 C CA . ARG A 1 364 ? 10.367 16.486 -40.248 1.00 92.00 364 ARG A CA 1
ATOM 2915 C C . ARG A 1 364 ? 9.071 17.260 -40.477 1.00 92.00 364 ARG A C 1
ATOM 2917 O O . ARG A 1 364 ? 8.326 17.480 -39.527 1.00 92.00 364 ARG A O 1
ATOM 2924 N N . GLN A 1 365 ? 8.777 17.625 -41.724 1.00 90.44 365 GLN A N 1
ATOM 2925 C CA . GLN A 1 365 ? 7.537 18.325 -42.055 1.00 90.44 365 GLN A CA 1
ATOM 2926 C C . GLN A 1 365 ? 6.299 17.443 -41.826 1.00 90.44 365 GLN A C 1
ATOM 2928 O O . GLN A 1 365 ? 5.323 17.902 -41.238 1.00 90.44 365 GLN A O 1
ATOM 2933 N N . ALA A 1 366 ? 6.350 16.165 -42.210 1.00 93.94 366 ALA A N 1
ATOM 2934 C CA . ALA A 1 366 ? 5.264 15.217 -41.969 1.00 93.94 366 ALA A CA 1
ATOM 2935 C C . ALA A 1 366 ? 4.962 15.057 -40.470 1.00 93.94 366 ALA A C 1
ATOM 2937 O O . ALA A 1 366 ? 3.796 14.995 -40.087 1.00 93.94 366 ALA A O 1
ATOM 2938 N N . ALA A 1 367 ? 5.993 15.054 -39.618 1.00 90.56 367 ALA A N 1
ATOM 2939 C CA . ALA A 1 367 ? 5.825 15.024 -38.166 1.00 90.56 367 ALA A CA 1
ATOM 2940 C C . ALA A 1 367 ? 5.124 16.286 -37.632 1.00 90.56 367 ALA A C 1
ATOM 2942 O O . ALA A 1 367 ? 4.238 16.177 -36.789 1.00 90.56 367 ALA A O 1
ATOM 2943 N N . ILE A 1 368 ? 5.464 17.471 -38.157 1.00 90.81 368 ILE A N 1
ATOM 2944 C CA . ILE A 1 368 ? 4.795 18.736 -37.802 1.00 90.81 368 ILE A CA 1
ATOM 2945 C C . ILE A 1 368 ? 3.318 18.712 -38.227 1.00 90.81 368 ILE A C 1
ATOM 2947 O O . ILE A 1 368 ? 2.445 19.142 -37.474 1.00 90.81 368 ILE A O 1
ATOM 2951 N N . GLU A 1 369 ? 3.023 18.179 -39.413 1.00 89.50 369 GLU A N 1
ATOM 2952 C CA . GLU A 1 369 ? 1.661 18.101 -39.959 1.00 89.50 369 GLU A CA 1
ATOM 2953 C C . GLU A 1 369 ? 0.859 16.884 -39.461 1.00 89.50 369 GLU A C 1
ATOM 2955 O O . GLU A 1 369 ? -0.310 16.734 -39.816 1.00 89.50 369 GLU A O 1
ATOM 2960 N N . ASN A 1 370 ? 1.453 16.027 -38.622 1.00 90.62 370 ASN A N 1
ATOM 2961 C CA . ASN A 1 370 ? 0.879 14.755 -38.167 1.00 90.62 370 ASN A CA 1
ATOM 2962 C C . ASN A 1 370 ? 0.422 13.841 -39.325 1.00 90.62 370 ASN A C 1
ATOM 2964 O O . ASN A 1 370 ? -0.642 13.216 -39.272 1.00 90.62 370 ASN A O 1
ATOM 2968 N N . VAL A 1 371 ? 1.233 13.753 -40.381 1.00 94.00 371 VAL A N 1
ATOM 2969 C CA . VAL A 1 371 ? 0.974 12.926 -41.567 1.00 94.00 371 VAL A CA 1
ATOM 2970 C C . VAL A 1 371 ? 1.841 11.668 -41.549 1.00 94.00 371 VAL A C 1
ATOM 2972 O O . VAL A 1 371 ? 3.019 11.704 -41.203 1.00 94.00 371 VAL A O 1
ATOM 2975 N N . THR A 1 372 ? 1.269 10.528 -41.947 1.00 95.56 372 THR A N 1
ATOM 2976 C CA . THR A 1 372 ? 2.038 9.290 -42.134 1.00 95.56 372 THR A CA 1
ATOM 2977 C C . THR A 1 372 ? 2.964 9.427 -43.342 1.00 95.56 372 THR A C 1
ATOM 2979 O O . THR A 1 372 ? 2.514 9.829 -44.412 1.00 95.56 372 THR A O 1
ATOM 2982 N N . VAL A 1 373 ? 4.234 9.054 -43.197 1.00 97.31 373 VAL A N 1
ATOM 2983 C CA . VAL A 1 373 ? 5.256 9.190 -44.243 1.00 97.31 373 VAL A CA 1
ATOM 2984 C C . VAL A 1 373 ? 6.109 7.925 -44.341 1.00 97.31 373 VAL A C 1
ATOM 2986 O O . VAL A 1 373 ? 6.373 7.284 -43.323 1.00 97.31 373 VAL A O 1
ATOM 2989 N N . GLY A 1 374 ? 6.538 7.563 -45.551 1.00 96.62 374 GLY A N 1
ATOM 2990 C CA . GLY A 1 374 ? 7.472 6.458 -45.775 1.00 96.62 374 GLY A CA 1
ATOM 2991 C C . GLY A 1 374 ? 7.758 6.183 -47.257 1.00 96.62 374 GLY A C 1
ATOM 2992 O O . GLY A 1 374 ? 7.199 6.859 -48.126 1.00 96.62 374 GLY A O 1
ATOM 2993 N N . PRO A 1 375 ? 8.637 5.211 -47.563 1.00 96.19 375 PRO A N 1
ATOM 2994 C CA . PRO A 1 375 ? 9.127 4.989 -48.925 1.00 96.19 375 PRO A CA 1
ATOM 2995 C C . PRO A 1 375 ? 8.313 3.985 -49.749 1.00 96.19 375 PRO A C 1
ATOM 2997 O O . PRO A 1 375 ? 8.495 3.892 -50.960 1.00 96.19 375 PRO A O 1
ATOM 3000 N N . SER A 1 376 ? 7.416 3.231 -49.113 1.00 96.25 376 SER A N 1
ATOM 3001 C CA . SER A 1 376 ? 6.697 2.118 -49.735 1.00 96.25 376 SER A CA 1
ATOM 3002 C C . SER A 1 376 ? 5.418 2.581 -50.435 1.00 96.25 376 SER A C 1
ATOM 3004 O O . SER A 1 376 ? 4.509 3.141 -49.812 1.00 96.25 376 SER A O 1
ATOM 3006 N N . ALA A 1 377 ? 5.327 2.319 -51.742 1.00 95.62 377 ALA A N 1
ATOM 3007 C CA . ALA A 1 377 ? 4.127 2.605 -52.522 1.00 95.62 377 ALA A CA 1
ATOM 3008 C C . ALA A 1 377 ? 2.941 1.726 -52.080 1.00 95.62 377 ALA A C 1
ATOM 3010 O O . ALA A 1 377 ? 1.807 2.215 -52.005 1.00 95.62 377 ALA A O 1
ATOM 3011 N N . ASP A 1 378 ? 3.201 0.468 -51.720 1.00 95.69 378 ASP A N 1
ATOM 3012 C CA . ASP A 1 378 ? 2.196 -0.463 -51.205 1.00 95.69 378 ASP A CA 1
ATOM 3013 C C . ASP A 1 378 ? 1.607 0.026 -49.868 1.00 95.69 378 ASP A C 1
ATOM 3015 O O . ASP A 1 378 ? 0.385 0.113 -49.721 1.00 95.69 378 ASP A O 1
ATOM 3019 N N . ASP A 1 379 ? 2.447 0.455 -48.917 1.00 95.44 379 ASP A N 1
ATOM 3020 C CA . ASP A 1 379 ? 1.997 0.934 -47.594 1.00 95.44 379 ASP A CA 1
ATOM 3021 C C . ASP A 1 379 ? 1.158 2.215 -47.672 1.00 95.44 379 ASP A C 1
ATOM 3023 O O . ASP A 1 379 ? 0.265 2.460 -46.842 1.00 95.44 379 ASP A O 1
ATOM 3027 N N . ALA A 1 380 ? 1.443 3.037 -48.683 1.00 95.50 380 ALA A N 1
ATOM 3028 C CA . ALA A 1 380 ? 0.703 4.253 -48.970 1.00 95.50 380 ALA A CA 1
ATOM 3029 C C . ALA A 1 380 ? -0.719 3.959 -49.484 1.00 95.50 380 ALA A C 1
ATOM 3031 O O . ALA A 1 380 ? -1.648 4.723 -49.208 1.00 95.50 380 ALA A O 1
ATOM 3032 N N . GLY A 1 381 ? -0.902 2.845 -50.204 1.00 92.56 381 GLY A N 1
ATOM 3033 C CA . GLY A 1 381 ? -2.181 2.437 -50.795 1.00 92.56 381 GLY A CA 1
ATOM 3034 C C . GLY A 1 381 ? -3.006 1.460 -49.952 1.00 92.56 381 GLY A C 1
ATOM 3035 O O . GLY A 1 381 ? -4.234 1.399 -50.110 1.00 92.56 381 GLY A O 1
ATOM 3036 N N . ILE A 1 382 ? -2.367 0.696 -49.061 1.00 91.06 382 ILE A N 1
ATOM 3037 C CA . ILE A 1 382 ? -3.003 -0.404 -48.327 1.00 91.06 382 ILE A CA 1
ATOM 3038 C C . ILE A 1 382 ? -4.067 0.073 -47.322 1.00 91.06 382 ILE A C 1
ATOM 3040 O O . ILE A 1 382 ? -4.017 1.177 -46.770 1.00 91.06 382 ILE A O 1
ATOM 3044 N N . GLY A 1 383 ? -5.052 -0.794 -47.078 1.00 85.75 383 GLY A N 1
ATOM 3045 C CA . GLY A 1 383 ? -6.133 -0.596 -46.112 1.00 85.75 383 GLY A CA 1
ATOM 3046 C C . GLY A 1 383 ? -7.490 -0.319 -46.762 1.00 85.75 383 GLY A C 1
ATOM 3047 O O . GLY A 1 383 ? -7.586 0.319 -47.818 1.00 85.75 383 GLY A O 1
ATOM 3048 N N . ASN A 1 384 ? -8.559 -0.790 -46.113 1.00 88.69 384 ASN A N 1
ATOM 3049 C CA . ASN A 1 384 ? -9.931 -0.614 -46.594 1.00 88.69 384 ASN A CA 1
ATOM 3050 C C . ASN A 1 384 ? -10.577 0.696 -46.101 1.00 88.69 384 ASN A C 1
ATOM 3052 O O . ASN A 1 384 ? -11.590 0.692 -45.398 1.00 88.69 384 ASN A O 1
ATOM 3056 N N . LEU A 1 385 ? -9.965 1.830 -46.445 1.00 90.50 385 LEU A N 1
ATOM 3057 C CA . LEU A 1 385 ? -10.495 3.169 -46.172 1.00 90.50 385 LEU A CA 1
ATOM 3058 C C . LEU A 1 385 ? -11.136 3.755 -47.435 1.00 90.50 385 LEU A C 1
ATOM 3060 O O . LEU A 1 385 ? -10.574 3.648 -48.524 1.00 90.50 385 LEU A O 1
ATOM 3064 N N . LYS A 1 386 ? -12.290 4.409 -47.277 1.00 91.06 386 LYS A N 1
ATOM 3065 C CA . LYS A 1 386 ? -13.028 5.061 -48.374 1.00 91.06 386 LYS A CA 1
ATOM 3066 C C . LYS A 1 386 ? -12.357 6.335 -48.896 1.00 91.06 386 LYS A C 1
ATOM 3068 O O . LYS A 1 386 ? -12.596 6.706 -50.040 1.00 91.06 386 LYS A O 1
ATOM 3073 N N . ASP A 1 387 ? -11.547 7.007 -48.076 1.00 92.69 387 ASP A N 1
ATOM 3074 C CA . ASP A 1 387 ? -10.833 8.230 -48.460 1.00 92.69 387 ASP A CA 1
ATOM 3075 C C . ASP A 1 387 ? -9.335 8.087 -48.181 1.00 92.69 387 ASP A C 1
ATOM 3077 O O . ASP A 1 387 ? -8.849 8.341 -47.074 1.00 92.69 387 ASP A O 1
ATOM 3081 N N . LYS A 1 388 ? -8.614 7.636 -49.210 1.00 95.19 388 LYS A N 1
ATOM 3082 C CA . LYS A 1 388 ? -7.161 7.467 -49.203 1.00 95.19 388 LYS A CA 1
ATOM 3083 C C . LYS A 1 388 ? -6.538 8.453 -50.169 1.00 95.19 388 LYS A C 1
ATOM 3085 O O . LYS A 1 388 ? -6.933 8.523 -51.332 1.00 95.19 388 LYS A O 1
ATOM 3090 N N . THR A 1 389 ? -5.561 9.206 -49.687 1.00 97.25 389 THR A N 1
ATOM 3091 C CA . THR A 1 389 ? -4.776 10.133 -50.496 1.00 97.25 389 THR A CA 1
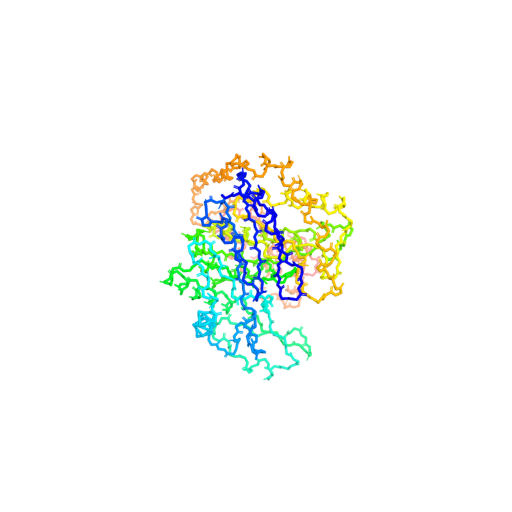ATOM 3092 C C . THR A 1 389 ? -3.294 9.838 -50.323 1.00 97.25 389 THR A C 1
ATOM 3094 O O . THR A 1 389 ? -2.804 9.795 -49.198 1.00 97.25 389 THR A O 1
ATOM 3097 N N . VAL A 1 390 ? -2.581 9.687 -51.431 1.00 97.94 390 VAL A N 1
ATOM 3098 C CA . VAL A 1 390 ? -1.126 9.570 -51.477 1.00 97.94 390 VAL A CA 1
ATOM 3099 C C . VAL A 1 390 ? -0.565 10.833 -52.112 1.00 97.94 390 VAL A C 1
ATOM 3101 O O . VAL A 1 390 ? -0.965 11.213 -53.213 1.00 97.94 390 VAL A O 1
ATOM 3104 N N . ILE A 1 391 ? 0.350 11.491 -51.407 1.00 97.31 391 ILE A N 1
ATOM 3105 C CA . ILE A 1 391 ? 1.132 12.614 -51.921 1.00 97.31 391 ILE A CA 1
ATOM 3106 C C . ILE A 1 391 ? 2.545 12.099 -52.163 1.00 97.31 391 ILE A C 1
ATOM 3108 O O . ILE A 1 391 ? 3.233 11.704 -51.228 1.00 97.31 391 ILE A O 1
ATOM 3112 N N . VAL A 1 392 ? 2.948 12.070 -53.425 1.00 97.00 392 VAL A N 1
ATOM 3113 C CA . VAL A 1 392 ? 4.212 11.503 -53.877 1.00 97.00 392 VAL A CA 1
ATOM 3114 C C . VAL A 1 392 ? 5.224 12.620 -54.075 1.00 97.00 392 VAL A C 1
ATOM 3116 O O . VAL A 1 392 ? 4.969 13.568 -54.821 1.00 97.00 392 VAL A O 1
ATOM 3119 N N . PHE A 1 393 ? 6.380 12.489 -53.437 1.00 95.00 393 PHE A N 1
ATOM 3120 C CA . PHE A 1 393 ? 7.475 13.445 -53.537 1.00 95.00 393 PHE A CA 1
ATOM 3121 C C . PHE A 1 393 ? 8.573 12.902 -54.450 1.00 95.00 393 PHE A C 1
ATOM 3123 O O . PHE A 1 393 ? 9.045 11.785 -54.268 1.00 95.00 393 PHE A O 1
ATOM 3130 N N . GLY A 1 394 ? 8.986 13.701 -55.435 1.00 89.50 394 GLY A N 1
ATOM 3131 C CA . GLY A 1 394 ? 10.208 13.442 -56.208 1.00 89.50 394 GLY A CA 1
ATOM 3132 C C . GLY A 1 394 ? 10.105 12.355 -57.280 1.00 89.50 394 GLY A C 1
ATOM 3133 O O . GLY A 1 394 ? 11.117 12.020 -57.883 1.00 89.50 394 GLY A O 1
ATOM 3134 N N . TRP A 1 395 ? 8.911 11.820 -57.556 1.00 93.06 395 TRP A N 1
ATOM 3135 C CA . TRP A 1 395 ? 8.736 10.778 -58.575 1.00 93.06 395 TRP A CA 1
ATOM 3136 C C . TRP A 1 395 ? 9.010 11.302 -59.998 1.00 93.06 395 TRP A C 1
ATOM 3138 O O . TRP A 1 395 ? 8.454 12.352 -60.358 1.00 93.06 395 TRP A O 1
ATOM 3148 N N . PRO A 1 396 ? 9.791 10.585 -60.838 1.00 91.62 396 PRO A N 1
ATOM 3149 C CA . PRO A 1 396 ? 10.122 11.031 -62.191 1.00 91.62 396 PRO A CA 1
ATOM 3150 C C . PRO A 1 396 ? 8.877 11.345 -63.027 1.00 91.62 396 PRO A C 1
ATOM 3152 O O . PRO A 1 396 ? 7.967 10.520 -63.121 1.00 91.62 396 PRO A O 1
ATOM 3155 N N . LYS A 1 397 ? 8.830 12.531 -63.658 1.00 89.88 397 LYS A N 1
ATOM 3156 C CA . LYS A 1 397 ? 7.644 13.029 -64.388 1.00 89.88 397 LYS A CA 1
ATOM 3157 C C . LYS A 1 397 ? 7.138 12.043 -65.444 1.00 89.88 397 LYS A C 1
ATOM 3159 O O . LYS A 1 397 ? 5.933 11.819 -65.525 1.00 89.88 397 LYS A O 1
ATOM 3164 N N . GLN A 1 398 ? 8.042 11.412 -66.196 1.00 91.44 398 GLN A N 1
ATOM 3165 C CA . GLN A 1 398 ? 7.682 10.430 -67.223 1.00 91.44 398 GLN A CA 1
ATOM 3166 C C . GLN A 1 398 ? 7.022 9.150 -66.670 1.00 91.44 398 GLN A C 1
ATOM 3168 O O . GLN A 1 398 ? 6.342 8.447 -67.410 1.00 91.44 398 GLN A O 1
ATOM 3173 N N . GLU A 1 399 ? 7.171 8.864 -65.374 1.00 92.44 399 GLU A N 1
ATOM 3174 C CA . GLU A 1 399 ? 6.654 7.653 -64.719 1.00 92.44 399 GLU A CA 1
ATOM 3175 C C . GLU A 1 399 ? 5.417 7.911 -63.848 1.00 92.44 399 GLU A C 1
ATOM 3177 O O . GLU A 1 399 ? 4.769 6.969 -63.392 1.00 92.44 399 GLU A O 1
ATOM 3182 N N . GLN A 1 400 ? 5.034 9.172 -63.632 1.00 94.12 400 GLN A N 1
ATOM 3183 C CA . GLN A 1 400 ? 3.897 9.517 -62.768 1.00 94.12 400 GLN A CA 1
ATOM 3184 C C . GLN A 1 400 ? 2.574 8.934 -63.279 1.00 94.12 400 GLN A C 1
ATOM 3186 O O . GLN A 1 400 ? 1.731 8.517 -62.483 1.00 94.12 400 GLN A O 1
ATOM 3191 N N . VAL A 1 401 ? 2.398 8.862 -64.603 1.00 94.62 401 VAL A N 1
ATOM 3192 C CA . VAL A 1 401 ? 1.227 8.222 -65.223 1.00 94.62 401 VAL A CA 1
ATOM 3193 C C . VAL A 1 401 ? 1.199 6.732 -64.889 1.00 94.62 401 VAL A C 1
ATOM 3195 O O . VAL A 1 401 ? 0.170 6.235 -64.438 1.00 94.62 401 VAL A O 1
ATOM 3198 N N . ALA A 1 402 ? 2.333 6.040 -65.025 1.00 95.50 402 ALA A N 1
ATOM 3199 C CA . ALA A 1 402 ? 2.436 4.618 -64.711 1.00 95.50 402 ALA A CA 1
ATOM 3200 C C . ALA A 1 402 ? 2.131 4.341 -63.229 1.00 95.50 402 ALA A C 1
ATOM 3202 O O . ALA A 1 402 ? 1.373 3.422 -62.926 1.00 95.50 402 ALA A O 1
ATOM 3203 N N . LEU A 1 403 ? 2.627 5.179 -62.309 1.00 96.25 403 LEU A N 1
ATOM 3204 C CA . LEU A 1 403 ? 2.334 5.042 -60.878 1.00 96.25 403 LEU A CA 1
ATOM 3205 C C . LEU A 1 403 ? 0.846 5.275 -60.561 1.00 96.25 403 LEU A C 1
ATOM 3207 O O . LEU A 1 403 ? 0.261 4.540 -59.764 1.00 96.25 403 LEU A O 1
ATOM 3211 N N . ARG A 1 404 ? 0.200 6.268 -61.191 1.00 96.81 404 ARG A N 1
ATOM 3212 C CA . ARG A 1 404 ? -1.252 6.486 -61.036 1.00 96.81 404 ARG A CA 1
ATOM 3213 C C . ARG A 1 404 ? -2.051 5.271 -61.507 1.00 96.81 404 ARG A C 1
ATOM 3215 O O . ARG A 1 404 ? -2.983 4.869 -60.813 1.00 96.81 404 ARG A O 1
ATOM 3222 N N . GLU A 1 405 ? -1.706 4.701 -62.661 1.00 96.12 405 GLU A N 1
ATOM 3223 C CA . GLU A 1 405 ? -2.375 3.499 -63.177 1.00 96.12 405 GLU A CA 1
ATOM 3224 C C . GLU A 1 405 ? -2.138 2.286 -62.271 1.00 96.12 405 GLU A C 1
ATOM 3226 O O . GLU A 1 405 ? -3.079 1.553 -61.970 1.00 96.12 405 GLU A O 1
ATOM 3231 N N . TRP A 1 406 ? -0.929 2.131 -61.731 1.00 97.56 406 TRP A N 1
ATOM 3232 C CA . TRP A 1 406 ? -0.622 1.086 -60.757 1.00 97.56 406 TRP A CA 1
ATOM 3233 C C . TRP A 1 406 ? -1.510 1.184 -59.503 1.00 97.56 406 TRP A C 1
ATOM 3235 O O . TRP A 1 406 ? -2.142 0.199 -59.117 1.00 97.56 406 TRP A O 1
ATOM 3245 N N . TYR A 1 407 ? -1.678 2.380 -58.923 1.00 97.50 407 TYR A N 1
ATOM 3246 C CA . TYR A 1 407 ? -2.598 2.575 -57.792 1.00 97.50 407 TYR A CA 1
ATOM 3247 C C . TYR A 1 407 ? -4.059 2.280 -58.148 1.00 97.50 407 TYR A C 1
ATOM 3249 O O . TYR A 1 407 ? -4.784 1.749 -57.308 1.00 97.50 407 TYR A O 1
ATOM 3257 N N . LYS A 1 408 ? -4.513 2.584 -59.371 1.00 94.94 408 LYS A N 1
ATOM 3258 C CA . LYS A 1 408 ? -5.881 2.245 -59.806 1.00 94.94 408 LYS A CA 1
ATOM 3259 C C . LYS A 1 408 ? -6.112 0.736 -59.845 1.00 94.94 408 LYS A C 1
ATOM 3261 O O . LYS A 1 408 ? -7.198 0.296 -59.473 1.00 94.94 408 LYS A O 1
ATOM 3266 N N . VAL A 1 409 ? -5.112 -0.031 -60.282 1.00 95.94 409 VAL A N 1
ATOM 3267 C CA . VAL A 1 409 ? -5.189 -1.495 -60.390 1.00 95.94 409 VAL A CA 1
ATOM 3268 C C . VAL A 1 409 ? -5.093 -2.160 -59.016 1.00 95.94 409 VAL A C 1
ATOM 3270 O O . VAL A 1 409 ? -5.926 -3.002 -58.688 1.00 95.94 409 VAL A O 1
ATOM 3273 N N . HIS A 1 410 ? -4.105 -1.781 -58.204 1.00 94.88 410 HIS A N 1
ATOM 3274 C CA . HIS A 1 410 ? -3.767 -2.505 -56.972 1.00 94.88 410 HIS A CA 1
ATOM 3275 C C . HIS A 1 410 ? -4.437 -1.940 -55.712 1.00 94.88 410 HIS A C 1
ATOM 3277 O O . HIS A 1 410 ? -4.692 -2.677 -54.761 1.00 94.88 410 HIS A O 1
ATOM 3283 N N . TYR A 1 411 ? -4.781 -0.649 -55.709 1.00 95.50 411 TYR A N 1
ATOM 3284 C CA . TYR A 1 411 ? -5.364 0.048 -54.557 1.00 95.50 411 TYR A CA 1
ATOM 3285 C C . TYR A 1 411 ? -6.501 0.986 -54.984 1.00 95.50 411 TYR A C 1
ATOM 3287 O O . TYR A 1 411 ? -6.429 2.203 -54.742 1.00 95.50 411 TYR A O 1
ATOM 3295 N N . PRO A 1 412 ? -7.564 0.445 -55.607 1.00 92.69 412 PRO A N 1
ATOM 3296 C CA . PRO A 1 412 ? -8.645 1.242 -56.172 1.00 92.69 412 PRO A CA 1
ATOM 3297 C C . PRO A 1 412 ? -9.230 2.221 -55.145 1.00 92.69 412 PRO A C 1
ATOM 3299 O O . PRO A 1 412 ? -9.379 1.911 -53.961 1.00 92.69 412 PRO A O 1
ATOM 3302 N N . GLY A 1 413 ? -9.538 3.436 -55.609 1.00 91.44 413 GLY A N 1
ATOM 3303 C CA . GLY A 1 413 ? -10.043 4.533 -54.774 1.00 91.44 413 GLY A CA 1
ATOM 3304 C C . GLY A 1 413 ? -8.967 5.402 -54.108 1.00 91.44 413 GLY A C 1
ATOM 3305 O O . GLY A 1 413 ? -9.306 6.418 -53.501 1.00 91.44 413 GLY A O 1
ATOM 3306 N N . THR A 1 414 ? -7.682 5.062 -54.241 1.00 96.50 414 THR A N 1
ATOM 3307 C CA . THR A 1 414 ? -6.579 5.902 -53.750 1.00 96.50 414 THR A CA 1
ATOM 3308 C C . THR A 1 414 ? -6.356 7.105 -54.669 1.00 96.50 414 THR A C 1
ATOM 3310 O O . THR A 1 414 ? -6.052 6.954 -55.852 1.00 96.50 414 THR A O 1
ATOM 3313 N N . LYS A 1 415 ? -6.492 8.321 -54.131 1.00 97.25 415 LYS A N 1
ATOM 3314 C CA . LYS A 1 415 ? -6.197 9.573 -54.842 1.00 97.25 415 LYS A CA 1
ATOM 3315 C C . LYS A 1 415 ? -4.696 9.828 -54.798 1.00 97.25 415 LYS A C 1
ATOM 3317 O O . LYS A 1 415 ? -4.130 9.884 -53.715 1.00 97.25 415 LYS A O 1
ATOM 3322 N N . VAL A 1 416 ? -4.060 10.021 -55.947 1.00 97.06 416 VAL A N 1
ATOM 3323 C CA . VAL A 1 416 ? -2.607 10.240 -56.031 1.00 97.06 416 VAL A CA 1
ATOM 3324 C C . VAL A 1 416 ? -2.330 11.675 -56.471 1.00 97.06 416 VAL A C 1
ATOM 3326 O O . VAL A 1 416 ? -2.912 12.144 -57.451 1.00 97.06 416 VAL A O 1
ATOM 3329 N N . PHE A 1 417 ? -1.439 12.369 -55.773 1.00 96.00 417 PHE A N 1
ATOM 3330 C CA . PHE A 1 417 ? -0.960 13.710 -56.114 1.00 96.00 417 PHE A CA 1
ATOM 3331 C C . PHE A 1 417 ? 0.563 13.725 -56.116 1.00 96.00 417 PHE A C 1
ATOM 3333 O O . PHE A 1 417 ? 1.175 12.990 -55.349 1.00 96.00 417 PHE A O 1
ATOM 3340 N N . PHE A 1 418 ? 1.168 14.570 -56.946 1.00 94.19 418 PHE A N 1
ATOM 3341 C CA . PHE A 1 418 ? 2.621 14.703 -57.032 1.00 94.19 418 PHE A CA 1
ATOM 3342 C C . PHE A 1 418 ? 3.041 16.087 -56.552 1.00 94.19 418 PHE A C 1
ATOM 3344 O O . PHE A 1 418 ? 2.390 17.086 -56.872 1.00 94.19 418 PHE A O 1
ATOM 3351 N N . ARG A 1 419 ? 4.125 16.135 -55.779 1.00 89.62 419 ARG A N 1
ATOM 3352 C CA . ARG A 1 419 ? 4.767 17.367 -55.321 1.00 89.62 419 ARG A CA 1
ATOM 3353 C C . ARG A 1 419 ? 6.227 17.394 -55.737 1.00 89.62 419 ARG A C 1
ATOM 3355 O O . ARG A 1 419 ? 6.922 16.373 -55.698 1.00 89.62 419 ARG A O 1
ATOM 3362 N N . ASP A 1 420 ? 6.672 18.582 -56.126 1.00 78.38 420 ASP A N 1
ATOM 3363 C CA . ASP A 1 420 ? 8.074 18.837 -56.423 1.00 78.38 420 ASP A CA 1
ATOM 3364 C C . ASP A 1 420 ? 8.870 18.929 -55.114 1.00 78.38 420 ASP A C 1
ATOM 3366 O O . ASP A 1 420 ? 8.432 19.559 -54.149 1.00 78.38 420 ASP A O 1
ATOM 3370 N N . ILE A 1 421 ? 10.030 18.274 -55.061 1.00 71.00 421 ILE A N 1
ATOM 3371 C CA . ILE A 1 421 ? 10.867 18.245 -53.854 1.00 71.00 421 ILE A CA 1
ATOM 3372 C C . ILE A 1 421 ? 11.575 19.577 -53.601 1.00 71.00 421 ILE A C 1
ATOM 3374 O O . ILE A 1 421 ? 11.900 19.861 -52.456 1.00 71.00 421 ILE A O 1
ATOM 3378 N N . PHE A 1 422 ? 11.756 20.431 -54.608 1.00 59.56 422 PHE A N 1
ATOM 3379 C CA . PHE A 1 422 ? 12.459 21.706 -54.462 1.00 59.56 422 PHE A CA 1
ATOM 3380 C C . PHE A 1 422 ? 11.535 22.854 -54.046 1.00 59.56 422 PHE A C 1
ATOM 3382 O O . PHE A 1 422 ? 11.982 23.775 -53.367 1.00 59.56 422 PHE A O 1
ATOM 3389 N N . THR A 1 423 ? 10.247 22.800 -54.399 1.00 57.31 423 THR A N 1
ATOM 3390 C CA . THR A 1 423 ? 9.284 23.874 -54.083 1.00 57.31 423 THR A CA 1
ATOM 3391 C C . THR A 1 423 ? 8.158 23.447 -53.141 1.00 57.31 423 THR A C 1
ATOM 3393 O O . THR A 1 423 ? 7.543 24.304 -52.518 1.00 57.31 423 THR A O 1
ATOM 3396 N N . GLY A 1 424 ? 7.875 22.145 -53.003 1.00 53.00 424 GLY A N 1
ATOM 3397 C CA . GLY A 1 424 ? 6.738 21.635 -52.223 1.00 53.00 424 GLY A CA 1
ATOM 3398 C C . GLY A 1 424 ? 5.364 21.897 -52.857 1.00 53.00 424 GLY A C 1
ATOM 3399 O O . GLY A 1 424 ? 4.346 21.468 -52.308 1.00 53.00 424 GLY A O 1
ATOM 3400 N N . GLU A 1 425 ? 5.332 22.561 -54.012 1.00 53.78 425 GLU A N 1
ATOM 3401 C CA . GLU A 1 425 ? 4.117 22.934 -54.733 1.00 53.78 425 GLU A CA 1
ATOM 3402 C C . GLU A 1 425 ? 3.555 21.758 -55.558 1.00 53.78 425 GLU A C 1
ATOM 3404 O O . GLU A 1 425 ? 4.291 20.820 -55.904 1.00 53.78 425 GLU A O 1
ATOM 3409 N N . PRO A 1 426 ? 2.247 21.770 -55.888 1.00 52.03 426 PRO A N 1
ATOM 3410 C CA . PRO A 1 426 ? 1.650 20.783 -56.780 1.00 52.03 426 PRO A CA 1
ATOM 3411 C C . PRO A 1 426 ? 2.329 20.785 -58.154 1.00 52.03 426 PRO A C 1
ATOM 3413 O O . PRO A 1 426 ? 2.491 21.835 -58.776 1.00 52.03 426 PRO A O 1
ATOM 3416 N N . VAL A 1 427 ? 2.670 19.600 -58.662 1.00 58.06 427 VAL A N 1
ATOM 3417 C CA . VAL A 1 427 ? 3.060 19.434 -60.070 1.00 58.06 427 VAL A CA 1
ATOM 3418 C C . VAL A 1 427 ? 1.778 19.231 -60.877 1.00 58.06 427 VAL A C 1
ATOM 3420 O O . VAL A 1 427 ? 1.007 18.321 -60.564 1.00 58.06 427 VAL A O 1
ATOM 3423 N N . SER A 1 428 ? 1.532 20.107 -61.859 1.00 52.09 428 SER A N 1
ATOM 3424 C CA . SER A 1 428 ? 0.357 20.059 -62.746 1.00 52.09 428 SER A CA 1
ATOM 3425 C C . SER A 1 428 ? 0.294 18.778 -63.565 1.00 52.09 428 SER A C 1
ATOM 3427 O O . SER A 1 428 ? 1.341 18.477 -64.192 1.00 52.09 428 SER A O 1
#

pLDDT: mean 91.97, std 12.27, range [36.0, 98.88]

Foldseek 3Di:
DFAAEAAEEEAAFDDFDLVLQVVQLVAQFEYEYEYECDDPLSQVVSVVVPHRYAAEYEDQDDPRDGQQEFDQQDQLLVSLVVLLVVCVVPDDPSDDQVHYEYERHAAYDQKDKFQDPVVVVSGDCNVQWDWDDPDNRIIIIGCLRSQLQNLLNNLVVQVVVSHAYEDDNHDFLDDDLVSCLRPSNLNNLQSQLVVQVRYYYEYAAALQAQQDSCNVPCRRQLVCVSNVVSCVVVVGHGGQYENSEGAYRQQAHYPLVSNLVSVVVSCVSQVLPPSYHYHHYDYRHDDRNSHNVHVVVNSVSSSVSCVVCVCVRPPPVSPPVPPPPPPPPPPPPQPPQADPDQDAAEEEAEAPPPDPVLLVVVVVVCVVVVHHYDHDLCVQQGGDHQHGEYEYEPPDPVCVVVSVVVCCVPRNNYHYWYAYSVPRDTDD

Secondary structure (DSSP, 8-state):
----EEEEEETTS----HHHHHHHHTSSSPEEEEEESS--HHHHHHHHTT--EEEEEE--EETTEE-SS--TTS-HHHHHHHHHHHHHHT--TT--TTTEEEE--SS--SEEEESSHHHHTTS--TTT-EEEEEETTEEEEE-HHHHHHHHHHHHHHHHHTT-EEEEEEEPTT-S-HHHHTSHHHHHHHHHHHHTTTTEEEEEEEE-S-TT-TTTTTTTSTTTHHHHHHHHHHTTPPPPEEEEEEEESBTTB---HHHHHHHHHHHHHHHTT-TTEEEEEES-SSS-TTTHHHHHGGGHHHHHHHHHHTHHHHH-TTS---------SS---PPPTT--SS--EEEEEE--TTS-HHHHHHHHHHHHHTT-EEES-HHHHH-S--SEEEEEEES--GGGHHHHHHHHHHHSTTEEEEEE-TTT-PBP-

Sequence (428 aa):
MLFSFGFHTGSGGTGVPKSFYDVLATTDIQIVAKSADVYPIDAQNVAKAGAKSFIVYRQSQINGQSADVPDYMLDPTEAARRHWQWHKDNLPKEFDPAVCWLETMNEIAKHLDYPTRAGAEKIPLHGVRQIEKINDNLWRIYNEGWLGAFAYETARLALADGIKWLAFGWATGEPEPQQWAHPEMLKFLTLASQNRNRLGVAVHEYSLDTNNILAGDGWLVGRFKHLVNICRQNGIEEPTIFISEFGWNAHDVPSEKTAVKHLDQAANIYLPYPTVTGAAIWYLGGGFNNIHKKASKLIEPVQAWLLQNRERLSRQDIVDPVPPPPPPPAPPQPKDGQPRVQYRRVYWLVPDFVPDEERARIYRQAAIENVTVGPSADDAGIGNLKDKTVIVFGWPKQEQVALREWYKVHYPGTKVFFRDIFTGEPVS